Protein AF-A0A2V3HNR0-F1 (afdb_monomer)

Nearest PDB structures (foldseek):
  8f5p-assembly1_E  TM=2.237E-01  e=3.629E-05  Leishmania tarentolae
  4rlc-assembly1_A  TM=3.194E-01  e=5.036E+00  Pseudomonas aeruginosa
  5iva-assembly1_A  TM=1.389E-01  e=8.146E-01  Pseudomonas aeruginosa PAO1

Sequence (489 aa):
TIASNLETIYELTLEDFSPNMYERDADGSITQLPTVSSDCSEFSAAADSVGRGFTTIMTLNLFDQETNYELDHISSSWVETYASQDMLVLAEPANDWWWYWRNDAFEEATNIHVFDISDVGQTTYIASGRITGTVNDQFSLSEYNGVIRVATTEDVWGRWWLEDGEEWTGPTNNVYTLAPTECMIPEGCEGDDELLQLGHLGDIAPGERIWSSRFIGDKGYLVTFRNIDPLWTINLSDPTNPHIMGELEVPGVSTYIHPLGEDHLLTIGMAGGEDGLGLDWGNTQISLFNVSDFSNPTLADAQQLSPVDETDENFWSWNWGYSEATYEHKAFTYWAPAEKLAVPLTTWRYTYDERVIDGRTYTYSGYEYVSQLVLLNVDAANDSLSIHGTVDHSGFYNPDGLNSYWYSGDTSIRRSIFMGNESTGTFVYAFSSAGVTVTRVDNMSLSATVELPGLESNDPIYYDDGDTVRPDGEEEDSKEDDESSSSDN

Foldseek 3Di:
DVVVVVVVVVPDDVVNAFDWDWDADPVGDIDTDDQADPVRPLEDEDPQAPAPHKDKDWAFDPPDPDTDIDIHIYRANDWAWEDDLFKIKTKGFRDDLVVCVVDPPDFGKIKIWMWTPNDHRDTHTQAIEMDGADADHRQQWDDDPQKIKGKHKGACPSVVVCPPDPPQQAIKIKMWIWHWDDDPDVVPPPDTTYIDTLAMDIRHPTNWGWLEWHDDHQWIWTWTDDWWTKTWIWGRVPNNYIDTQAIDTFQFTFNYWDDDPPFKIWTKGFGHPPVSTHGDQQKIKIWMKTCNPVNYIDTLDMDIDHLDDPPDPCPVQKDRKDWLCSPDVQAFDADVVQQKTKIKMKIKGWDWDWDQDPNDIDIDIAMFMWIKIWMWRHDVVNSDIDTQDMDTPSCLVQVPHGDRDDDPDDRYQNHKDWDDDPVGAIWIWTDDQQWIWIAHSVPRHTDDIDTDPHPPPPPPPDDCPDDDDDDDDDDDDDDDDDDDDDDDD

pLDDT: mean 83.22, std 17.78, range [25.27, 98.06]

Solvent-accessible surface area (backbone atoms only — not comparable to full-atom values): 27800 Å² total; per-residue (Å²): 103,75,68,56,54,51,52,54,58,72,69,58,52,69,78,79,72,49,76,86,43,74,48,73,46,96,90,67,52,75,45,80,47,86,73,73,63,98,81,50,80,42,60,45,66,62,99,77,53,67,47,88,38,68,44,74,49,75,36,66,46,90,83,55,96,56,93,50,72,41,64,39,34,35,53,24,68,60,65,43,63,36,70,60,87,43,39,38,40,38,41,26,63,31,62,59,70,74,69,46,66,96,37,85,86,67,76,62,26,24,34,38,39,36,27,42,43,65,53,87,62,52,76,42,83,60,26,38,32,77,46,73,13,43,68,82,48,44,45,24,43,44,76,53,96,76,33,39,34,40,36,23,31,38,65,64,80,86,42,76,86,57,72,83,46,102,77,73,75,61,26,27,19,34,41,39,24,30,33,74,49,81,77,91,50,86,93,73,65,88,66,77,49,39,35,44,78,54,18,67,33,67,70,44,60,70,48,21,44,71,55,22,36,37,68,54,90,47,39,34,38,40,26,32,47,79,43,45,14,40,43,36,28,29,44,43,77,47,52,63,63,37,44,80,48,25,64,36,78,42,60,12,43,49,38,39,67,40,81,46,79,90,38,30,37,41,31,30,20,37,24,30,22,100,88,41,55,38,68,28,75,39,31,38,24,38,38,35,32,39,38,72,48,54,56,61,42,42,82,51,32,74,48,78,46,58,71,61,64,79,84,44,97,59,42,87,58,47,51,67,20,49,43,52,33,48,82,36,65,74,20,47,35,72,42,74,99,73,32,32,36,39,42,23,24,22,34,41,32,74,48,77,49,77,46,74,56,97,89,40,81,45,76,50,62,24,32,36,51,43,15,31,36,41,29,29,40,51,41,76,90,74,44,42,70,45,84,70,48,71,48,79,51,24,63,73,63,22,82,80,58,50,24,79,58,84,77,88,67,68,69,43,37,57,38,52,46,77,50,69,46,95,88,78,44,50,30,39,36,41,36,36,64,44,30,38,40,32,29,33,61,92,76,64,46,78,74,50,76,44,77,41,88,51,84,72,73,76,73,80,82,77,77,79,81,68,87,76,85,78,80,86,86,83,85,89,80,92,81,90,81,90,87,87,84,86,84,89,134

Radius of gyration: 28.79 Å; Cα contacts (8 Å, |Δi|>4): 1059; chains: 1; bounding box: 75×65×98 Å

Secondary structure (DSSP, 8-state):
-HHHHHHHHHH--GGGTS--EEEE-TTS-EEEEP---TT-TTEE--TT----SEEEEEEE-TTSSS--EEEEEEE-S--EEEE-SSEEEEEEESS-GGGGTT--SPPPEEEEEEEE--STT--EEEEEEEEESB--SGGGEEEETTEEEEEEEE--TT-TTSTTSTT----EEEEEEEEEE--S-TTT--SPPEEEEEEEEEEESTT-EEEEEEEETTEEEEEEESSSEEEEEEE-SSTTS-EEEEEEEESEEEEEEEEETTTEEEEEEEEEPTTSSSEEEEEEEEEEEE-SSTTS-EEEEEEEE-SS-TTSTTGGGSPPPB-GGGT-GGG-EEEGGGTEEEEEEEEEEEEEEEEEETTEEEEEEEEEEEEEEEEEEEETTTTEEEEEEEEE-GGGT-TTSSBSS---S--SEEEEEEEEETTTEEEEEEEESSEEEEEETTT--EEEEEE------------------PPP-----------------

Structure (mmCIF, N/CA/C/O backbone):
data_AF-A0A2V3HNR0-F1
#
_entry.id   AF-A0A2V3HNR0-F1
#
loop_
_atom_site.group_PDB
_atom_site.id
_atom_site.type_symbol
_atom_site.label_atom_id
_atom_site.label_alt_id
_atom_site.label_comp_id
_atom_site.label_asym_id
_atom_site.label_entity_id
_atom_site.label_seq_id
_atom_site.pdbx_PDB_ins_code
_atom_site.Cartn_x
_atom_site.Cartn_y
_atom_site.Cartn_z
_atom_site.occupancy
_atom_site.B_iso_or_equiv
_atom_site.auth_seq_id
_atom_site.auth_comp_id
_atom_site.auth_asym_id
_atom_site.auth_atom_id
_atom_site.pdbx_PDB_model_num
ATOM 1 N N . THR A 1 1 ? 46.561 -5.019 10.512 1.00 84.75 1 THR A N 1
ATOM 2 C CA . THR A 1 1 ? 47.252 -4.079 9.588 1.00 84.75 1 THR A CA 1
ATOM 3 C C . THR A 1 1 ? 46.578 -4.176 8.233 1.00 84.75 1 THR A C 1
ATOM 5 O O . THR A 1 1 ? 45.930 -5.183 7.998 1.00 84.75 1 THR A O 1
ATOM 8 N N . ILE A 1 2 ? 46.738 -3.201 7.328 1.00 86.94 2 ILE A N 1
ATOM 9 C CA . ILE A 1 2 ? 46.173 -3.294 5.960 1.00 86.94 2 ILE A CA 1
ATOM 10 C C . ILE A 1 2 ? 46.575 -4.616 5.278 1.00 86.94 2 ILE A C 1
ATOM 12 O O . ILE A 1 2 ? 45.742 -5.262 4.659 1.00 86.94 2 ILE A O 1
ATOM 16 N N . ALA A 1 3 ? 47.822 -5.060 5.471 1.00 89.00 3 ALA A N 1
ATOM 17 C CA . ALA A 1 3 ? 48.314 -6.331 4.937 1.00 89.00 3 ALA A CA 1
ATOM 18 C C . ALA A 1 3 ? 47.540 -7.557 5.458 1.00 89.00 3 ALA A C 1
ATOM 20 O O . ALA A 1 3 ? 47.203 -8.428 4.672 1.00 89.00 3 ALA A O 1
ATOM 21 N N . SER A 1 4 ? 47.214 -7.589 6.754 1.00 90.25 4 SER A N 1
ATOM 22 C CA . SER A 1 4 ? 46.414 -8.668 7.348 1.00 90.25 4 SER A CA 1
ATOM 23 C C . SER A 1 4 ? 44.975 -8.669 6.830 1.00 90.25 4 SER A C 1
ATOM 25 O O . SER A 1 4 ? 44.429 -9.737 6.612 1.00 90.25 4 SER A O 1
ATOM 27 N N . ASN A 1 5 ? 44.378 -7.497 6.586 1.00 88.62 5 ASN A N 1
ATOM 28 C CA . ASN A 1 5 ? 43.029 -7.429 6.020 1.00 88.62 5 ASN A CA 1
ATOM 29 C C . ASN A 1 5 ? 43.005 -7.934 4.570 1.00 88.62 5 ASN A C 1
ATOM 31 O O . ASN A 1 5 ? 42.074 -8.628 4.186 1.00 88.62 5 ASN A O 1
ATOM 35 N N . LEU A 1 6 ? 44.023 -7.597 3.770 1.00 92.56 6 LEU A N 1
ATOM 36 C CA . LEU A 1 6 ? 44.135 -8.085 2.393 1.00 92.56 6 LEU A CA 1
ATOM 37 C C . LEU A 1 6 ? 44.329 -9.602 2.343 1.00 92.56 6 LEU A C 1
ATOM 39 O O . LEU A 1 6 ? 43.717 -10.250 1.507 1.00 92.56 6 LEU A O 1
ATOM 43 N N . GLU A 1 7 ? 45.147 -10.160 3.236 1.00 92.88 7 GLU A N 1
ATOM 44 C CA . GLU A 1 7 ? 45.330 -11.611 3.352 1.00 92.88 7 GLU A CA 1
ATOM 45 C C . GLU A 1 7 ? 44.004 -12.310 3.670 1.00 92.88 7 GLU A C 1
ATOM 47 O O . GLU A 1 7 ? 43.617 -13.208 2.934 1.00 92.88 7 GLU A O 1
ATOM 52 N N . THR A 1 8 ? 43.244 -11.810 4.653 1.00 90.06 8 THR A N 1
ATOM 53 C CA . THR A 1 8 ? 41.900 -12.327 4.950 1.00 90.06 8 THR A CA 1
ATOM 54 C C . THR A 1 8 ? 40.963 -12.227 3.748 1.00 90.06 8 THR A C 1
ATOM 56 O O . THR A 1 8 ? 40.287 -13.197 3.450 1.00 90.06 8 THR A O 1
ATOM 59 N N . ILE A 1 9 ? 40.941 -11.101 3.023 1.00 87.50 9 ILE A N 1
ATOM 60 C CA . ILE A 1 9 ? 40.079 -10.933 1.839 1.00 87.50 9 ILE A CA 1
ATOM 61 C C . ILE A 1 9 ? 40.434 -11.934 0.732 1.00 87.50 9 ILE A C 1
ATOM 63 O O . ILE A 1 9 ? 39.537 -12.465 0.088 1.00 87.50 9 ILE A O 1
ATOM 67 N N . TYR A 1 10 ? 41.723 -12.202 0.504 1.00 90.50 10 TYR A N 1
ATOM 68 C CA . TYR A 1 10 ? 42.157 -13.156 -0.522 1.00 90.50 10 TYR A CA 1
ATOM 69 C C . TYR A 1 10 ? 41.924 -14.623 -0.143 1.00 90.50 10 TYR A C 1
ATOM 71 O O . TYR A 1 10 ? 41.955 -15.477 -1.028 1.00 90.50 10 TYR A O 1
ATOM 79 N N . GLU A 1 11 ? 41.721 -14.922 1.140 1.00 92.06 11 GLU A N 1
ATOM 80 C CA . GLU A 1 11 ? 41.355 -16.258 1.617 1.00 92.06 11 GLU A CA 1
ATOM 81 C C . GLU A 1 11 ? 39.849 -16.541 1.502 1.00 92.06 11 GLU A C 1
ATOM 83 O O . GLU A 1 11 ? 39.464 -17.707 1.575 1.00 92.06 11 GLU A O 1
ATOM 88 N N . LEU A 1 12 ? 39.015 -15.514 1.292 1.00 88.88 12 LEU A N 1
ATOM 89 C CA . LEU A 1 12 ? 37.569 -15.680 1.138 1.00 88.88 12 LEU A CA 1
ATOM 90 C C . LEU A 1 12 ? 37.226 -16.402 -0.170 1.00 88.88 12 LEU A C 1
ATOM 92 O O . LEU A 1 12 ? 37.801 -16.159 -1.233 1.00 88.88 12 LEU A O 1
ATOM 96 N N . THR A 1 13 ? 36.237 -17.275 -0.076 1.00 84.38 13 THR A N 1
ATOM 97 C CA . THR A 1 13 ? 35.662 -18.077 -1.153 1.00 84.38 13 THR A CA 1
ATOM 98 C C . THR A 1 13 ? 34.238 -17.616 -1.453 1.00 84.38 13 THR A C 1
ATOM 100 O O . THR A 1 13 ? 33.649 -16.861 -0.685 1.00 84.38 13 THR A O 1
ATOM 103 N N . LEU A 1 14 ? 33.648 -18.077 -2.561 1.00 76.75 14 LEU A N 1
ATOM 104 C CA . LEU A 1 14 ? 32.240 -17.787 -2.860 1.00 76.75 14 LEU A CA 1
ATOM 105 C C . LEU A 1 14 ? 31.303 -18.303 -1.754 1.00 76.75 14 LEU A C 1
ATOM 107 O O . LEU A 1 14 ? 30.329 -17.632 -1.437 1.00 76.75 14 LEU A O 1
ATOM 111 N N . GLU A 1 15 ? 31.646 -19.427 -1.119 1.00 78.44 15 GLU A N 1
ATOM 112 C CA . GLU A 1 15 ? 30.893 -20.003 0.005 1.00 78.44 15 GLU A CA 1
ATOM 113 C C . GLU A 1 15 ? 30.821 -19.051 1.215 1.00 78.44 15 GLU A C 1
ATOM 115 O O . GLU A 1 15 ? 29.817 -19.027 1.925 1.00 78.44 15 GLU A O 1
ATOM 120 N N . ASP A 1 16 ? 31.843 -18.207 1.412 1.00 81.81 16 ASP A N 1
ATOM 121 C CA . ASP A 1 16 ? 31.871 -17.206 2.488 1.00 81.81 16 ASP A CA 1
ATOM 122 C C . ASP A 1 16 ? 30.919 -16.022 2.233 1.00 81.81 16 ASP A C 1
ATOM 124 O O . ASP A 1 16 ? 30.591 -15.282 3.163 1.00 81.81 16 ASP A O 1
ATOM 128 N N . PHE A 1 17 ? 30.476 -15.835 0.985 1.00 77.75 17 PHE A N 1
ATOM 129 C CA . PHE A 1 17 ? 29.576 -14.751 0.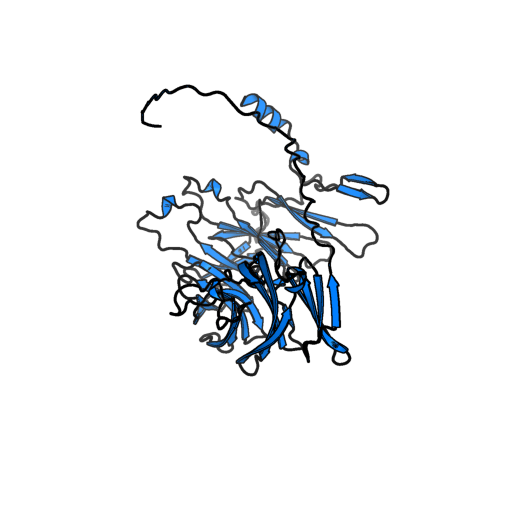576 1.00 77.75 17 PHE A CA 1
ATOM 130 C C . PHE A 1 17 ? 28.174 -15.232 0.200 1.00 77.75 17 PHE A C 1
ATOM 132 O O . PHE A 1 17 ? 27.220 -14.460 0.303 1.00 77.75 17 PHE A O 1
ATOM 139 N N . SER A 1 18 ? 28.036 -16.480 -0.246 1.00 78.44 18 SER A N 1
ATOM 140 C CA . SER A 1 18 ? 26.762 -17.027 -0.691 1.00 78.44 18 SER A CA 1
ATOM 141 C C . SER A 1 18 ? 25.797 -17.252 0.477 1.00 78.44 18 SER A C 1
ATOM 143 O O . SER A 1 18 ? 26.229 -17.655 1.565 1.00 78.44 18 SER A O 1
ATOM 145 N N . PRO A 1 19 ? 24.481 -17.071 0.268 1.00 81.69 19 PRO A N 1
ATOM 146 C CA . PRO A 1 19 ? 23.477 -17.477 1.243 1.00 81.69 19 PRO A CA 1
ATOM 147 C C . PRO A 1 19 ? 23.656 -18.951 1.615 1.00 81.69 19 PRO A C 1
ATOM 149 O O . PRO A 1 19 ? 23.896 -19.779 0.746 1.00 81.69 19 PRO A O 1
ATOM 152 N N . ASN A 1 20 ? 23.530 -19.302 2.894 1.00 83.56 20 ASN A N 1
ATOM 153 C CA . ASN A 1 20 ? 23.596 -20.695 3.338 1.00 83.56 20 ASN A CA 1
ATOM 154 C C . ASN A 1 20 ? 22.196 -21.202 3.678 1.00 83.56 20 ASN A C 1
ATOM 156 O O . ASN A 1 20 ? 21.473 -20.554 4.437 1.00 83.56 20 ASN A O 1
ATOM 160 N N . MET A 1 21 ? 21.840 -22.382 3.171 1.00 85.50 21 MET A N 1
ATOM 161 C CA . MET A 1 21 ? 20.568 -23.034 3.466 1.00 85.50 21 MET A CA 1
ATOM 162 C C . MET A 1 21 ? 20.798 -24.353 4.203 1.00 85.50 21 MET A C 1
ATOM 164 O O . MET A 1 21 ? 21.704 -25.119 3.878 1.00 85.50 21 MET A O 1
ATOM 168 N N . TYR A 1 22 ? 19.969 -24.613 5.212 1.00 88.44 22 TYR A N 1
ATOM 169 C CA . TYR A 1 22 ? 20.056 -25.804 6.048 1.00 88.44 22 TYR A CA 1
ATOM 170 C C . TYR A 1 22 ? 18.678 -26.445 6.192 1.00 88.44 22 TYR A C 1
ATOM 172 O O . TYR A 1 22 ? 17.711 -25.770 6.542 1.00 88.44 22 TYR A O 1
ATOM 180 N N . GLU A 1 23 ? 18.604 -27.753 5.981 1.00 85.31 23 GLU A N 1
ATOM 181 C CA . GLU A 1 23 ? 17.430 -28.573 6.260 1.00 85.31 23 GLU A CA 1
ATOM 182 C C . GLU A 1 23 ? 17.608 -29.286 7.597 1.00 85.31 23 GLU A C 1
ATOM 184 O O . GLU A 1 23 ? 18.688 -29.796 7.897 1.00 85.31 23 GLU A O 1
ATOM 189 N N . ARG A 1 24 ? 16.548 -29.316 8.410 1.00 89.31 24 ARG A N 1
ATOM 190 C CA . ARG A 1 24 ? 16.522 -30.079 9.658 1.00 89.31 24 ARG A CA 1
ATOM 191 C C . ARG A 1 24 ? 15.586 -31.272 9.519 1.00 89.31 24 ARG A C 1
ATOM 193 O O . ARG A 1 24 ? 14.369 -31.102 9.472 1.00 89.31 24 ARG A O 1
ATOM 200 N N . ASP A 1 25 ? 16.164 -32.463 9.552 1.00 84.69 25 ASP A N 1
ATOM 201 C CA . ASP A 1 25 ? 15.446 -33.727 9.444 1.00 84.69 25 ASP A CA 1
ATOM 202 C C . ASP A 1 25 ? 14.643 -34.058 10.712 1.00 84.69 25 ASP A C 1
ATOM 204 O O . ASP A 1 25 ? 14.890 -33.548 11.812 1.00 84.69 25 ASP A O 1
ATOM 208 N N . ALA A 1 26 ? 13.688 -34.983 10.579 1.00 88.38 26 ALA A N 1
ATOM 209 C CA . ALA A 1 26 ? 12.830 -35.427 11.680 1.00 88.38 26 ALA A CA 1
ATOM 210 C C . ALA A 1 26 ? 13.594 -36.115 12.831 1.00 88.38 26 ALA A C 1
ATOM 212 O O . ALA A 1 26 ? 13.114 -36.131 13.966 1.00 88.38 26 ALA A O 1
ATOM 213 N N . ASP A 1 27 ? 14.770 -36.687 12.561 1.00 91.25 27 ASP A N 1
ATOM 214 C CA . ASP A 1 27 ? 15.663 -37.263 13.575 1.00 91.25 27 ASP A CA 1
ATOM 215 C C . ASP A 1 27 ? 16.578 -36.211 14.239 1.00 91.25 27 ASP A C 1
ATOM 217 O O . ASP A 1 27 ? 17.290 -36.515 15.201 1.00 91.25 27 ASP A O 1
ATOM 221 N N . GLY A 1 28 ? 16.504 -34.962 13.770 1.00 90.25 28 GLY A N 1
ATOM 222 C CA . GLY A 1 28 ? 17.272 -33.829 14.252 1.00 90.25 28 GLY A CA 1
ATOM 223 C C . GLY A 1 28 ? 18.621 -33.622 13.566 1.00 90.25 28 GLY A C 1
ATOM 224 O O . GLY A 1 28 ? 19.332 -32.717 14.015 1.00 90.25 28 GLY A O 1
ATOM 225 N N . SER A 1 29 ? 18.991 -34.393 12.529 1.00 92.06 29 SER A N 1
ATOM 226 C CA . SER A 1 29 ? 20.155 -34.049 11.702 1.00 92.06 29 SER A CA 1
ATOM 227 C C . SER A 1 29 ? 19.943 -32.736 10.957 1.00 92.06 29 SER A C 1
ATOM 229 O O . SER A 1 29 ? 18.815 -32.307 10.722 1.00 92.06 29 SER A O 1
ATOM 231 N N . ILE A 1 30 ? 21.054 -32.065 10.651 1.00 91.25 30 ILE A N 1
ATOM 232 C CA . ILE A 1 30 ? 21.067 -30.840 9.858 1.00 91.25 30 ILE A CA 1
ATOM 233 C C . ILE A 1 30 ? 21.909 -31.112 8.618 1.00 91.25 30 ILE A C 1
ATOM 235 O O . ILE A 1 30 ? 23.079 -31.484 8.745 1.00 91.25 30 ILE A O 1
ATOM 239 N N . THR A 1 31 ? 21.317 -30.905 7.449 1.00 87.88 31 THR A N 1
ATOM 240 C CA . THR A 1 31 ? 21.970 -31.064 6.150 1.00 87.88 31 THR A CA 1
ATOM 241 C C . THR A 1 31 ? 22.088 -29.694 5.490 1.00 87.88 31 THR A C 1
ATOM 243 O O . THR A 1 31 ? 21.111 -28.954 5.421 1.00 87.88 31 THR A O 1
ATOM 246 N N . GLN A 1 32 ? 23.289 -29.322 5.041 1.00 84.06 32 GLN A N 1
ATOM 247 C CA . GLN A 1 32 ? 23.489 -28.095 4.267 1.00 84.06 32 GLN A CA 1
ATOM 248 C C . GLN A 1 32 ? 23.037 -28.342 2.828 1.00 84.06 32 GLN A C 1
ATOM 250 O O . GLN A 1 32 ? 23.437 -29.329 2.206 1.00 84.06 32 GLN A O 1
ATOM 255 N N . LEU A 1 33 ? 22.196 -27.450 2.322 1.00 83.00 33 LEU A N 1
ATOM 256 C CA . LEU A 1 33 ? 21.664 -27.495 0.971 1.00 83.00 33 LEU A CA 1
ATOM 257 C C . LEU A 1 33 ? 22.479 -26.552 0.072 1.00 83.00 33 LEU A C 1
ATOM 259 O O . LEU A 1 33 ? 22.788 -25.437 0.502 1.00 83.00 33 LEU A O 1
ATOM 263 N N . PRO A 1 34 ? 22.852 -26.975 -1.151 1.00 79.00 34 PRO A N 1
ATOM 264 C CA . PRO A 1 34 ? 23.566 -26.107 -2.073 1.00 79.00 34 PRO A CA 1
ATOM 265 C C . PRO A 1 34 ? 22.657 -24.952 -2.490 1.00 79.00 34 PRO A C 1
ATOM 267 O O . PRO A 1 34 ? 21.506 -25.161 -2.882 1.00 79.00 34 PRO A O 1
ATOM 270 N N . THR A 1 35 ? 23.200 -23.746 -2.394 1.00 79.25 35 THR A N 1
ATOM 271 C CA . THR A 1 35 ? 22.571 -22.492 -2.824 1.00 79.25 35 THR A CA 1
ATOM 272 C C . THR A 1 35 ? 23.220 -21.917 -4.074 1.00 79.25 35 THR A C 1
ATOM 274 O O . THR A 1 35 ? 22.696 -20.982 -4.651 1.00 79.25 35 THR A O 1
ATOM 277 N N . VAL A 1 36 ? 24.351 -22.488 -4.489 1.00 80.62 36 VAL A N 1
ATOM 278 C CA . VAL A 1 36 ? 25.176 -21.986 -5.582 1.00 80.62 36 VAL A CA 1
ATOM 279 C C . VAL A 1 36 ? 25.553 -23.131 -6.512 1.00 80.62 36 VAL A C 1
ATOM 281 O O . VAL A 1 36 ? 25.947 -24.214 -6.058 1.00 80.62 36 VAL A O 1
ATOM 284 N N . SER A 1 37 ? 25.438 -22.897 -7.814 1.00 77.88 37 SER A N 1
ATOM 285 C CA . SER A 1 37 ? 25.869 -23.809 -8.864 1.00 77.88 37 SER A CA 1
ATOM 286 C C . SER A 1 37 ? 27.342 -23.576 -9.229 1.00 77.88 37 SER A C 1
ATOM 288 O O . SER A 1 37 ? 27.974 -22.590 -8.857 1.00 77.88 37 SER A O 1
ATOM 290 N N . SER A 1 38 ? 27.946 -24.504 -9.975 1.00 74.44 38 SER A N 1
ATOM 291 C CA . SER A 1 38 ? 29.358 -24.375 -10.362 1.00 74.44 38 SER A CA 1
ATOM 292 C C . SER A 1 38 ? 29.636 -23.293 -11.411 1.00 74.44 38 SER A C 1
ATOM 294 O O . SER A 1 38 ? 30.805 -22.975 -11.631 1.00 74.44 38 SER A O 1
ATOM 296 N N . ASP A 1 39 ? 28.607 -22.802 -12.106 1.00 80.00 39 ASP A N 1
ATOM 297 C CA . ASP A 1 39 ? 28.732 -21.795 -13.165 1.00 80.00 39 ASP A CA 1
ATOM 298 C C . ASP A 1 39 ? 28.162 -20.420 -12.782 1.00 80.00 39 ASP A C 1
ATOM 300 O O . ASP A 1 39 ? 28.292 -19.487 -13.573 1.00 80.00 39 ASP A O 1
ATOM 304 N N . CYS A 1 40 ? 27.630 -20.280 -11.561 1.00 79.75 40 CYS A N 1
ATOM 305 C CA . CYS A 1 40 ? 27.031 -19.054 -11.030 1.00 79.75 40 CYS A CA 1
ATOM 306 C C . CYS A 1 40 ? 25.880 -18.505 -11.893 1.00 79.75 40 CYS A C 1
ATOM 308 O O . CYS A 1 40 ? 25.628 -17.300 -11.863 1.00 79.75 40 CYS A O 1
ATOM 310 N N . SER A 1 41 ? 25.209 -19.358 -12.674 1.00 82.75 41 SER A N 1
ATOM 311 C CA . SER A 1 41 ? 24.115 -18.956 -13.570 1.00 82.75 41 SER A CA 1
ATOM 312 C C . SER A 1 41 ? 22.902 -18.365 -12.845 1.00 82.75 41 SER A C 1
ATOM 314 O O . SER A 1 41 ? 22.167 -17.584 -13.434 1.00 82.75 41 SER A O 1
ATOM 316 N N . GLU A 1 42 ? 22.737 -18.677 -11.563 1.00 83.94 42 GLU A N 1
ATOM 317 C CA . GLU A 1 42 ? 21.697 -18.147 -10.683 1.00 83.94 42 GLU A CA 1
ATOM 318 C C . GLU A 1 42 ? 21.938 -16.698 -10.226 1.00 83.94 42 GLU A C 1
ATOM 320 O O . GLU A 1 42 ? 21.052 -16.091 -9.633 1.00 83.94 42 GLU A O 1
ATOM 325 N N . PHE A 1 43 ? 23.126 -16.121 -10.451 1.00 85.69 43 PHE A N 1
ATOM 326 C CA . PHE A 1 43 ? 23.441 -14.761 -10.009 1.00 85.69 43 PHE A CA 1
ATOM 327 C C . PHE A 1 43 ? 23.203 -13.734 -11.113 1.00 85.69 43 PHE A C 1
ATOM 329 O O . PHE A 1 43 ? 23.858 -13.749 -12.152 1.00 85.69 43 PHE A O 1
ATOM 336 N N . SER A 1 44 ? 22.338 -12.769 -10.825 1.00 84.44 44 SER A N 1
ATOM 337 C CA . SER A 1 44 ? 22.071 -11.597 -11.655 1.00 84.44 44 SER A CA 1
ATOM 338 C C . SER A 1 44 ? 22.425 -10.310 -10.906 1.00 84.44 44 SER A C 1
ATOM 340 O O . SER A 1 44 ? 22.330 -10.219 -9.678 1.00 84.44 44 SER A O 1
ATOM 342 N N . ALA A 1 45 ? 22.849 -9.281 -11.633 1.00 82.62 45 ALA A N 1
ATOM 343 C CA . ALA A 1 45 ? 23.133 -7.967 -11.066 1.00 82.62 45 ALA A CA 1
ATOM 344 C C . ALA A 1 45 ? 22.859 -6.876 -12.100 1.00 82.62 45 ALA A C 1
ATOM 346 O O . ALA A 1 45 ? 23.047 -7.088 -13.295 1.00 82.62 45 ALA A O 1
ATOM 347 N N . ALA A 1 46 ? 22.448 -5.694 -11.645 1.00 78.69 46 ALA A N 1
ATOM 348 C CA . ALA A 1 46 ? 22.422 -4.526 -12.515 1.00 78.69 46 ALA A CA 1
ATOM 349 C C . ALA A 1 46 ? 23.860 -4.073 -12.817 1.00 78.69 46 ALA A C 1
ATOM 351 O O . ALA A 1 46 ? 24.726 -4.140 -11.941 1.00 78.69 46 ALA A O 1
ATOM 352 N N . ALA A 1 47 ? 24.093 -3.537 -14.020 1.00 71.62 47 ALA A N 1
ATOM 353 C CA . ALA A 1 47 ? 25.418 -3.093 -14.472 1.00 71.62 47 ALA A CA 1
ATOM 354 C C . ALA A 1 47 ? 26.120 -2.120 -13.498 1.00 71.62 47 ALA A C 1
ATOM 356 O O . ALA A 1 47 ? 27.344 -2.127 -13.393 1.00 71.62 47 ALA A O 1
ATOM 357 N N . ASP A 1 48 ? 25.342 -1.326 -12.756 1.00 69.44 48 ASP A N 1
ATOM 358 C CA . ASP A 1 48 ? 25.822 -0.275 -11.856 1.00 69.44 48 ASP A CA 1
ATOM 359 C C . ASP A 1 48 ? 25.214 -0.383 -10.434 1.00 69.44 48 ASP A C 1
ATOM 361 O O . ASP A 1 48 ? 24.904 0.641 -9.818 1.00 69.44 48 ASP A O 1
ATOM 365 N N . SER A 1 49 ? 24.962 -1.588 -9.905 1.00 69.94 49 SER A N 1
ATOM 366 C CA . SER A 1 49 ? 24.519 -1.744 -8.502 1.00 69.94 49 SER A CA 1
ATOM 367 C C . SER A 1 49 ? 25.688 -1.581 -7.517 1.00 69.94 49 SER A C 1
ATOM 369 O O . SER A 1 49 ? 26.780 -2.115 -7.724 1.00 69.94 49 SER A O 1
ATOM 371 N N . VAL A 1 50 ? 25.456 -0.861 -6.410 1.00 70.75 50 VAL A N 1
ATOM 372 C CA . VAL A 1 50 ? 26.374 -0.808 -5.251 1.00 70.75 50 VAL A CA 1
ATOM 373 C C . VAL A 1 50 ? 25.849 -1.589 -4.038 1.00 70.75 50 VAL A C 1
ATOM 375 O O . VAL A 1 50 ? 26.335 -1.392 -2.913 1.00 70.75 50 VAL A O 1
ATOM 378 N N . GLY A 1 51 ? 24.859 -2.463 -4.256 1.00 69.94 51 GLY A N 1
ATOM 379 C CA . GLY A 1 51 ? 24.310 -3.370 -3.255 1.00 69.94 51 GLY A CA 1
ATOM 380 C C . GLY A 1 51 ? 25.398 -4.240 -2.618 1.00 69.94 51 GLY A C 1
ATOM 381 O O . GLY A 1 51 ? 26.352 -4.661 -3.269 1.00 69.94 51 GLY A O 1
ATOM 382 N N . ARG A 1 52 ? 25.289 -4.479 -1.306 1.00 74.31 52 ARG A N 1
ATOM 383 C CA . ARG A 1 52 ? 26.267 -5.269 -0.526 1.00 74.31 52 ARG A CA 1
ATOM 384 C C . ARG A 1 52 ? 25.684 -6.581 0.006 1.00 74.31 52 ARG A C 1
ATOM 386 O O . ARG A 1 52 ? 26.260 -7.176 0.916 1.00 74.31 52 ARG A O 1
ATOM 393 N N . GLY A 1 53 ? 24.543 -7.003 -0.529 1.00 80.69 53 GLY A N 1
ATOM 394 C CA . GLY A 1 53 ? 23.825 -8.209 -0.132 1.00 80.69 53 GLY A CA 1
ATOM 395 C C . GLY A 1 53 ? 23.269 -8.965 -1.333 1.00 80.69 53 GLY A C 1
ATOM 396 O O . GLY A 1 53 ? 23.488 -8.575 -2.479 1.00 80.69 53 GLY A O 1
ATOM 397 N N . PHE A 1 54 ? 22.543 -10.041 -1.040 1.00 85.69 54 PHE A N 1
ATOM 398 C CA . PHE A 1 54 ? 21.808 -10.805 -2.037 1.00 85.69 54 PHE A CA 1
ATOM 399 C C . PHE A 1 54 ? 20.334 -10.879 -1.662 1.00 85.69 54 PHE A C 1
ATOM 401 O O . PHE A 1 54 ? 19.988 -11.249 -0.538 1.00 85.69 54 PHE A O 1
ATOM 408 N N . THR A 1 55 ? 19.472 -10.608 -2.633 1.00 88.75 55 THR A N 1
ATOM 409 C CA . THR A 1 55 ? 18.069 -11.010 -2.587 1.00 88.75 55 THR A CA 1
ATOM 410 C C . THR A 1 55 ? 17.954 -12.380 -3.238 1.00 88.75 55 THR A C 1
ATOM 412 O O . THR A 1 55 ? 18.414 -12.563 -4.359 1.00 88.75 55 THR A O 1
ATOM 415 N N . THR A 1 56 ? 17.371 -13.347 -2.529 1.00 89.62 56 THR A N 1
ATOM 416 C CA . THR A 1 56 ? 17.177 -14.713 -3.037 1.00 89.62 56 THR A CA 1
ATOM 417 C C . THR A 1 56 ? 15.715 -14.939 -3.378 1.00 89.62 56 THR A C 1
ATOM 419 O O . THR A 1 56 ? 14.852 -14.781 -2.513 1.00 89.62 56 THR A O 1
ATOM 422 N N . ILE A 1 57 ? 15.452 -15.343 -4.613 1.00 90.81 57 ILE A N 1
ATOM 423 C CA . ILE A 1 57 ? 14.163 -15.861 -5.056 1.00 90.81 57 ILE A CA 1
ATOM 424 C C . ILE A 1 57 ? 14.237 -17.377 -4.911 1.00 90.81 57 ILE A C 1
ATOM 426 O O . ILE A 1 57 ? 15.175 -18.002 -5.394 1.00 90.81 57 ILE A O 1
ATOM 430 N N . MET A 1 58 ? 13.276 -17.959 -4.196 1.00 89.25 58 MET A N 1
ATOM 431 C CA . MET A 1 58 ? 13.192 -19.402 -4.003 1.00 89.25 58 MET A CA 1
ATOM 432 C C . MET A 1 58 ? 11.863 -19.908 -4.537 1.00 89.25 58 MET A C 1
ATOM 434 O O . MET A 1 58 ? 10.803 -19.595 -3.986 1.00 89.25 58 MET A O 1
ATOM 438 N N . THR A 1 59 ? 11.932 -20.739 -5.568 1.00 88.69 59 THR A N 1
ATOM 439 C CA . THR A 1 59 ? 10.761 -21.377 -6.158 1.00 88.69 59 THR A CA 1
ATOM 440 C C . THR A 1 59 ? 10.634 -22.787 -5.602 1.00 88.69 59 THR A C 1
ATOM 442 O O . THR A 1 59 ? 11.560 -23.586 -5.692 1.00 88.69 59 THR A O 1
ATOM 445 N N . LEU A 1 60 ? 9.492 -23.090 -4.981 1.00 85.81 60 LEU A N 1
ATOM 446 C CA . LEU A 1 60 ? 9.229 -24.347 -4.275 1.00 85.81 60 LEU A CA 1
ATOM 447 C C . LEU A 1 60 ? 7.996 -25.040 -4.850 1.00 85.81 60 LEU A C 1
ATOM 449 O O . LEU A 1 60 ? 6.917 -24.446 -4.902 1.00 85.81 60 LEU A O 1
ATOM 453 N N . ASN A 1 61 ? 8.109 -26.329 -5.176 1.00 82.81 61 ASN A N 1
ATOM 454 C CA . ASN A 1 61 ? 6.932 -27.139 -5.484 1.00 82.81 61 ASN A CA 1
ATOM 455 C C . ASN A 1 61 ? 6.344 -27.753 -4.204 1.00 82.81 61 ASN A C 1
ATOM 457 O O . ASN A 1 61 ? 6.861 -28.726 -3.661 1.00 82.81 61 ASN A O 1
ATOM 461 N N . LEU A 1 62 ? 5.220 -27.200 -3.739 1.00 83.06 62 LEU A N 1
ATOM 462 C CA . LEU A 1 62 ? 4.561 -27.619 -2.495 1.00 83.06 62 LEU A CA 1
ATOM 463 C C . LEU A 1 62 ? 3.852 -28.983 -2.571 1.00 83.06 62 LEU A C 1
ATOM 465 O O . LEU A 1 62 ? 3.433 -29.503 -1.536 1.00 83.06 62 LEU A O 1
ATOM 469 N N . PHE A 1 63 ? 3.656 -29.542 -3.769 1.00 83.69 63 PHE A N 1
ATOM 470 C CA . PHE A 1 63 ? 2.868 -30.765 -3.967 1.00 83.69 63 PHE A CA 1
ATOM 471 C C . PHE A 1 63 ? 3.703 -31.990 -4.342 1.00 83.69 63 PHE A C 1
ATOM 473 O O . PHE A 1 63 ? 3.158 -33.098 -4.409 1.00 83.69 63 PHE A O 1
ATOM 480 N N . ASP A 1 64 ? 5.002 -31.811 -4.568 1.00 80.44 64 ASP A N 1
ATOM 481 C CA . ASP A 1 64 ? 5.910 -32.923 -4.817 1.00 80.44 64 ASP A CA 1
ATOM 482 C C . ASP A 1 64 ? 6.200 -33.702 -3.527 1.00 80.44 64 ASP A C 1
ATOM 484 O O . ASP A 1 64 ? 6.118 -33.190 -2.411 1.00 80.44 64 ASP A O 1
ATOM 488 N N . GLN A 1 65 ? 6.508 -34.994 -3.679 1.00 75.06 65 GLN A N 1
ATOM 489 C CA . GLN A 1 65 ? 6.880 -35.852 -2.545 1.00 75.06 65 GLN A CA 1
ATOM 490 C C . GLN A 1 65 ? 8.297 -35.572 -2.034 1.00 75.06 65 GLN A C 1
ATOM 492 O O . GLN A 1 65 ? 8.604 -35.911 -0.893 1.00 75.06 65 GLN A O 1
ATOM 497 N N . GLU A 1 66 ? 9.142 -34.990 -2.883 1.00 76.56 66 GLU A N 1
ATOM 498 C CA . GLU A 1 66 ? 10.491 -34.537 -2.558 1.00 76.56 66 GLU A CA 1
ATOM 499 C C . GLU A 1 66 ? 10.528 -33.013 -2.691 1.00 76.56 66 GLU A C 1
ATOM 501 O O . GLU A 1 66 ? 9.931 -32.456 -3.615 1.00 76.56 66 GLU A O 1
ATOM 506 N N . THR A 1 67 ? 11.208 -32.343 -1.761 1.00 74.25 67 THR A N 1
ATOM 507 C CA . THR A 1 67 ? 11.385 -30.890 -1.792 1.00 74.25 67 THR A CA 1
ATOM 508 C C . THR A 1 67 ? 12.308 -30.524 -2.953 1.00 74.25 67 THR A C 1
ATOM 510 O O . THR A 1 67 ? 13.528 -30.564 -2.820 1.00 74.25 67 THR A O 1
ATOM 513 N N . ASN A 1 68 ? 11.721 -30.170 -4.093 1.00 79.94 68 ASN A N 1
ATOM 514 C CA . ASN A 1 68 ? 12.438 -29.585 -5.219 1.00 79.94 68 ASN A CA 1
ATOM 515 C C . ASN A 1 68 ? 12.378 -28.062 -5.117 1.00 79.94 68 ASN A C 1
ATOM 517 O O . ASN A 1 68 ? 11.303 -27.498 -4.879 1.00 79.94 68 ASN A O 1
ATOM 521 N N . TYR A 1 69 ? 13.528 -27.418 -5.299 1.00 83.38 69 TYR A N 1
ATOM 522 C CA . TYR A 1 69 ? 13.639 -25.970 -5.280 1.00 83.38 69 TYR A CA 1
ATOM 523 C C . TYR A 1 69 ? 14.569 -25.449 -6.378 1.00 83.38 69 TYR A C 1
ATOM 525 O O . TYR A 1 69 ? 15.534 -26.116 -6.753 1.00 83.38 69 TYR A O 1
ATOM 533 N N . GLU A 1 70 ? 14.273 -24.244 -6.846 1.00 85.69 70 GLU A N 1
ATOM 534 C CA . GLU A 1 70 ? 15.107 -23.435 -7.738 1.00 85.69 70 GLU A CA 1
ATOM 535 C C . GLU A 1 70 ? 15.448 -22.129 -7.013 1.00 85.69 70 GLU A C 1
ATOM 537 O O . GLU A 1 70 ? 14.635 -21.630 -6.224 1.00 85.69 70 GLU A O 1
ATOM 542 N N . LEU A 1 71 ? 16.672 -21.635 -7.201 1.00 88.31 71 LEU A N 1
ATOM 543 C CA . LEU A 1 71 ? 17.171 -20.427 -6.554 1.00 88.31 71 LEU A CA 1
ATOM 544 C C . LEU A 1 71 ? 17.718 -19.478 -7.605 1.00 88.31 71 LEU A C 1
ATOM 546 O O . LEU A 1 71 ? 18.546 -19.887 -8.412 1.00 88.31 71 LEU A O 1
ATOM 550 N N . ASP A 1 72 ? 17.327 -18.216 -7.487 1.00 88.94 72 ASP A N 1
ATOM 551 C CA . ASP A 1 72 ? 17.934 -17.097 -8.193 1.00 88.94 72 ASP A CA 1
ATOM 552 C C . ASP A 1 72 ? 18.383 -16.048 -7.180 1.00 88.94 72 ASP A C 1
ATOM 554 O O . ASP A 1 72 ? 17.745 -15.817 -6.147 1.00 88.94 72 ASP A O 1
ATOM 558 N N . HIS A 1 73 ? 19.494 -15.390 -7.473 1.00 88.38 73 HIS A N 1
ATOM 559 C CA . HIS A 1 73 ? 20.121 -14.403 -6.616 1.00 88.38 73 HIS A CA 1
ATOM 560 C C . HIS A 1 73 ? 20.302 -13.091 -7.366 1.00 88.38 73 HIS A C 1
ATOM 562 O O . HIS A 1 73 ? 20.922 -13.044 -8.422 1.00 88.38 73 HIS A O 1
ATOM 568 N N . ILE A 1 74 ? 19.837 -11.996 -6.771 1.00 87.69 74 ILE A N 1
ATOM 569 C CA . ILE A 1 74 ? 20.148 -10.644 -7.238 1.00 87.69 74 ILE A CA 1
ATOM 570 C C . ILE A 1 74 ? 21.108 -9.999 -6.262 1.00 87.69 74 ILE A C 1
ATOM 572 O O . ILE A 1 74 ? 20.846 -9.995 -5.058 1.00 87.69 74 ILE A O 1
ATOM 576 N N . SER A 1 75 ? 22.190 -9.418 -6.774 1.00 84.44 75 SER A N 1
ATOM 577 C CA . SER A 1 75 ? 23.046 -8.527 -5.989 1.00 84.44 75 SER A CA 1
ATOM 578 C C . SER A 1 75 ? 22.264 -7.272 -5.603 1.00 84.44 75 SER A C 1
ATOM 580 O O . SER A 1 75 ? 22.200 -6.324 -6.375 1.00 84.44 75 SER A O 1
ATOM 582 N N . SER A 1 76 ? 21.658 -7.287 -4.418 1.00 83.12 76 SER A N 1
ATOM 583 C CA . SER A 1 76 ? 20.844 -6.206 -3.873 1.00 83.12 76 SER A CA 1
ATOM 584 C C . SER A 1 76 ? 20.794 -6.301 -2.349 1.00 83.12 76 SER A C 1
ATOM 586 O O . SER A 1 76 ? 20.734 -7.391 -1.773 1.00 83.12 76 SER A O 1
ATOM 588 N N . SER A 1 77 ? 20.810 -5.147 -1.684 1.00 78.88 77 SER A N 1
ATOM 589 C CA . SER A 1 77 ? 20.693 -5.063 -0.226 1.00 78.88 77 SER A CA 1
ATOM 590 C C . SER A 1 77 ? 19.241 -5.206 0.265 1.00 78.88 77 SER A C 1
ATOM 592 O O . SER A 1 77 ? 19.021 -5.764 1.339 1.00 78.88 77 SER A O 1
ATOM 594 N N . TRP A 1 78 ? 18.265 -4.697 -0.488 1.00 83.25 78 TRP A N 1
ATOM 595 C CA . TRP A 1 78 ? 16.824 -4.853 -0.257 1.00 83.25 78 TRP A CA 1
ATOM 596 C C . TRP A 1 78 ? 16.064 -4.507 -1.542 1.00 83.25 78 TRP A C 1
ATOM 598 O O . TRP A 1 78 ? 16.557 -3.741 -2.374 1.00 83.25 78 TRP A O 1
ATOM 608 N N . VAL A 1 79 ? 14.863 -5.063 -1.704 1.00 90.50 79 VAL A N 1
ATOM 609 C CA . VAL A 1 79 ? 14.018 -4.821 -2.879 1.00 90.50 79 VAL A CA 1
ATOM 610 C C . VAL A 1 79 ? 12.561 -4.629 -2.491 1.00 90.50 79 VAL A C 1
ATOM 612 O O . VAL A 1 79 ? 12.056 -5.311 -1.598 1.00 90.50 79 VAL A O 1
ATOM 615 N N . GLU A 1 80 ? 11.872 -3.763 -3.226 1.00 94.19 80 GLU A N 1
ATOM 616 C CA . GLU A 1 80 ? 10.415 -3.795 -3.299 1.00 94.19 80 GLU A CA 1
ATOM 617 C C . GLU A 1 80 ? 9.988 -4.877 -4.290 1.00 94.19 80 GLU A C 1
ATOM 619 O O . GLU A 1 80 ? 10.567 -5.017 -5.369 1.00 94.19 80 GLU A O 1
ATOM 624 N N . THR A 1 81 ? 8.992 -5.676 -3.908 1.00 94.88 81 THR A N 1
ATOM 625 C CA . THR A 1 81 ? 8.578 -6.862 -4.668 1.00 94.88 81 THR A CA 1
ATOM 626 C C . THR A 1 81 ? 7.150 -6.720 -5.168 1.00 94.88 81 THR A C 1
ATOM 628 O O . THR A 1 81 ? 6.222 -6.522 -4.384 1.00 94.88 81 THR A O 1
ATOM 631 N N . TYR A 1 82 ? 6.962 -6.915 -6.469 1.00 96.00 82 TYR A N 1
ATOM 632 C CA . TYR A 1 82 ? 5.657 -7.023 -7.108 1.00 96.00 82 TYR A CA 1
ATOM 633 C C . TYR A 1 82 ? 5.595 -8.288 -7.959 1.00 96.00 82 TYR A C 1
ATOM 635 O O . TYR A 1 82 ? 6.551 -8.615 -8.651 1.00 96.00 82 TYR A O 1
ATOM 643 N N . ALA A 1 83 ? 4.459 -8.981 -7.953 1.00 94.62 83 ALA A N 1
ATOM 644 C CA . ALA A 1 83 ? 4.228 -10.118 -8.835 1.00 94.62 83 ALA A CA 1
ATOM 645 C C . ALA A 1 83 ? 2.853 -10.008 -9.502 1.00 94.62 83 ALA A C 1
ATOM 647 O O . ALA A 1 83 ? 1.847 -9.745 -8.833 1.00 94.62 83 ALA A O 1
ATOM 648 N N . SER A 1 84 ? 2.817 -10.219 -10.817 1.00 92.56 84 SER A N 1
ATOM 649 C CA . SER A 1 84 ? 1.603 -10.541 -11.562 1.00 92.56 84 SER A CA 1
ATOM 650 C C . SER A 1 84 ? 1.446 -12.064 -11.654 1.00 92.56 84 SER A C 1
ATOM 652 O O . SER A 1 84 ? 2.070 -12.809 -10.900 1.00 92.56 84 SER A O 1
ATOM 654 N N . GLN A 1 85 ? 0.556 -12.544 -12.524 1.00 91.44 85 GLN A N 1
ATOM 655 C CA . GLN A 1 85 ? 0.382 -13.984 -12.717 1.00 91.44 85 GLN A CA 1
ATOM 656 C C . GLN A 1 85 ? 1.632 -14.631 -13.328 1.00 91.44 85 GLN A C 1
ATOM 658 O O . GLN A 1 85 ? 1.982 -15.743 -12.948 1.00 91.44 85 GLN A O 1
ATOM 663 N N . ASP A 1 86 ? 2.276 -13.914 -14.248 1.00 92.12 86 ASP A N 1
ATOM 664 C CA . ASP A 1 86 ? 3.313 -14.458 -15.121 1.00 92.12 86 ASP A CA 1
ATOM 665 C C . ASP A 1 86 ? 4.660 -13.734 -14.943 1.00 92.12 86 ASP A C 1
ATOM 667 O O . ASP A 1 86 ? 5.675 -14.233 -15.412 1.00 92.12 86 ASP A O 1
ATOM 671 N N . MET A 1 87 ? 4.708 -12.583 -14.255 1.00 93.50 87 MET A N 1
ATOM 672 C CA . MET A 1 87 ? 5.953 -11.830 -14.044 1.00 93.50 87 MET A CA 1
ATOM 673 C C . MET A 1 87 ? 6.193 -11.459 -12.580 1.00 93.50 87 MET A C 1
ATOM 675 O O . MET A 1 87 ? 5.283 -11.030 -11.872 1.00 93.50 87 MET A O 1
ATOM 679 N N . LEU A 1 88 ? 7.450 -11.552 -12.153 1.00 95.19 88 LEU A N 1
ATOM 680 C CA . LEU A 1 88 ? 7.965 -11.040 -10.885 1.00 95.19 88 LEU A CA 1
ATOM 681 C C . LEU A 1 88 ? 8.868 -9.837 -11.173 1.00 95.19 88 LEU A C 1
ATOM 683 O O . LEU A 1 88 ? 9.789 -9.917 -11.979 1.00 95.19 88 LEU A O 1
ATOM 687 N N . VAL A 1 89 ? 8.606 -8.719 -10.506 1.00 95.69 89 VAL A N 1
ATOM 688 C CA . VAL A 1 89 ? 9.339 -7.461 -10.651 1.00 95.69 89 VAL A CA 1
ATOM 689 C C . VAL A 1 89 ? 9.955 -7.097 -9.309 1.00 95.69 89 VAL A C 1
ATOM 691 O O . VAL A 1 89 ? 9.239 -6.964 -8.313 1.00 95.69 89 VAL A O 1
ATOM 694 N N . LEU A 1 90 ? 11.271 -6.908 -9.295 1.00 95.06 90 LEU A N 1
ATOM 695 C CA . LEU A 1 90 ? 12.018 -6.449 -8.131 1.00 95.06 90 LEU A CA 1
ATOM 696 C C . LEU A 1 90 ? 12.583 -5.056 -8.395 1.00 95.06 90 LEU A C 1
ATOM 698 O O . LEU A 1 90 ? 13.270 -4.838 -9.392 1.00 95.06 90 LEU A O 1
ATOM 702 N N . ALA A 1 91 ? 12.297 -4.122 -7.497 1.00 94.25 91 ALA A N 1
ATOM 703 C CA . ALA A 1 91 ? 12.816 -2.764 -7.540 1.00 94.25 91 ALA A CA 1
ATOM 704 C C . ALA A 1 91 ? 13.879 -2.584 -6.450 1.00 94.25 91 ALA A C 1
ATOM 706 O O . ALA A 1 91 ? 13.577 -2.574 -5.257 1.00 94.25 91 ALA A O 1
ATOM 707 N N . GLU A 1 92 ? 15.133 -2.468 -6.871 1.00 91.00 92 GLU A N 1
ATOM 708 C CA . GLU A 1 92 ? 16.307 -2.263 -6.027 1.00 91.00 92 GLU A CA 1
ATOM 709 C C . GLU A 1 92 ? 16.712 -0.782 -6.056 1.00 91.00 92 GLU A C 1
ATOM 711 O O . GLU A 1 92 ? 17.002 -0.255 -7.131 1.00 91.00 92 GLU A O 1
ATOM 716 N N . PRO A 1 93 ? 16.857 -0.099 -4.911 1.00 86.62 93 PRO A N 1
ATOM 717 C CA . PRO A 1 93 ? 17.515 1.203 -4.887 1.00 86.62 93 PRO A CA 1
ATOM 718 C C . PRO A 1 93 ? 18.973 1.084 -5.334 1.00 86.62 93 PRO A C 1
ATOM 720 O O . PRO A 1 93 ? 19.767 0.368 -4.726 1.00 86.62 93 PRO A O 1
ATOM 723 N N . ALA A 1 94 ? 19.347 1.822 -6.379 1.00 83.06 94 ALA A N 1
ATOM 724 C CA . ALA A 1 94 ? 20.659 1.696 -7.005 1.00 83.06 94 ALA A CA 1
ATOM 725 C C . ALA A 1 94 ? 21.808 2.032 -6.046 1.00 83.06 94 ALA A C 1
ATOM 727 O O . ALA A 1 94 ? 22.898 1.485 -6.201 1.00 83.06 94 ALA A O 1
ATOM 728 N N . ASN A 1 95 ? 21.567 2.912 -5.063 1.00 76.38 95 ASN A N 1
ATOM 729 C CA . ASN A 1 95 ? 22.550 3.309 -4.062 1.00 76.38 95 ASN A CA 1
ATOM 730 C C . ASN A 1 95 ? 21.973 3.313 -2.641 1.00 76.38 95 ASN A C 1
ATOM 732 O O . ASN A 1 95 ? 20.864 3.783 -2.396 1.00 76.38 95 ASN A O 1
ATOM 736 N N . ASP A 1 96 ? 22.794 2.873 -1.687 1.00 73.31 96 ASP A N 1
ATOM 737 C CA . ASP A 1 96 ? 22.541 3.034 -0.253 1.00 73.31 96 ASP A CA 1
ATOM 738 C C . ASP A 1 96 ? 22.677 4.506 0.182 1.00 73.31 96 ASP A C 1
ATOM 740 O O . ASP A 1 96 ? 23.531 5.236 -0.332 1.00 73.31 96 ASP A O 1
ATOM 744 N N . TRP A 1 97 ? 21.876 4.933 1.166 1.00 67.44 97 TRP A N 1
ATOM 745 C CA . TRP A 1 97 ? 21.843 6.311 1.675 1.00 67.44 97 TRP A CA 1
ATOM 746 C C . TRP A 1 97 ? 23.230 6.844 2.068 1.00 67.44 97 TRP A C 1
ATOM 748 O O . TRP A 1 97 ? 23.523 8.027 1.882 1.00 67.44 97 TRP A O 1
ATOM 758 N N . TRP A 1 98 ? 24.115 5.974 2.570 1.00 68.25 98 TRP A N 1
ATOM 759 C CA . TRP A 1 98 ? 25.471 6.353 2.962 1.00 68.25 98 TRP A CA 1
ATOM 760 C C . TRP A 1 98 ? 26.348 6.778 1.774 1.00 68.25 98 TRP A C 1
ATOM 762 O O . TRP A 1 98 ? 27.230 7.625 1.931 1.00 68.25 98 TRP A O 1
ATOM 772 N N . TRP A 1 99 ? 26.125 6.220 0.578 1.00 69.56 99 TRP A N 1
ATOM 773 C CA . TRP A 1 99 ? 26.931 6.519 -0.613 1.00 69.56 99 TRP A CA 1
ATOM 774 C C . TRP A 1 99 ? 26.717 7.927 -1.156 1.00 69.56 99 TRP A C 1
ATOM 776 O O . TRP A 1 99 ? 27.597 8.456 -1.838 1.00 69.56 99 TRP A O 1
ATOM 786 N N . TYR A 1 100 ? 25.603 8.559 -0.795 1.00 66.81 100 TYR A N 1
ATOM 787 C CA . TYR A 1 100 ? 25.358 9.958 -1.111 1.00 66.81 100 TYR A CA 1
ATOM 788 C C . TYR A 1 100 ? 26.186 10.907 -0.238 1.00 66.81 100 TYR A C 1
ATOM 790 O O . TYR A 1 100 ? 26.347 12.072 -0.593 1.00 66.81 100 TYR A O 1
ATOM 798 N N . TRP A 1 101 ? 26.769 10.454 0.881 1.00 62.62 101 TRP A N 1
ATOM 799 C CA . TRP A 1 101 ? 27.494 11.342 1.790 1.00 62.62 101 TRP A CA 1
ATOM 800 C C . TRP A 1 101 ? 28.676 12.048 1.105 1.00 62.62 101 TRP A C 1
ATOM 802 O O . TRP A 1 101 ? 29.690 11.432 0.777 1.00 62.62 101 TRP A O 1
ATOM 812 N N . ARG A 1 102 ? 28.557 13.379 0.940 1.00 63.47 102 ARG A N 1
ATOM 813 C CA . ARG A 1 102 ? 29.538 14.246 0.246 1.00 63.47 102 ARG A CA 1
ATOM 814 C C . ARG A 1 102 ? 29.822 13.816 -1.198 1.00 63.47 102 ARG A C 1
ATOM 816 O O . ARG A 1 102 ? 30.901 14.107 -1.716 1.00 63.47 102 ARG A O 1
ATOM 823 N N . ASN A 1 103 ? 28.862 13.145 -1.826 1.00 66.38 103 ASN A N 1
ATOM 824 C CA . ASN A 1 103 ? 28.935 12.720 -3.210 1.00 66.38 103 ASN A CA 1
ATOM 825 C C . ASN A 1 103 ? 27.682 13.182 -3.960 1.00 66.38 103 ASN A C 1
ATOM 827 O O . ASN A 1 103 ? 26.576 12.717 -3.701 1.00 66.38 103 ASN A O 1
ATOM 831 N N . ASP A 1 104 ? 27.877 14.125 -4.870 1.00 66.75 104 ASP A N 1
ATOM 832 C CA . ASP A 1 104 ? 26.866 14.698 -5.755 1.00 66.75 104 ASP A CA 1
ATOM 833 C C . ASP A 1 104 ? 26.834 14.024 -7.136 1.00 66.75 104 ASP A C 1
ATOM 835 O O . ASP A 1 104 ? 25.953 14.322 -7.934 1.00 66.75 104 ASP A O 1
ATOM 839 N N . ALA A 1 105 ? 27.755 13.095 -7.417 1.00 67.94 105 ALA A N 1
ATOM 840 C CA . ALA A 1 105 ? 27.831 12.395 -8.698 1.00 67.94 105 ALA A CA 1
ATOM 841 C C . ALA A 1 105 ? 26.835 11.231 -8.824 1.00 67.94 105 ALA A C 1
ATOM 843 O O . ALA A 1 105 ? 26.615 10.747 -9.931 1.00 67.94 105 ALA A O 1
ATOM 844 N N . PHE A 1 106 ? 26.259 10.759 -7.713 1.00 70.81 106 PHE A N 1
ATOM 845 C CA . PHE A 1 106 ? 25.231 9.720 -7.735 1.00 70.81 106 PHE A CA 1
ATOM 846 C C . PHE A 1 106 ? 23.837 10.343 -7.764 1.00 70.81 106 PHE A C 1
ATOM 848 O O . PHE A 1 106 ? 23.454 11.088 -6.859 1.00 70.81 106 PHE A O 1
ATOM 855 N N . GLU A 1 107 ? 23.055 9.995 -8.774 1.00 73.94 107 GLU A N 1
ATOM 856 C CA . GLU A 1 107 ? 21.631 10.320 -8.847 1.00 73.94 107 GLU A CA 1
ATOM 857 C C . GLU A 1 107 ? 20.819 9.310 -8.024 1.00 73.94 107 GLU A C 1
ATOM 859 O O . GLU A 1 107 ? 21.252 8.174 -7.801 1.00 73.94 107 GLU A O 1
ATOM 864 N N . GLU A 1 108 ? 19.671 9.743 -7.499 1.00 81.56 108 GLU A N 1
ATOM 865 C CA . GLU A 1 108 ? 18.712 8.812 -6.907 1.00 81.56 108 GLU A CA 1
ATOM 866 C C . GLU A 1 108 ? 18.097 7.990 -8.037 1.00 81.56 108 GLU A C 1
ATOM 868 O O . GLU A 1 108 ? 17.517 8.537 -8.973 1.00 81.56 108 GLU A O 1
ATOM 873 N N . ALA A 1 109 ? 18.264 6.677 -7.975 1.00 88.31 109 ALA A N 1
ATOM 874 C CA . ALA A 1 109 ? 17.808 5.782 -9.018 1.00 88.31 109 ALA A CA 1
ATOM 875 C C . ALA A 1 109 ? 17.389 4.441 -8.427 1.00 88.31 109 ALA A C 1
ATOM 877 O O . ALA A 1 109 ? 17.884 4.023 -7.377 1.00 88.31 109 ALA A O 1
ATOM 878 N N . THR A 1 110 ? 16.522 3.750 -9.153 1.00 91.56 110 THR A N 1
ATOM 879 C CA . THR A 1 110 ? 16.058 2.402 -8.848 1.00 91.56 110 THR A CA 1
ATOM 880 C C . THR A 1 110 ? 16.361 1.500 -10.042 1.00 91.56 110 THR A C 1
ATOM 882 O O . THR A 1 110 ? 16.003 1.818 -11.178 1.00 91.56 110 THR A O 1
ATOM 885 N N . ASN A 1 111 ? 17.040 0.382 -9.794 1.00 92.25 111 ASN A N 1
ATOM 886 C CA . ASN A 1 111 ? 17.181 -0.703 -10.752 1.00 92.25 111 ASN A CA 1
ATOM 887 C C . ASN A 1 111 ? 15.917 -1.570 -10.696 1.00 92.25 111 ASN A C 1
ATOM 889 O O . ASN A 1 111 ? 15.462 -1.963 -9.624 1.00 92.25 111 ASN A O 1
ATOM 893 N N . ILE A 1 112 ? 15.347 -1.867 -11.854 1.00 93.94 112 ILE A N 1
ATOM 894 C CA . ILE A 1 112 ? 14.189 -2.739 -12.015 1.00 93.94 112 ILE A CA 1
ATOM 895 C C . ILE A 1 112 ? 14.684 -4.043 -12.617 1.00 93.94 112 ILE A C 1
ATOM 897 O O . ILE A 1 112 ? 15.309 -4.019 -13.673 1.00 93.94 112 ILE A O 1
ATOM 901 N N . HIS A 1 113 ? 14.380 -5.158 -11.968 1.00 93.12 113 HIS A N 1
ATOM 902 C CA . HIS A 1 113 ? 14.664 -6.510 -12.431 1.00 93.12 113 HIS A CA 1
ATOM 903 C C . HIS A 1 113 ? 13.355 -7.237 -12.698 1.00 93.12 113 HIS A C 1
ATOM 905 O O . HIS A 1 113 ? 12.424 -7.135 -11.898 1.00 93.12 113 HIS A O 1
ATOM 911 N N . VAL A 1 114 ? 13.279 -7.977 -13.801 1.00 93.44 114 VAL A N 1
ATOM 912 C CA . VAL A 1 114 ? 12.066 -8.702 -14.192 1.00 93.44 114 VAL A CA 1
ATOM 913 C C . VAL A 1 114 ? 12.394 -10.165 -14.413 1.00 93.44 114 VAL A C 1
ATOM 915 O O . VAL A 1 114 ? 13.380 -10.490 -15.071 1.00 93.44 114 VAL A O 1
ATOM 918 N N . PHE A 1 115 ? 11.538 -11.028 -13.880 1.00 92.88 115 PHE A N 1
ATOM 919 C CA . PHE A 1 115 ? 11.595 -12.473 -14.022 1.00 92.88 115 PHE A CA 1
ATOM 920 C C . PHE A 1 115 ? 10.273 -12.985 -14.584 1.00 92.88 115 PHE A C 1
ATOM 922 O O . PHE A 1 115 ? 9.203 -12.506 -14.201 1.00 92.88 115 PHE A O 1
ATOM 929 N N . ASP A 1 116 ? 10.355 -13.983 -15.452 1.00 92.44 116 ASP A N 1
ATOM 930 C CA . ASP A 1 116 ? 9.230 -14.804 -15.874 1.00 92.44 116 ASP A CA 1
ATOM 931 C C . ASP A 1 116 ? 8.975 -15.874 -14.806 1.00 92.44 116 ASP A C 1
ATOM 933 O O . ASP A 1 116 ? 9.899 -16.579 -14.387 1.00 92.44 116 ASP A O 1
ATOM 937 N N . ILE A 1 117 ? 7.724 -15.966 -14.362 1.00 92.88 117 ILE A N 1
ATOM 938 C CA . ILE A 1 117 ? 7.223 -16.963 -13.406 1.00 92.88 117 ILE A CA 1
ATOM 939 C C . ILE A 1 117 ? 6.005 -17.723 -13.955 1.00 92.88 117 ILE A C 1
ATOM 941 O O . ILE A 1 117 ? 5.274 -18.364 -13.197 1.00 92.88 117 ILE A O 1
ATOM 945 N N . SER A 1 118 ? 5.752 -17.636 -15.264 1.00 91.81 118 SER A N 1
ATOM 946 C CA . SER A 1 118 ? 4.626 -18.303 -15.926 1.00 91.81 118 SER A CA 1
ATOM 947 C C . SER A 1 118 ? 4.759 -19.830 -15.932 1.00 91.81 118 SER A C 1
ATOM 949 O O . SER A 1 118 ? 3.753 -20.550 -15.865 1.00 91.81 118 SER A O 1
ATOM 951 N N . ASP A 1 119 ? 5.994 -20.335 -15.953 1.00 89.06 119 ASP A N 1
ATOM 952 C CA . ASP A 1 119 ? 6.302 -21.757 -15.867 1.00 89.06 119 ASP A CA 1
ATOM 953 C C . ASP A 1 119 ? 6.391 -22.218 -14.404 1.00 89.06 119 ASP A C 1
ATOM 955 O O . ASP A 1 119 ? 7.233 -21.795 -13.613 1.00 89.06 119 ASP A O 1
ATOM 959 N N . VAL A 1 120 ? 5.502 -23.142 -14.027 1.00 83.56 120 VAL A N 1
ATOM 960 C CA . VAL A 1 120 ? 5.419 -23.652 -12.652 1.00 83.56 120 VAL A CA 1
ATOM 961 C C . VAL A 1 120 ? 6.738 -24.296 -12.235 1.00 83.56 120 VAL A C 1
ATOM 963 O O . VAL A 1 120 ? 7.165 -25.293 -12.817 1.00 83.56 120 VAL A O 1
ATOM 966 N N . GLY A 1 121 ? 7.307 -23.793 -11.142 1.00 81.94 121 GLY A N 1
ATOM 967 C CA . GLY A 1 121 ? 8.523 -24.348 -10.561 1.00 81.94 121 GLY A CA 1
ATOM 968 C C . GLY A 1 121 ? 9.814 -23.749 -11.114 1.00 81.94 121 GLY A C 1
ATOM 969 O O . GLY A 1 121 ? 10.863 -24.200 -10.672 1.00 81.94 121 GLY A O 1
ATOM 970 N N . GLN A 1 122 ? 9.733 -22.771 -12.024 1.00 85.81 122 GLN A N 1
ATOM 971 C CA . GLN A 1 122 ? 10.887 -22.109 -12.633 1.00 85.81 122 GLN A CA 1
ATOM 972 C C . GLN A 1 122 ? 10.800 -20.590 -12.491 1.00 85.81 122 GLN A C 1
ATOM 974 O O . GLN A 1 122 ? 9.708 -20.020 -12.443 1.00 85.81 122 GLN A O 1
ATOM 979 N N . THR A 1 123 ? 11.960 -19.944 -12.443 1.00 89.75 123 THR A N 1
ATOM 980 C CA . THR A 1 123 ? 12.107 -18.488 -12.401 1.00 89.75 123 THR A CA 1
ATOM 981 C C . THR A 1 123 ? 13.166 -18.086 -13.419 1.00 89.75 123 THR A C 1
ATOM 983 O O . THR A 1 123 ? 14.333 -18.412 -13.278 1.00 89.75 123 THR A O 1
ATOM 986 N N . THR A 1 124 ? 12.774 -17.396 -14.493 1.00 89.25 124 THR A N 1
ATOM 987 C CA . THR A 1 124 ? 13.721 -17.019 -15.561 1.00 89.25 124 THR A CA 1
ATOM 988 C C . THR A 1 124 ? 13.961 -15.522 -15.558 1.00 89.25 124 THR A C 1
ATOM 990 O O . THR A 1 124 ? 13.023 -14.749 -15.729 1.00 89.25 124 THR A O 1
ATOM 993 N N . TYR A 1 125 ? 15.212 -15.092 -15.403 1.00 89.25 125 TYR A N 1
ATOM 994 C CA . TYR A 1 125 ? 15.567 -13.681 -15.530 1.00 89.25 125 TYR A CA 1
ATOM 995 C C . TYR A 1 125 ? 15.307 -13.175 -16.955 1.00 89.25 125 TYR A C 1
ATOM 997 O O . TYR A 1 125 ? 15.804 -13.757 -17.917 1.00 89.25 125 TYR A O 1
ATOM 1005 N N . ILE A 1 126 ? 14.523 -12.102 -17.085 1.00 89.81 126 ILE A N 1
ATOM 1006 C CA . ILE A 1 126 ? 14.176 -11.505 -18.380 1.00 89.81 126 ILE A CA 1
ATOM 1007 C C . ILE A 1 126 ? 15.104 -10.349 -18.704 1.00 89.81 126 ILE A C 1
ATOM 1009 O O . ILE A 1 126 ? 15.642 -10.316 -19.796 1.00 89.81 126 ILE A O 1
ATOM 1013 N N . ALA A 1 127 ? 15.199 -9.351 -17.822 1.00 89.50 127 ALA A N 1
ATOM 1014 C CA . ALA A 1 127 ? 15.931 -8.120 -18.099 1.00 89.50 127 ALA A CA 1
ATOM 1015 C C . ALA A 1 127 ? 16.093 -7.249 -16.848 1.00 89.50 127 ALA A C 1
ATOM 1017 O O . ALA A 1 127 ? 15.355 -7.399 -15.865 1.00 89.50 127 ALA A O 1
ATOM 1018 N N . SER A 1 128 ? 16.985 -6.256 -16.937 1.00 90.44 128 SER A N 1
ATOM 1019 C CA . SER A 1 128 ? 16.993 -5.117 -16.010 1.00 90.44 128 SER A CA 1
ATOM 1020 C C . SER A 1 128 ? 17.025 -3.760 -16.688 1.00 90.44 128 SER A C 1
ATOM 1022 O O . SER A 1 128 ? 17.492 -3.620 -17.812 1.00 90.44 128 SER A O 1
ATOM 1024 N N . GLY A 1 129 ? 16.552 -2.739 -15.982 1.00 89.69 129 GLY A N 1
ATOM 1025 C CA . GLY A 1 129 ? 16.681 -1.343 -16.385 1.00 89.69 129 GLY A CA 1
ATOM 1026 C C . GLY A 1 129 ? 16.847 -0.437 -15.184 1.00 89.69 129 GLY A C 1
ATOM 1027 O O . GLY A 1 129 ? 16.709 -0.865 -14.042 1.00 89.69 129 GLY A O 1
ATOM 1028 N N . ARG A 1 130 ? 17.132 0.835 -15.441 1.00 90.81 130 ARG A N 1
ATOM 1029 C CA . ARG A 1 130 ? 17.291 1.850 -14.403 1.00 90.81 130 ARG A CA 1
ATOM 1030 C C . ARG A 1 130 ? 16.360 3.018 -14.671 1.00 90.81 130 ARG A C 1
ATOM 1032 O O . ARG A 1 130 ? 16.274 3.491 -15.800 1.00 90.81 130 ARG A O 1
ATOM 1039 N N . ILE A 1 131 ? 15.713 3.486 -13.614 1.00 92.69 131 ILE A N 1
ATOM 1040 C CA . ILE A 1 131 ? 14.868 4.681 -13.614 1.00 92.69 131 ILE A CA 1
ATOM 1041 C C . ILE A 1 131 ? 15.301 5.630 -12.500 1.00 92.69 131 ILE A C 1
ATOM 1043 O O . ILE A 1 131 ? 15.910 5.200 -11.518 1.00 92.69 131 ILE A O 1
ATOM 1047 N N . THR A 1 132 ? 14.972 6.909 -12.640 1.00 91.81 132 THR A N 1
ATOM 1048 C CA . THR A 1 132 ? 15.273 7.932 -11.633 1.00 91.81 132 THR A CA 1
ATOM 1049 C C . THR A 1 132 ? 14.230 7.928 -10.510 1.00 91.81 132 THR A C 1
ATOM 1051 O O . THR A 1 132 ? 13.040 7.679 -10.738 1.00 91.81 132 THR A O 1
ATOM 1054 N N . GLY A 1 133 ? 14.684 8.212 -9.290 1.00 90.88 133 GLY A N 1
ATOM 1055 C CA . GLY A 1 133 ? 13.871 8.268 -8.076 1.00 90.88 133 GLY A CA 1
ATOM 1056 C C . GLY A 1 133 ? 13.735 6.927 -7.355 1.00 90.88 133 GLY A C 1
ATOM 1057 O O . GLY A 1 133 ? 14.294 5.904 -7.767 1.00 90.88 133 GLY A O 1
ATOM 1058 N N . THR A 1 134 ? 12.982 6.945 -6.259 1.00 91.31 134 THR A N 1
ATOM 1059 C CA . THR A 1 134 ? 12.683 5.793 -5.401 1.00 91.31 134 THR A CA 1
ATOM 1060 C C . THR A 1 134 ? 11.234 5.338 -5.526 1.00 91.31 134 THR A C 1
ATOM 1062 O O . THR A 1 134 ? 10.313 6.139 -5.682 1.00 91.31 134 THR A O 1
ATOM 1065 N N . VAL A 1 135 ? 11.037 4.021 -5.473 1.00 94.38 135 VAL A N 1
ATOM 1066 C CA . VAL A 1 135 ? 9.722 3.363 -5.462 1.00 94.38 135 VAL A CA 1
ATOM 1067 C C . VAL A 1 135 ? 9.178 3.363 -4.030 1.00 94.38 135 VAL A C 1
ATOM 1069 O O . VAL A 1 135 ? 9.917 3.027 -3.108 1.00 94.38 135 VAL A O 1
ATOM 1072 N N . ASN A 1 136 ? 7.908 3.741 -3.840 1.00 93.31 136 ASN A N 1
ATOM 1073 C CA . ASN A 1 136 ? 7.297 3.847 -2.506 1.00 93.31 136 ASN A CA 1
ATOM 1074 C C . ASN A 1 136 ? 6.975 2.478 -1.894 1.00 93.31 136 ASN A C 1
ATOM 1076 O O . ASN A 1 136 ? 7.315 2.212 -0.747 1.00 93.31 136 ASN A O 1
ATOM 1080 N N . ASP A 1 137 ? 6.290 1.629 -2.660 1.00 93.94 137 ASP A N 1
ATOM 1081 C CA . ASP A 1 137 ? 5.877 0.289 -2.250 1.00 93.94 137 ASP A CA 1
ATOM 1082 C C . ASP A 1 137 ? 5.547 -0.586 -3.476 1.00 93.94 137 ASP A C 1
ATOM 1084 O O . ASP A 1 137 ? 5.568 -0.147 -4.628 1.00 93.94 137 ASP A O 1
ATOM 1088 N N . GLN A 1 138 ? 5.185 -1.841 -3.225 1.00 94.50 138 GLN A N 1
ATOM 1089 C CA . GLN A 1 138 ? 4.713 -2.810 -4.222 1.00 94.50 138 GLN A CA 1
ATOM 1090 C C . GLN A 1 138 ? 3.581 -2.326 -5.157 1.00 94.50 138 GLN A C 1
ATOM 1092 O O . GLN A 1 138 ? 3.423 -2.875 -6.244 1.00 94.50 138 GLN A O 1
ATOM 1097 N N . PHE A 1 139 ? 2.754 -1.353 -4.758 1.00 96.69 139 PHE A N 1
ATOM 1098 C CA . PHE A 1 139 ? 1.659 -0.803 -5.568 1.00 96.69 139 PHE A CA 1
ATOM 1099 C C . PHE A 1 139 ? 2.105 0.343 -6.481 1.00 96.69 139 PHE A C 1
ATOM 1101 O O . PHE A 1 139 ? 1.390 0.674 -7.431 1.00 96.69 139 PHE A O 1
ATOM 1108 N N . SER A 1 140 ? 3.310 0.875 -6.254 1.00 97.44 140 SER A N 1
ATOM 1109 C CA . SER A 1 140 ? 4.039 1.711 -7.213 1.00 97.44 140 SER A CA 1
ATOM 1110 C C . SER A 1 140 ? 4.627 0.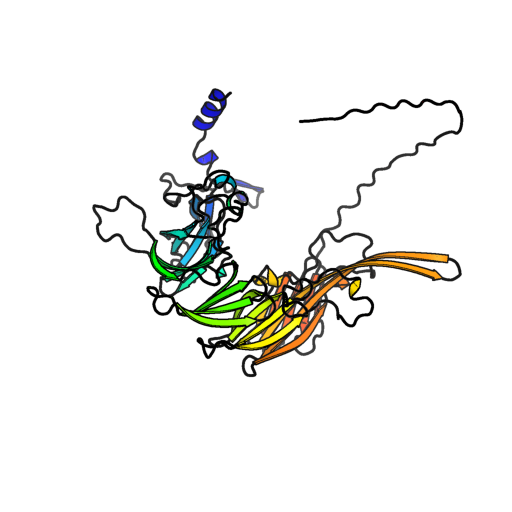915 -8.375 1.00 97.44 140 SER A C 1
ATOM 1112 O O . SER A 1 140 ? 5.167 1.514 -9.302 1.00 97.44 140 SER A O 1
ATOM 1114 N N . LEU A 1 141 ? 4.485 -0.410 -8.366 1.00 97.69 141 LEU A N 1
ATOM 1115 C CA . LEU A 1 141 ? 4.874 -1.306 -9.445 1.00 97.69 141 LEU A CA 1
ATOM 1116 C C . LEU A 1 141 ? 3.636 -1.963 -10.055 1.00 97.69 141 LEU A C 1
ATOM 1118 O O . LEU A 1 141 ? 2.667 -2.296 -9.369 1.00 97.69 141 LEU A O 1
ATOM 1122 N N . SER A 1 142 ? 3.662 -2.171 -11.367 1.00 97.06 142 SER A N 1
ATOM 1123 C CA . SER A 1 142 ? 2.644 -2.965 -12.040 1.00 97.06 142 SER A CA 1
ATOM 1124 C C . SER A 1 142 ? 3.119 -3.522 -13.369 1.00 97.06 142 SER A C 1
ATOM 1126 O O . SER A 1 142 ? 3.906 -2.899 -14.072 1.00 97.06 142 SER A O 1
ATOM 1128 N N . GLU A 1 143 ? 2.552 -4.656 -13.756 1.00 95.50 143 GLU A N 1
ATOM 1129 C CA . GLU A 1 143 ? 2.663 -5.225 -15.090 1.00 95.50 143 GLU A CA 1
ATOM 1130 C C . GLU A 1 143 ? 1.295 -5.192 -15.782 1.00 95.50 143 GLU A C 1
ATOM 1132 O O . GLU A 1 143 ? 0.264 -5.460 -15.157 1.00 95.50 143 GLU A O 1
ATOM 1137 N N . TYR A 1 144 ? 1.272 -4.807 -17.060 1.00 95.06 144 TYR A N 1
ATOM 1138 C CA . TYR A 1 144 ? 0.091 -4.951 -17.909 1.00 95.06 144 TYR A CA 1
ATOM 1139 C C . TYR A 1 144 ? 0.469 -5.112 -19.379 1.00 95.06 144 TYR A C 1
ATOM 1141 O O . TYR A 1 144 ? 1.090 -4.227 -19.969 1.00 95.06 144 TYR A O 1
ATOM 1149 N N . ASN A 1 145 ? 0.039 -6.220 -19.987 1.00 91.88 145 ASN A N 1
ATOM 1150 C CA . ASN A 1 145 ? 0.334 -6.574 -21.379 1.00 91.88 145 ASN A CA 1
ATOM 1151 C C . ASN A 1 145 ? 1.845 -6.566 -21.697 1.00 91.88 145 ASN A C 1
ATOM 1153 O O . ASN A 1 145 ? 2.246 -6.124 -22.774 1.00 91.88 145 ASN A O 1
ATOM 1157 N N . GLY A 1 146 ? 2.681 -7.021 -20.759 1.00 89.81 146 GLY A N 1
ATOM 1158 C CA . GLY A 1 146 ? 4.139 -7.051 -20.910 1.00 89.81 146 GLY A CA 1
ATOM 1159 C C . GLY A 1 146 ? 4.830 -5.698 -20.709 1.00 89.81 146 GLY A C 1
ATOM 1160 O O . GLY A 1 146 ? 6.043 -5.605 -20.876 1.00 89.81 146 GLY A O 1
ATOM 1161 N N . VAL A 1 147 ? 4.081 -4.649 -20.352 1.00 94.94 147 VAL A N 1
ATOM 1162 C CA . VAL A 1 147 ? 4.631 -3.336 -19.997 1.00 94.94 147 VAL A CA 1
ATOM 1163 C C . VAL A 1 147 ? 4.741 -3.235 -18.482 1.00 94.94 147 VAL A C 1
ATOM 1165 O O . VAL A 1 147 ? 3.741 -3.342 -17.768 1.00 94.94 147 VAL A O 1
ATOM 1168 N N . ILE A 1 148 ? 5.953 -2.978 -18.000 1.00 96.88 148 ILE A N 1
ATOM 1169 C CA . ILE A 1 148 ? 6.219 -2.658 -16.599 1.00 96.88 148 ILE A CA 1
ATOM 1170 C C . ILE A 1 148 ? 5.953 -1.174 -16.384 1.00 96.88 148 ILE A C 1
ATOM 1172 O O . ILE A 1 148 ? 6.352 -0.333 -17.185 1.00 96.88 148 ILE A O 1
ATOM 1176 N N . ARG A 1 149 ? 5.262 -0.835 -15.305 1.00 97.69 149 ARG A N 1
ATOM 1177 C CA . ARG A 1 149 ? 4.882 0.530 -14.950 1.00 97.69 149 ARG A CA 1
ATOM 1178 C C . ARG A 1 149 ? 5.383 0.810 -13.555 1.00 97.69 149 ARG A C 1
ATOM 1180 O O . ARG A 1 149 ? 5.158 -0.003 -12.658 1.00 97.69 149 ARG A O 1
ATOM 1187 N N . VAL A 1 150 ? 6.066 1.933 -13.394 1.00 98.06 150 VAL A N 1
ATOM 1188 C CA . VAL A 1 150 ? 6.725 2.276 -12.138 1.00 98.06 150 VAL A CA 1
ATOM 1189 C C . VAL A 1 150 ? 6.435 3.723 -11.786 1.00 98.06 150 VAL A C 1
ATOM 1191 O O . VAL A 1 150 ? 6.680 4.607 -12.602 1.00 98.06 150 VAL A O 1
ATOM 1194 N N . ALA A 1 151 ? 5.914 3.960 -10.586 1.00 97.88 151 ALA A N 1
ATOM 1195 C CA . ALA A 1 151 ? 5.814 5.289 -10.003 1.00 97.88 151 ALA A CA 1
ATOM 1196 C C . ALA A 1 151 ? 6.996 5.526 -9.055 1.00 97.88 151 ALA A C 1
ATOM 1198 O O . ALA A 1 151 ? 7.297 4.668 -8.224 1.00 97.88 151 ALA A O 1
ATOM 1199 N N . THR A 1 152 ? 7.660 6.673 -9.174 1.00 95.81 152 THR A N 1
ATOM 1200 C CA . THR A 1 152 ? 8.783 7.036 -8.301 1.00 95.81 152 THR A CA 1
ATOM 1201 C C . THR A 1 152 ? 8.667 8.455 -7.776 1.00 95.81 152 THR A C 1
ATOM 1203 O O . THR A 1 152 ? 8.014 9.307 -8.378 1.00 95.81 152 THR A O 1
ATOM 1206 N N . THR A 1 153 ? 9.315 8.702 -6.642 1.00 93.56 153 THR A N 1
ATOM 1207 C CA . THR A 1 153 ? 9.575 10.043 -6.114 1.00 93.56 153 THR A CA 1
ATOM 1208 C C . THR A 1 153 ? 11.064 10.336 -6.256 1.00 93.56 153 THR A C 1
ATOM 1210 O O . THR A 1 153 ? 11.890 9.524 -5.853 1.00 93.56 153 THR A O 1
ATOM 1213 N N . GLU A 1 154 ? 11.410 11.478 -6.830 1.00 89.38 154 GLU A N 1
ATOM 1214 C CA . GLU A 1 154 ? 12.758 12.037 -6.797 1.00 89.38 154 GLU A CA 1
ATOM 1215 C C . GLU A 1 154 ? 12.850 13.013 -5.629 1.00 89.38 154 GLU A C 1
ATOM 1217 O O . GLU A 1 154 ? 12.144 14.024 -5.596 1.00 89.38 154 GLU A O 1
ATOM 1222 N N . ASP A 1 155 ? 13.715 12.719 -4.665 1.00 80.19 155 ASP A N 1
ATOM 1223 C CA . ASP A 1 155 ? 13.957 13.556 -3.499 1.00 80.19 155 ASP A CA 1
ATOM 1224 C C . ASP A 1 155 ? 15.452 13.591 -3.132 1.00 80.19 155 ASP A C 1
ATOM 1226 O O . ASP A 1 155 ? 16.271 12.755 -3.499 1.00 80.19 155 ASP A O 1
ATOM 1230 N N . VAL A 1 156 ? 15.831 14.582 -2.338 1.00 70.69 156 VAL A N 1
ATOM 1231 C CA . VAL A 1 156 ? 17.175 14.761 -1.782 1.00 70.69 156 VAL A CA 1
ATOM 1232 C C . VAL A 1 156 ? 17.269 14.092 -0.405 1.00 70.69 156 VAL A C 1
ATOM 1234 O O . VAL A 1 156 ? 18.089 14.470 0.436 1.00 70.69 156 VAL A O 1
ATOM 1237 N N . TRP A 1 157 ? 16.430 13.086 -0.137 1.00 60.91 157 TRP A N 1
ATOM 1238 C CA . TRP A 1 157 ? 16.349 12.437 1.168 1.00 60.91 157 TRP A CA 1
ATOM 1239 C C . TRP A 1 157 ? 17.712 11.860 1.582 1.00 60.91 157 TRP A C 1
ATOM 1241 O O . TRP A 1 157 ? 18.404 11.188 0.818 1.00 60.91 157 TRP A O 1
ATOM 1251 N N . GLY A 1 158 ? 18.148 12.189 2.801 1.00 55.34 158 GLY A N 1
ATOM 1252 C CA . GLY A 1 158 ? 19.480 11.834 3.298 1.00 55.34 158 GLY A CA 1
ATOM 1253 C C . GLY A 1 158 ? 20.618 12.747 2.821 1.00 55.34 158 GLY A C 1
ATOM 1254 O O . GLY A 1 158 ? 21.733 12.604 3.323 1.00 55.34 158 GLY A O 1
ATOM 1255 N N . ARG A 1 159 ? 20.357 13.730 1.945 1.00 66.12 159 ARG A N 1
ATOM 1256 C CA . ARG A 1 159 ? 21.333 14.733 1.479 1.00 66.12 159 ARG A CA 1
ATOM 1257 C C . ARG A 1 159 ? 20.977 16.157 1.919 1.00 66.12 159 ARG A C 1
ATOM 1259 O O . ARG A 1 159 ? 21.113 17.112 1.163 1.00 66.12 159 ARG A O 1
ATOM 1266 N N . TRP A 1 160 ? 20.616 16.304 3.193 1.00 58.47 160 TRP A N 1
ATOM 1267 C CA . TRP A 1 160 ? 20.262 17.565 3.872 1.00 58.47 160 TRP A CA 1
ATOM 1268 C C . TRP A 1 160 ? 21.272 18.722 3.695 1.00 58.47 160 TRP A C 1
ATOM 1270 O O . TRP A 1 160 ? 20.941 19.874 3.937 1.00 58.47 160 TRP A O 1
ATOM 1280 N N . TRP A 1 161 ? 22.512 18.452 3.263 1.00 63.16 161 TRP A N 1
ATOM 1281 C CA . TRP A 1 161 ? 23.515 19.479 2.936 1.00 63.16 161 TRP A CA 1
ATOM 1282 C C . TRP A 1 161 ? 23.368 20.084 1.524 1.00 63.16 161 TRP A C 1
ATOM 1284 O O . TRP A 1 161 ? 24.109 21.010 1.194 1.00 63.16 161 TRP A O 1
ATOM 1294 N N . LEU A 1 162 ? 22.476 19.550 0.681 1.00 62.06 162 LEU A N 1
ATOM 1295 C CA . LEU A 1 162 ? 22.141 20.073 -0.651 1.00 62.06 162 LEU A CA 1
ATOM 1296 C C . LEU A 1 162 ? 20.868 20.942 -0.645 1.00 62.06 162 LEU A C 1
ATOM 1298 O O . LEU A 1 162 ? 20.635 21.660 -1.613 1.00 62.06 162 LEU A O 1
ATOM 1302 N N . GLU A 1 163 ? 20.083 20.927 0.441 1.00 57.50 163 GLU A N 1
ATOM 1303 C CA . GLU A 1 163 ? 18.828 21.693 0.574 1.00 57.50 163 GLU A CA 1
ATOM 1304 C C . GLU A 1 163 ? 19.032 23.223 0.533 1.00 57.50 163 GLU A C 1
ATOM 1306 O O . GLU A 1 163 ? 18.108 23.956 0.196 1.00 57.50 163 GLU A O 1
ATOM 1311 N N . ASP A 1 164 ? 20.250 23.711 0.805 1.00 53.34 164 ASP A N 1
ATOM 1312 C CA . ASP A 1 164 ? 20.609 25.142 0.797 1.00 53.34 164 ASP A CA 1
ATOM 1313 C C . ASP A 1 164 ? 20.992 25.694 -0.601 1.00 53.34 164 ASP A C 1
ATOM 1315 O O . ASP A 1 164 ? 21.432 26.842 -0.725 1.00 53.34 164 ASP A O 1
ATOM 1319 N N . GLY A 1 165 ? 20.876 24.896 -1.671 1.00 56.81 165 GLY A N 1
ATOM 1320 C CA . GLY A 1 165 ? 21.139 25.343 -3.044 1.00 56.81 165 GLY A CA 1
ATOM 1321 C C . GLY A 1 165 ? 19.988 26.171 -3.635 1.00 56.81 165 GLY A C 1
ATOM 1322 O O . GLY A 1 165 ? 18.826 25.819 -3.477 1.00 56.81 165 GLY A O 1
ATOM 1323 N N . GLU A 1 166 ? 20.292 27.233 -4.395 1.00 53.72 166 GLU A N 1
ATOM 1324 C CA . GLU A 1 166 ? 19.290 28.108 -5.050 1.00 53.72 166 GLU A CA 1
ATOM 1325 C C . GLU A 1 166 ? 18.416 27.409 -6.133 1.00 53.72 166 GLU A C 1
ATOM 1327 O O . GLU A 1 166 ? 17.584 28.067 -6.756 1.00 53.72 166 GLU A O 1
ATOM 1332 N N . GLU A 1 167 ? 18.579 26.097 -6.363 1.00 58.72 167 GLU A N 1
ATOM 1333 C CA . GLU A 1 167 ? 17.980 25.328 -7.473 1.00 58.72 167 GLU A CA 1
ATOM 1334 C C . GLU A 1 167 ? 17.036 24.181 -7.050 1.00 58.72 167 GLU A C 1
ATOM 1336 O O . GLU A 1 167 ? 16.319 23.656 -7.902 1.00 58.72 167 GLU A O 1
ATOM 1341 N N . TRP A 1 168 ? 16.975 23.788 -5.768 1.00 66.38 168 TRP A N 1
ATOM 1342 C CA . TRP A 1 168 ? 16.079 22.700 -5.345 1.00 66.38 168 TRP A CA 1
ATOM 1343 C C . TRP A 1 168 ? 14.636 23.197 -5.189 1.00 66.38 168 TRP A C 1
ATOM 1345 O O . TRP A 1 168 ? 14.353 24.091 -4.391 1.00 66.38 168 TRP A O 1
ATOM 1355 N N . THR A 1 169 ? 13.708 22.606 -5.945 1.00 65.75 169 THR A N 1
ATOM 1356 C CA . THR A 1 169 ? 12.289 23.015 -5.963 1.00 65.75 169 THR A CA 1
ATOM 1357 C C . THR A 1 169 ? 11.374 22.126 -5.111 1.00 65.75 169 THR A C 1
ATOM 1359 O O . THR A 1 169 ? 10.176 22.397 -5.017 1.00 65.75 169 THR A O 1
ATOM 1362 N N . GLY A 1 170 ? 11.941 21.144 -4.401 1.00 77.38 170 GLY A N 1
ATOM 1363 C CA . GLY A 1 170 ? 11.206 20.124 -3.648 1.00 77.38 170 GLY A CA 1
ATOM 1364 C C . GLY A 1 170 ? 11.132 18.789 -4.401 1.00 77.38 170 GLY A C 1
ATOM 1365 O O . GLY A 1 170 ? 11.570 18.728 -5.549 1.00 77.38 170 GLY A O 1
ATOM 1366 N N . PRO A 1 171 ? 10.610 17.723 -3.764 1.00 87.12 171 PRO A N 1
ATOM 1367 C CA . PRO A 1 171 ? 10.453 16.431 -4.423 1.00 87.12 171 PRO A CA 1
ATOM 1368 C C . PRO A 1 171 ? 9.582 16.519 -5.667 1.00 87.12 171 PRO A C 1
ATOM 1370 O O . PRO A 1 171 ? 8.676 17.347 -5.735 1.00 87.12 171 PRO A O 1
ATOM 1373 N N . THR A 1 172 ? 9.826 15.646 -6.635 1.00 90.38 172 THR A N 1
ATOM 1374 C CA . THR A 1 172 ? 8.972 15.518 -7.822 1.00 90.38 172 THR A CA 1
ATOM 1375 C C . THR A 1 172 ? 8.629 14.061 -8.058 1.00 90.38 172 THR A C 1
ATOM 1377 O O . THR A 1 172 ? 9.407 13.174 -7.717 1.00 90.38 172 THR A O 1
ATOM 1380 N N . ASN A 1 173 ? 7.447 13.798 -8.609 1.00 94.56 173 ASN A N 1
ATOM 1381 C CA . ASN A 1 173 ? 6.978 12.435 -8.823 1.00 94.56 173 ASN A CA 1
ATOM 1382 C C . ASN A 1 173 ? 6.939 12.110 -10.314 1.00 94.56 173 ASN A C 1
ATOM 1384 O O . ASN A 1 173 ? 6.661 12.972 -11.153 1.00 94.56 173 ASN A O 1
ATOM 1388 N N . ASN A 1 174 ? 7.197 10.848 -10.633 1.00 96.19 174 ASN A N 1
ATOM 1389 C CA . ASN A 1 174 ? 7.309 10.361 -11.996 1.00 96.19 174 ASN A CA 1
ATOM 1390 C C . ASN A 1 174 ? 6.533 9.062 -12.186 1.00 96.19 174 ASN A C 1
ATOM 1392 O O . ASN A 1 174 ? 6.392 8.261 -11.263 1.00 96.19 174 ASN A O 1
ATOM 1396 N N . VAL A 1 175 ? 6.097 8.821 -13.420 1.00 97.88 175 VAL A N 1
ATOM 1397 C CA . VAL A 1 175 ? 5.609 7.525 -13.888 1.00 97.88 175 VAL A CA 1
ATOM 1398 C C . VAL A 1 175 ? 6.386 7.115 -15.132 1.00 97.88 175 VAL A C 1
ATOM 1400 O O . VAL A 1 175 ? 6.403 7.828 -16.137 1.00 97.88 175 VAL A O 1
ATOM 1403 N N . TYR A 1 176 ? 6.995 5.938 -15.068 1.00 97.75 176 TYR A N 1
ATOM 1404 C CA . TYR A 1 176 ? 7.745 5.312 -16.148 1.00 97.75 176 TYR A CA 1
ATOM 1405 C C . TYR A 1 176 ? 6.993 4.100 -16.686 1.00 97.75 176 TYR A C 1
ATOM 1407 O O . TYR A 1 176 ? 6.342 3.365 -15.939 1.00 97.75 176 TYR A O 1
ATOM 1415 N N . THR A 1 177 ? 7.124 3.863 -17.986 1.00 97.56 177 THR A N 1
ATOM 1416 C CA . THR A 1 177 ? 6.690 2.633 -18.652 1.00 97.56 177 THR A CA 1
ATOM 1417 C C . THR A 1 177 ? 7.906 1.987 -19.307 1.00 97.56 177 THR A C 1
ATOM 1419 O O . THR A 1 177 ? 8.648 2.636 -20.044 1.00 97.56 177 THR A O 1
ATOM 1422 N N . LEU A 1 178 ? 8.135 0.709 -19.029 1.00 95.62 178 LEU A N 1
ATOM 1423 C CA . LEU A 1 178 ? 9.297 -0.046 -19.482 1.00 95.62 178 LEU A CA 1
ATOM 1424 C C . LEU A 1 178 ? 8.840 -1.322 -20.192 1.00 95.62 178 LEU A C 1
ATOM 1426 O O . LEU A 1 178 ? 7.798 -1.886 -19.855 1.00 95.62 178 LEU A O 1
ATOM 1430 N N . ALA A 1 179 ? 9.631 -1.804 -21.142 1.00 93.00 179 ALA A N 1
ATOM 1431 C CA . ALA A 1 179 ? 9.438 -3.125 -21.728 1.00 93.00 179 ALA A CA 1
ATOM 1432 C C . ALA A 1 179 ? 10.783 -3.806 -21.996 1.00 93.00 179 ALA A C 1
ATOM 1434 O O . ALA A 1 179 ? 11.755 -3.119 -22.328 1.00 93.00 179 ALA A O 1
ATOM 1435 N N . PRO A 1 180 ? 10.844 -5.143 -21.884 1.00 87.38 180 PRO A N 1
ATOM 1436 C CA . PRO A 1 180 ? 12.016 -5.887 -22.309 1.00 87.38 180 PRO A CA 1
ATOM 1437 C C . PRO A 1 180 ? 12.165 -5.767 -23.825 1.00 87.38 180 PRO A C 1
ATOM 1439 O O . PRO A 1 180 ? 11.182 -5.840 -24.571 1.00 87.38 180 PRO A O 1
ATOM 1442 N N . THR A 1 181 ? 13.395 -5.591 -24.295 1.00 74.81 181 THR A N 1
ATOM 1443 C CA . THR A 1 181 ? 13.688 -5.681 -25.726 1.00 74.81 181 THR A CA 1
ATOM 1444 C C . THR A 1 181 ? 14.701 -6.765 -26.006 1.00 74.81 181 THR A C 1
ATOM 1446 O O . THR A 1 181 ? 15.799 -6.733 -25.466 1.00 74.81 181 THR A O 1
ATOM 1449 N N . GLU A 1 182 ? 14.359 -7.671 -26.921 1.00 60.84 182 GLU A N 1
ATOM 1450 C CA . GLU A 1 182 ? 15.326 -8.620 -27.463 1.00 60.84 182 GLU A CA 1
ATOM 1451 C C . GLU A 1 182 ? 16.354 -7.868 -28.319 1.00 60.84 182 GLU A C 1
ATOM 1453 O O . GLU A 1 182 ? 16.010 -7.121 -29.247 1.00 60.84 182 GLU A O 1
ATOM 1458 N N . CYS A 1 183 ? 17.635 -8.072 -28.022 1.00 53.91 183 CYS A N 1
ATOM 1459 C CA . CYS A 1 183 ? 18.720 -7.436 -28.753 1.00 53.91 183 CYS A CA 1
ATOM 1460 C C . CYS A 1 183 ? 18.693 -7.841 -30.245 1.00 53.91 183 CYS A C 1
ATOM 1462 O O . CYS A 1 183 ? 18.939 -8.985 -30.624 1.00 53.91 183 CYS A O 1
ATOM 1464 N N . MET A 1 184 ? 18.415 -6.881 -31.136 1.00 49.53 184 MET A N 1
ATOM 1465 C CA . MET A 1 184 ? 18.196 -7.146 -32.569 1.00 49.53 184 MET A CA 1
ATOM 1466 C C . MET A 1 184 ? 19.472 -7.515 -33.365 1.00 49.53 184 MET A C 1
ATOM 1468 O O . MET A 1 184 ? 19.376 -7.777 -34.569 1.00 49.53 184 MET A O 1
ATOM 1472 N N . ILE A 1 185 ? 20.670 -7.514 -32.754 1.00 50.41 185 ILE A N 1
ATOM 1473 C CA . ILE A 1 185 ? 21.957 -7.777 -33.436 1.00 50.41 185 ILE A CA 1
ATOM 1474 C C . ILE A 1 185 ? 22.806 -8.802 -32.655 1.00 50.41 185 ILE A C 1
ATOM 1476 O O . ILE A 1 185 ? 23.676 -8.405 -31.885 1.00 50.41 185 ILE A O 1
ATOM 1480 N N . PRO A 1 186 ? 22.665 -10.113 -32.929 1.00 51.31 186 PRO A N 1
ATOM 1481 C CA . PRO A 1 186 ? 23.293 -11.192 -32.151 1.00 51.31 186 PRO A CA 1
ATOM 1482 C C . PRO A 1 186 ? 24.827 -11.150 -32.026 1.00 51.31 186 PRO A C 1
ATOM 1484 O O . PRO A 1 186 ? 25.382 -11.776 -31.134 1.00 51.31 186 PRO A O 1
ATOM 1487 N N . GLU A 1 187 ? 25.534 -10.458 -32.926 1.00 52.31 187 GLU A N 1
ATOM 1488 C CA . GLU A 1 187 ? 27.007 -10.373 -32.923 1.00 52.31 187 GLU A CA 1
ATOM 1489 C C . GLU A 1 187 ? 27.557 -9.121 -32.206 1.00 52.31 187 GLU A C 1
ATOM 1491 O O . GLU A 1 187 ? 28.771 -8.925 -32.179 1.00 52.31 187 GLU A O 1
ATOM 1496 N N . GLY A 1 188 ? 26.689 -8.256 -31.661 1.00 46.56 188 GLY A N 1
ATOM 1497 C CA . GLY A 1 188 ? 27.076 -7.014 -30.972 1.00 46.56 188 GLY A CA 1
ATOM 1498 C C . GLY A 1 188 ? 26.549 -6.870 -29.542 1.00 46.56 188 GLY A C 1
ATOM 1499 O O . GLY A 1 188 ? 26.869 -5.876 -28.896 1.00 46.56 188 GLY A O 1
ATOM 1500 N N . CYS A 1 189 ? 25.758 -7.831 -29.059 1.00 53.62 189 CYS A N 1
ATOM 15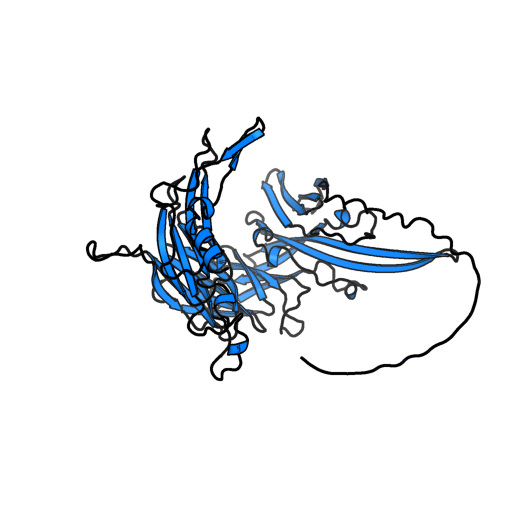01 C CA . CYS A 1 189 ? 25.244 -7.852 -27.691 1.00 53.62 189 CYS A CA 1
ATOM 1502 C C . CYS A 1 189 ? 26.281 -8.544 -26.791 1.00 53.62 189 CYS A C 1
ATOM 1504 O O . CYS A 1 189 ? 26.208 -9.742 -26.538 1.00 53.62 189 CYS A O 1
ATOM 1506 N N . GLU A 1 190 ? 27.303 -7.806 -26.363 1.00 47.41 190 GLU A N 1
ATOM 1507 C CA . GLU A 1 190 ? 28.030 -8.155 -25.138 1.00 47.41 190 GLU A CA 1
ATOM 1508 C C . GLU A 1 190 ? 27.320 -7.432 -23.983 1.00 47.41 190 GLU A C 1
ATOM 1510 O O . GLU A 1 190 ? 27.760 -6.367 -23.557 1.00 47.41 190 GLU A O 1
ATOM 1515 N N . GLY A 1 191 ? 26.164 -7.944 -23.555 1.00 53.88 191 GLY A N 1
ATOM 1516 C CA . GLY A 1 191 ? 25.362 -7.352 -22.482 1.00 53.88 191 GLY A CA 1
ATOM 1517 C C . GLY A 1 191 ? 24.074 -8.129 -22.223 1.00 53.88 191 GLY A C 1
ATOM 1518 O O . GLY A 1 191 ? 23.532 -8.735 -23.150 1.00 53.88 191 GLY A O 1
ATOM 1519 N N . ASP A 1 192 ? 23.648 -8.127 -20.962 1.00 58.00 192 ASP A N 1
ATOM 1520 C CA . ASP A 1 192 ? 22.398 -8.716 -20.480 1.00 58.00 192 ASP A CA 1
ATOM 1521 C C . ASP A 1 192 ? 21.181 -8.048 -21.140 1.00 58.00 192 ASP A C 1
ATOM 1523 O O . ASP A 1 192 ? 21.260 -6.914 -21.616 1.00 58.00 192 ASP A O 1
ATOM 1527 N N . ASP A 1 193 ? 20.048 -8.747 -21.178 1.00 72.31 193 ASP A N 1
ATOM 1528 C CA . ASP A 1 193 ? 18.794 -8.205 -21.696 1.0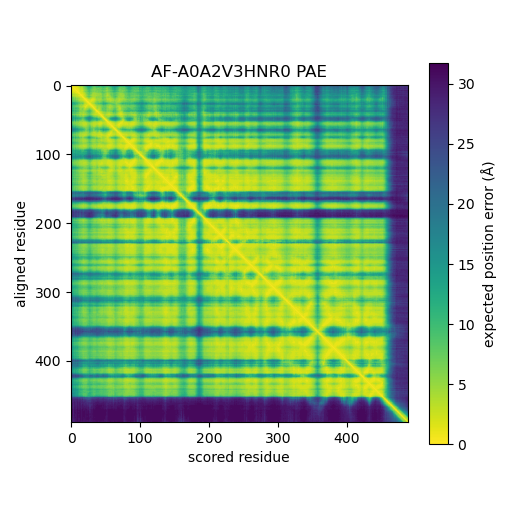0 72.31 193 ASP A CA 1
ATOM 1529 C C . ASP A 1 193 ? 18.380 -6.933 -20.913 1.00 72.31 193 ASP A C 1
ATOM 1531 O O . ASP A 1 193 ? 18.333 -6.903 -19.677 1.00 72.31 193 ASP A O 1
ATOM 1535 N N . GLU A 1 194 ? 18.101 -5.847 -21.642 1.00 84.25 194 GLU A N 1
ATOM 1536 C CA . GLU A 1 194 ? 17.795 -4.529 -21.072 1.00 84.25 194 GLU A CA 1
ATOM 1537 C C . GLU A 1 194 ? 16.288 -4.222 -21.115 1.00 84.25 194 GLU A C 1
ATOM 1539 O O . GLU A 1 194 ? 15.584 -4.499 -22.095 1.00 84.25 194 GLU A O 1
ATOM 1544 N N . LEU A 1 195 ? 15.790 -3.580 -20.055 1.00 88.81 195 LEU A N 1
ATOM 1545 C CA . LEU A 1 195 ? 14.487 -2.924 -20.044 1.00 88.81 195 LEU A CA 1
ATOM 1546 C C . LEU A 1 195 ? 14.620 -1.520 -20.630 1.00 88.81 195 LEU A C 1
ATOM 1548 O O . LEU A 1 195 ? 15.251 -0.643 -20.037 1.00 88.81 195 LEU A O 1
ATOM 1552 N N . LEU A 1 196 ? 13.957 -1.278 -21.758 1.00 91.56 196 LEU A N 1
ATOM 1553 C CA . LEU A 1 196 ? 13.905 0.049 -22.358 1.00 91.56 196 LEU A CA 1
ATOM 1554 C C . LEU A 1 196 ? 12.732 0.855 -21.817 1.00 91.56 196 LEU A C 1
ATOM 1556 O O . LEU A 1 196 ? 11.598 0.376 -21.758 1.00 91.56 196 LEU A O 1
ATOM 1560 N N . GLN A 1 197 ? 13.000 2.124 -21.516 1.00 94.38 197 GLN A N 1
ATOM 1561 C CA . GLN A 1 197 ? 11.966 3.109 -21.238 1.00 94.38 197 GLN A CA 1
ATOM 1562 C C . GLN A 1 197 ? 11.171 3.421 -22.511 1.00 94.38 197 GLN A C 1
ATOM 1564 O O . GLN A 1 197 ? 11.703 3.972 -23.476 1.00 94.38 197 GLN A O 1
ATOM 1569 N N . LEU A 1 198 ? 9.882 3.085 -22.498 1.00 95.38 198 LEU A N 1
ATOM 1570 C CA . LEU A 1 198 ? 8.936 3.379 -23.572 1.00 95.38 198 LEU A CA 1
ATOM 1571 C C . LEU A 1 198 ? 8.383 4.802 -23.464 1.00 95.38 198 LEU A C 1
ATOM 1573 O O . LEU A 1 198 ? 8.250 5.489 -24.475 1.00 95.38 198 LEU A O 1
ATOM 1577 N N . GLY A 1 199 ? 8.059 5.229 -22.246 1.00 95.88 199 GLY A N 1
ATOM 1578 C CA . GLY A 1 199 ? 7.436 6.511 -21.948 1.00 95.88 199 GLY A CA 1
ATOM 1579 C C . GLY A 1 199 ? 7.758 6.981 -20.533 1.00 95.88 199 GLY A C 1
ATOM 1580 O O . GLY A 1 199 ? 8.159 6.206 -19.662 1.00 95.88 199 GLY A O 1
ATOM 1581 N N . HIS A 1 200 ? 7.611 8.286 -20.323 1.00 97.31 200 HIS A N 1
ATOM 1582 C CA . HIS A 1 200 ? 7.867 8.950 -19.049 1.00 97.31 200 HIS A CA 1
ATOM 1583 C C . HIS A 1 200 ? 6.923 10.136 -18.894 1.00 97.31 200 HIS A C 1
ATOM 1585 O O . HIS A 1 200 ? 6.751 10.933 -19.817 1.00 97.31 200 HIS A O 1
ATOM 1591 N N . LEU A 1 201 ? 6.310 10.218 -17.721 1.00 96.94 201 LEU A N 1
ATOM 1592 C CA . LEU A 1 201 ? 5.527 11.349 -17.255 1.00 96.94 201 LEU A CA 1
ATOM 1593 C C . LEU A 1 201 ? 6.174 11.842 -15.961 1.00 96.94 201 LEU A C 1
ATOM 1595 O O . LEU A 1 201 ? 6.042 11.185 -14.933 1.00 96.94 201 LEU A O 1
ATOM 1599 N N . GLY A 1 202 ? 6.888 12.961 -16.034 1.00 94.31 202 GLY A N 1
ATOM 1600 C CA . GLY A 1 202 ? 7.536 13.583 -14.878 1.00 94.31 202 GLY A CA 1
ATOM 1601 C C . GLY A 1 202 ? 6.804 14.811 -14.353 1.00 94.31 202 GLY A C 1
ATOM 1602 O O . GLY A 1 202 ? 5.741 15.178 -14.860 1.00 94.31 202 GLY A O 1
ATOM 1603 N N . ASP A 1 203 ? 7.408 15.446 -13.346 1.00 89.50 203 ASP A N 1
ATOM 1604 C CA . ASP A 1 203 ? 6.938 16.683 -12.708 1.00 89.50 203 ASP A CA 1
ATOM 1605 C C . ASP A 1 203 ? 5.499 16.601 -12.160 1.00 89.50 203 ASP A C 1
ATOM 1607 O O . ASP A 1 203 ? 4.760 17.590 -12.148 1.00 89.50 203 ASP A O 1
ATOM 1611 N N . ILE A 1 204 ? 5.079 15.420 -11.694 1.00 91.81 204 ILE A N 1
ATOM 1612 C CA . ILE A 1 204 ? 3.768 15.240 -11.063 1.00 91.81 204 ILE A CA 1
ATOM 1613 C C . ILE A 1 204 ? 3.842 15.810 -9.642 1.00 91.81 204 ILE A C 1
ATOM 1615 O O . ILE A 1 204 ? 4.668 15.374 -8.838 1.00 91.81 204 ILE A O 1
ATOM 1619 N N . ALA A 1 205 ? 2.971 16.778 -9.346 1.00 88.75 205 ALA A N 1
ATOM 1620 C CA . ALA A 1 205 ? 2.883 17.476 -8.061 1.00 88.75 205 ALA A CA 1
ATOM 1621 C C . ALA A 1 205 ? 4.250 17.948 -7.498 1.00 88.75 205 ALA A C 1
ATOM 1623 O O . ALA A 1 205 ? 4.724 17.419 -6.489 1.00 88.75 205 ALA A O 1
ATOM 1624 N N . PRO A 1 206 ? 4.917 18.943 -8.122 1.00 89.06 206 PRO A N 1
ATOM 1625 C CA . PRO A 1 206 ? 6.211 19.427 -7.647 1.00 89.06 206 PRO A CA 1
ATOM 1626 C C . PRO A 1 206 ? 6.144 19.973 -6.213 1.00 89.06 206 PRO A C 1
ATOM 1628 O O . PRO A 1 206 ? 5.322 20.831 -5.883 1.00 89.06 206 PRO A O 1
ATOM 1631 N N . GLY A 1 207 ? 7.056 19.510 -5.365 1.00 87.31 207 GLY A N 1
ATOM 1632 C CA . GLY A 1 207 ? 7.102 19.792 -3.935 1.00 87.31 207 GLY A CA 1
ATOM 1633 C C . GLY A 1 207 ? 6.340 18.792 -3.062 1.00 87.31 207 GLY A C 1
ATOM 1634 O O . GLY A 1 207 ? 6.262 19.016 -1.851 1.00 87.31 207 GLY A O 1
ATOM 1635 N N . GLU A 1 208 ? 5.799 17.719 -3.641 1.00 89.19 208 GLU A N 1
ATOM 1636 C CA . GLU A 1 208 ? 5.056 16.663 -2.945 1.00 89.19 208 GLU A CA 1
ATOM 1637 C C . GLU A 1 208 ? 5.684 15.290 -3.196 1.00 89.19 208 GLU A C 1
ATOM 1639 O O . GLU A 1 208 ? 6.380 15.091 -4.189 1.00 89.19 208 GLU A O 1
ATOM 1644 N N . ARG A 1 209 ? 5.427 14.329 -2.304 1.00 90.81 209 ARG A N 1
ATOM 1645 C CA . ARG A 1 209 ? 5.857 12.930 -2.463 1.00 90.81 209 ARG A CA 1
ATOM 1646 C C . ARG A 1 209 ? 4.656 12.027 -2.697 1.00 90.81 209 ARG A C 1
ATOM 1648 O O . ARG A 1 209 ? 3.570 12.343 -2.208 1.00 90.81 209 ARG A O 1
ATOM 1655 N N . ILE A 1 210 ? 4.867 10.890 -3.356 1.00 93.56 210 ILE A N 1
ATOM 1656 C CA . ILE A 1 210 ? 3.868 9.816 -3.422 1.00 93.56 210 ILE A CA 1
ATOM 1657 C C . ILE A 1 210 ? 3.656 9.231 -2.023 1.00 93.56 210 ILE A C 1
ATOM 1659 O O . ILE A 1 210 ? 4.609 8.876 -1.336 1.00 93.56 210 ILE A O 1
ATOM 1663 N N . TRP A 1 211 ? 2.392 9.107 -1.629 1.00 93.19 211 TRP A N 1
ATOM 1664 C CA . TRP A 1 211 ? 1.954 8.395 -0.424 1.00 93.19 211 TRP A CA 1
ATOM 1665 C C . TRP A 1 211 ? 1.222 7.098 -0.749 1.00 93.19 211 TRP A C 1
ATOM 1667 O O . TRP A 1 211 ? 1.264 6.148 0.028 1.00 93.19 211 TRP A O 1
ATOM 1677 N N . SER A 1 212 ? 0.551 7.055 -1.898 1.00 95.06 212 SER A N 1
ATOM 1678 C CA . SER A 1 212 ? -0.066 5.842 -2.409 1.00 95.06 212 SER A CA 1
ATOM 1679 C C . SER A 1 212 ? -0.110 5.867 -3.925 1.00 95.06 212 SER A C 1
ATOM 1681 O O . SER A 1 212 ? -0.161 6.921 -4.560 1.00 95.06 212 SER A O 1
ATOM 1683 N N . SER A 1 213 ? -0.112 4.687 -4.525 1.00 96.69 213 SER A N 1
ATOM 1684 C CA . SER A 1 213 ? -0.259 4.546 -5.966 1.00 96.69 213 SER A CA 1
ATOM 1685 C C . SER A 1 213 ? -0.975 3.250 -6.296 1.00 96.69 213 SER A C 1
ATOM 1687 O O . SER A 1 213 ? -0.991 2.304 -5.507 1.00 96.69 213 SER A O 1
ATOM 1689 N N . ARG A 1 214 ? -1.634 3.215 -7.451 1.00 96.62 214 ARG A N 1
ATOM 1690 C CA . ARG A 1 214 ? -2.298 2.013 -7.939 1.00 96.62 214 ARG A CA 1
ATOM 1691 C C . ARG A 1 214 ? -2.408 2.038 -9.447 1.00 96.62 214 ARG A C 1
ATOM 1693 O O . ARG A 1 214 ? -2.810 3.036 -10.033 1.00 96.62 214 ARG A O 1
ATOM 1700 N N . PHE A 1 215 ? -2.162 0.896 -10.069 1.00 96.88 215 PHE A N 1
ATOM 1701 C CA . PHE A 1 215 ? -2.381 0.699 -11.496 1.00 96.88 215 PHE A CA 1
ATOM 1702 C C . PHE A 1 215 ? -3.468 -0.354 -11.727 1.00 96.88 215 PHE A C 1
ATOM 1704 O O . PHE A 1 215 ? -3.483 -1.399 -11.071 1.00 96.88 215 PHE A O 1
ATOM 1711 N N . ILE A 1 216 ? -4.398 -0.080 -12.645 1.00 94.81 216 ILE A N 1
ATOM 1712 C CA . ILE A 1 216 ? -5.518 -0.968 -12.986 1.00 94.81 216 ILE A CA 1
ATOM 1713 C C . ILE A 1 216 ? -5.775 -0.868 -14.488 1.00 94.81 216 ILE A C 1
ATOM 1715 O O . ILE A 1 216 ? -6.162 0.192 -14.970 1.00 94.81 216 ILE A O 1
ATOM 1719 N N . GLY A 1 217 ? -5.596 -1.961 -15.234 1.00 93.81 217 GLY A N 1
ATOM 1720 C CA . GLY A 1 217 ? -5.794 -1.936 -16.687 1.00 93.81 217 GLY A CA 1
ATOM 1721 C C . GLY A 1 217 ? -4.913 -0.872 -17.342 1.00 93.81 217 GLY A C 1
ATOM 1722 O O . GLY A 1 217 ? -3.710 -0.867 -17.119 1.00 93.81 217 GLY A O 1
ATOM 1723 N N . ASP A 1 218 ? -5.507 0.058 -18.080 1.00 95.44 218 ASP A N 1
ATOM 1724 C CA . ASP A 1 218 ? -4.853 1.213 -18.708 1.00 95.44 218 ASP A CA 1
ATOM 1725 C C . ASP A 1 218 ? -4.863 2.496 -17.847 1.00 95.44 218 ASP A C 1
ATOM 1727 O O . ASP A 1 218 ? -4.489 3.567 -18.329 1.00 95.44 218 ASP A O 1
ATOM 1731 N N . LYS A 1 219 ? -5.264 2.406 -16.574 1.00 96.25 219 LYS A N 1
ATOM 1732 C CA . LYS A 1 219 ? -5.368 3.532 -15.635 1.00 96.25 219 LYS A CA 1
ATOM 1733 C C . LYS A 1 219 ? -4.263 3.477 -14.574 1.00 96.25 219 LYS A C 1
ATOM 1735 O O . LYS A 1 219 ? -3.954 2.410 -14.035 1.00 96.25 219 LYS A O 1
ATOM 1740 N N . GLY A 1 220 ? -3.699 4.633 -14.243 1.00 97.06 220 GLY A N 1
ATOM 1741 C CA . GLY A 1 220 ? -2.847 4.861 -13.077 1.00 97.06 220 GLY A CA 1
ATOM 1742 C C . GLY A 1 220 ? -3.491 5.859 -12.118 1.00 97.06 220 GLY A C 1
ATOM 1743 O O . GLY A 1 220 ? -4.147 6.804 -12.555 1.00 97.06 220 GLY A O 1
ATOM 1744 N N . TYR A 1 221 ? -3.293 5.645 -10.824 1.00 97.38 221 TYR A N 1
ATOM 1745 C CA . TYR A 1 221 ? -3.747 6.512 -9.745 1.00 97.38 221 TYR A CA 1
ATOM 1746 C C . TYR A 1 221 ? -2.572 6.808 -8.833 1.00 97.38 221 TYR A C 1
ATOM 1748 O O . TYR A 1 221 ? -1.890 5.875 -8.405 1.00 97.38 221 TYR A O 1
ATOM 1756 N N . LEU A 1 222 ? -2.329 8.081 -8.553 1.00 96.44 222 LEU A N 1
ATOM 1757 C CA . LEU A 1 222 ? -1.301 8.511 -7.613 1.00 96.44 222 LEU A CA 1
ATOM 1758 C C . LEU A 1 222 ? -1.933 9.442 -6.593 1.00 96.44 222 LEU A C 1
ATOM 1760 O O . LEU A 1 222 ? -2.772 10.266 -6.934 1.00 96.44 222 LEU A O 1
ATOM 1764 N N . VAL A 1 223 ? -1.506 9.292 -5.355 1.00 94.69 223 VAL A N 1
ATOM 1765 C CA . VAL A 1 223 ? -1.862 10.142 -4.230 1.00 94.69 223 VAL A CA 1
ATOM 1766 C C . VAL A 1 223 ? -0.570 10.788 -3.771 1.00 94.69 223 VAL A C 1
ATOM 1768 O O . VAL A 1 223 ? 0.391 10.086 -3.433 1.00 94.69 223 VAL A O 1
ATOM 1771 N N . THR A 1 224 ? -0.535 12.113 -3.810 1.00 91.12 224 THR A N 1
ATOM 1772 C CA . THR A 1 224 ? 0.593 12.909 -3.322 1.00 91.12 224 THR A CA 1
ATOM 1773 C C . THR A 1 224 ? 0.138 13.761 -2.154 1.00 91.12 224 THR A C 1
ATOM 1775 O O . THR A 1 224 ? -1.053 13.946 -1.947 1.00 91.12 224 THR A O 1
ATOM 1778 N N . PHE A 1 225 ? 1.058 14.234 -1.319 1.00 84.06 225 PHE A N 1
ATOM 1779 C CA . PHE A 1 225 ? 0.651 15.077 -0.198 1.00 84.06 225 PHE A CA 1
ATOM 1780 C C . PHE A 1 225 ? 1.720 16.076 0.212 1.00 84.06 225 PHE A C 1
ATOM 1782 O O . PHE A 1 225 ? 2.902 15.743 0.355 1.00 84.06 225 PHE A O 1
ATOM 1789 N N . ARG A 1 226 ? 1.256 17.293 0.507 1.00 77.44 226 ARG A N 1
ATOM 1790 C CA . ARG A 1 226 ? 2.007 18.316 1.247 1.00 77.44 226 ARG A CA 1
ATOM 1791 C C . ARG A 1 226 ? 1.182 18.940 2.369 1.00 77.44 226 ARG A C 1
ATOM 1793 O O . ARG A 1 226 ? 1.652 19.000 3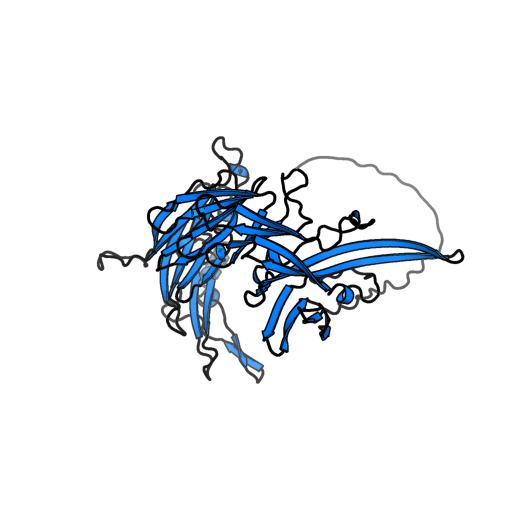.499 1.00 77.44 226 ARG A O 1
ATOM 1800 N N . ASN A 1 227 ? -0.027 19.405 2.056 1.00 71.31 227 ASN A N 1
ATOM 1801 C CA . ASN A 1 227 ? -1.010 19.917 3.029 1.00 71.31 227 ASN A CA 1
ATOM 1802 C C . ASN A 1 227 ? -2.427 19.379 2.772 1.00 71.31 227 ASN A C 1
ATOM 1804 O O . ASN A 1 227 ? -3.216 19.303 3.711 1.00 71.31 227 ASN A O 1
ATOM 1808 N N . ILE A 1 228 ? -2.726 19.052 1.514 1.00 75.62 228 ILE A N 1
ATOM 1809 C CA . ILE A 1 228 ? -3.937 18.401 1.011 1.00 75.62 228 ILE A CA 1
ATOM 1810 C C . ILE A 1 228 ? -3.492 17.301 0.034 1.00 75.62 228 ILE A C 1
ATOM 1812 O O . ILE A 1 228 ? -2.382 17.403 -0.496 1.00 75.62 228 ILE A O 1
ATOM 1816 N N . ASP A 1 229 ? -4.305 16.260 -0.152 1.00 76.44 229 ASP A N 1
ATOM 1817 C CA . ASP A 1 229 ? -4.017 15.135 -1.049 1.00 76.44 229 ASP A CA 1
ATOM 1818 C C . ASP A 1 229 ? -4.753 15.307 -2.380 1.00 76.44 229 ASP A C 1
ATOM 1820 O O . ASP A 1 229 ? -5.983 15.163 -2.421 1.00 76.44 229 ASP A O 1
ATOM 1824 N N . PRO A 1 230 ? -4.049 15.646 -3.471 1.00 83.06 230 PRO A N 1
ATOM 1825 C CA . PRO A 1 230 ? -4.574 15.437 -4.805 1.00 83.06 230 PRO A CA 1
ATOM 1826 C C . PRO A 1 230 ? -4.477 13.956 -5.211 1.00 83.06 230 PRO A C 1
ATOM 1828 O O . PRO A 1 230 ? -3.397 13.392 -5.402 1.00 83.06 230 PRO A O 1
ATOM 1831 N N . LEU A 1 231 ? -5.639 13.349 -5.465 1.00 93.62 231 LEU A N 1
ATOM 1832 C CA . LEU A 1 231 ? -5.749 12.117 -6.237 1.00 93.62 231 LEU A CA 1
ATOM 1833 C C . LEU A 1 231 ? -5.568 12.439 -7.727 1.00 93.62 231 LEU A C 1
ATOM 1835 O O . LEU A 1 231 ? -6.444 13.031 -8.364 1.00 93.62 231 LEU A O 1
ATOM 1839 N N . TRP A 1 232 ? -4.460 11.988 -8.300 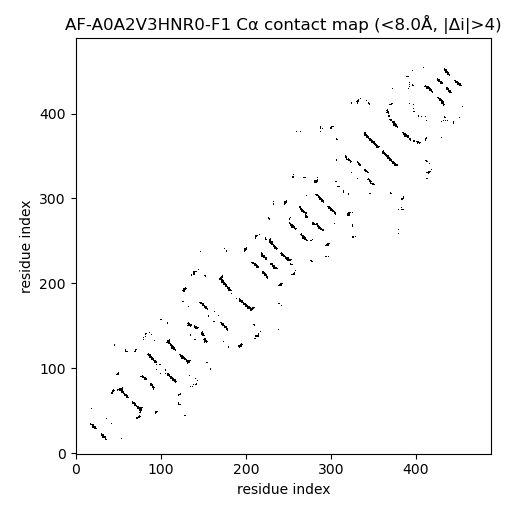1.00 95.62 232 TRP A N 1
ATOM 1840 C CA . TRP A 1 232 ? -4.141 12.089 -9.720 1.00 95.62 232 TRP A CA 1
ATOM 1841 C C . TRP A 1 232 ? -4.639 10.868 -10.485 1.00 95.62 232 TRP A C 1
ATOM 1843 O O . TRP A 1 232 ? -4.426 9.726 -10.077 1.00 95.62 232 TRP A O 1
ATOM 1853 N N . THR A 1 233 ? -5.234 11.105 -11.649 1.00 96.75 233 THR A N 1
ATOM 1854 C CA . THR A 1 233 ? -5.638 10.062 -12.601 1.00 96.75 233 THR A CA 1
ATOM 1855 C C . THR A 1 233 ? -4.777 10.151 -13.855 1.00 96.75 233 THR A C 1
ATOM 1857 O O . THR A 1 233 ? -4.632 11.219 -14.450 1.00 96.75 233 THR A O 1
ATOM 1860 N N . ILE A 1 234 ? -4.172 9.036 -14.258 1.00 97.62 234 ILE A N 1
ATOM 1861 C CA . ILE A 1 234 ? -3.174 8.980 -15.332 1.00 97.62 234 ILE A CA 1
ATOM 1862 C C . ILE A 1 234 ? -3.591 7.950 -16.375 1.00 97.62 234 ILE A C 1
ATOM 1864 O O . ILE A 1 234 ? -3.826 6.783 -16.064 1.00 97.62 234 ILE A O 1
ATOM 1868 N N . ASN A 1 235 ? -3.657 8.374 -17.633 1.00 97.31 235 ASN A N 1
ATOM 1869 C CA . ASN A 1 235 ? -3.908 7.488 -18.758 1.00 97.31 235 ASN A CA 1
ATOM 1870 C C . ASN A 1 235 ? -2.607 6.815 -19.200 1.00 97.31 235 ASN A C 1
ATOM 1872 O O . ASN A 1 235 ? -1.633 7.490 -19.539 1.00 97.31 235 ASN A O 1
ATOM 1876 N N . LEU A 1 236 ? -2.625 5.484 -19.215 1.00 96.88 236 LEU A N 1
ATOM 1877 C CA . LEU A 1 236 ? -1.515 4.604 -19.578 1.00 96.88 236 LEU A CA 1
ATOM 1878 C C . LEU A 1 236 ? -1.883 3.674 -20.748 1.00 96.88 236 LEU A C 1
ATOM 1880 O O . LEU A 1 236 ? -1.221 2.661 -20.962 1.00 96.88 236 LEU A O 1
ATOM 1884 N N . SER A 1 237 ? -2.943 3.996 -21.502 1.00 96.44 237 SER A N 1
ATOM 1885 C CA . SER A 1 237 ? -3.383 3.215 -22.671 1.00 96.44 237 SER A CA 1
ATOM 1886 C C . SER A 1 237 ? -2.353 3.204 -23.804 1.00 96.44 237 SER A C 1
ATOM 1888 O O . SER A 1 237 ? -2.200 2.188 -24.482 1.00 96.44 237 SER A O 1
ATOM 1890 N N . ASP A 1 238 ? -1.628 4.311 -23.990 1.00 96.81 238 ASP A N 1
ATOM 1891 C CA . ASP A 1 238 ? -0.435 4.384 -24.832 1.00 96.81 238 ASP A CA 1
ATOM 1892 C C . ASP A 1 238 ? 0.805 4.401 -23.927 1.00 96.81 238 ASP A C 1
ATOM 1894 O O . ASP A 1 238 ? 1.097 5.436 -23.316 1.00 96.81 238 ASP A O 1
ATOM 1898 N N . PRO A 1 239 ? 1.561 3.291 -23.835 1.00 95.62 239 PRO A N 1
ATOM 1899 C CA . PRO A 1 239 ? 2.727 3.226 -22.967 1.00 95.62 239 PRO A CA 1
ATOM 1900 C C . PRO A 1 239 ? 3.827 4.197 -23.401 1.00 95.62 239 PRO A C 1
ATOM 1902 O O . PRO A 1 239 ? 4.674 4.524 -22.585 1.00 95.62 239 PRO A O 1
ATOM 1905 N N . THR A 1 240 ? 3.836 4.690 -24.641 1.00 96.88 240 THR A N 1
ATOM 1906 C CA . THR A 1 240 ? 4.855 5.646 -25.104 1.00 96.88 240 THR A CA 1
ATOM 1907 C C . THR A 1 240 ? 4.526 7.098 -24.760 1.00 96.88 240 THR A C 1
ATOM 1909 O O . THR A 1 240 ? 5.391 7.967 -24.861 1.00 96.88 240 THR A O 1
ATOM 1912 N N . ASN A 1 241 ? 3.286 7.376 -24.341 1.00 96.94 241 ASN A N 1
ATOM 1913 C CA . ASN A 1 241 ? 2.809 8.727 -24.055 1.00 96.94 241 ASN A CA 1
ATOM 1914 C C . ASN A 1 241 ? 1.838 8.765 -22.849 1.00 96.94 241 ASN A C 1
ATOM 1916 O O . ASN A 1 241 ? 0.657 9.117 -23.009 1.00 96.94 241 ASN A O 1
ATOM 1920 N N . PRO A 1 242 ? 2.315 8.403 -21.640 1.00 97.25 242 PRO A N 1
ATOM 1921 C CA . PRO A 1 242 ? 1.534 8.542 -20.413 1.00 97.25 242 PRO A CA 1
ATOM 1922 C C . PRO A 1 242 ? 1.194 10.016 -20.141 1.00 97.25 242 PRO A C 1
ATOM 1924 O O . PRO A 1 242 ? 2.031 10.897 -20.328 1.00 97.25 242 PRO A O 1
ATOM 1927 N N . HIS A 1 243 ? -0.033 10.308 -19.702 1.00 96.62 243 HIS A N 1
ATOM 1928 C CA . HIS A 1 243 ? -0.462 11.684 -19.412 1.00 96.62 243 HIS A CA 1
ATOM 1929 C C . HIS A 1 243 ? -1.551 11.760 -18.338 1.00 96.62 243 HIS A C 1
ATOM 1931 O O . HIS A 1 243 ? -2.364 10.848 -18.185 1.00 96.62 243 HIS A O 1
ATOM 1937 N N . ILE A 1 244 ? -1.580 12.878 -17.611 1.00 97.06 244 ILE A N 1
ATOM 1938 C CA . ILE A 1 244 ? -2.586 13.171 -16.582 1.00 97.06 244 ILE A CA 1
ATOM 1939 C C . ILE A 1 244 ? -3.942 13.446 -17.246 1.00 97.06 244 ILE A C 1
ATOM 1941 O O . ILE A 1 244 ? -4.024 14.179 -18.233 1.00 97.06 244 ILE A O 1
ATOM 1945 N N . MET A 1 245 ? -5.001 12.865 -16.687 1.00 96.62 245 MET A N 1
ATOM 1946 C CA . MET A 1 245 ? -6.387 13.032 -17.129 1.00 96.62 245 MET A CA 1
ATOM 1947 C C . MET A 1 245 ? -7.178 13.978 -16.231 1.00 96.62 245 MET A C 1
ATOM 1949 O O . MET A 1 245 ? -7.965 14.774 -16.742 1.00 96.62 245 MET A O 1
ATOM 1953 N N . GLY A 1 246 ? -6.958 13.901 -14.922 1.00 94.31 246 GLY A N 1
ATOM 1954 C CA . GLY A 1 246 ? -7.685 14.669 -13.922 1.00 94.31 246 GLY A CA 1
ATOM 1955 C C . GLY A 1 246 ? -7.010 14.623 -12.556 1.00 94.31 246 GLY A C 1
ATOM 1956 O O . GLY A 1 246 ? -6.126 13.800 -12.301 1.00 94.31 246 GLY A O 1
ATOM 1957 N N . GLU A 1 247 ? -7.465 15.510 -11.686 1.00 94.12 247 GLU A N 1
ATOM 1958 C CA . GLU A 1 247 ? -6.962 15.729 -10.333 1.00 94.12 247 GLU A CA 1
ATOM 1959 C C . GLU A 1 247 ? -8.158 15.989 -9.413 1.00 94.12 247 GLU A C 1
ATOM 1961 O O . GLU A 1 247 ? -9.122 16.646 -9.818 1.00 94.12 247 GLU A O 1
ATOM 1966 N N . LEU A 1 248 ? -8.107 15.472 -8.188 1.00 94.00 248 LEU A N 1
ATOM 1967 C CA . LEU A 1 248 ? -9.104 15.731 -7.157 1.00 94.00 248 LEU A CA 1
ATOM 1968 C C . LEU A 1 248 ? -8.423 15.946 -5.810 1.00 94.00 248 LEU A C 1
ATOM 1970 O O . LEU A 1 248 ? -7.912 15.002 -5.220 1.00 94.00 248 LEU A O 1
ATOM 1974 N N . GLU A 1 249 ? -8.497 17.169 -5.301 1.00 91.19 249 GLU A N 1
ATOM 1975 C CA . GLU A 1 249 ? -8.017 17.511 -3.964 1.00 91.19 249 GLU A CA 1
ATOM 1976 C C . GLU A 1 249 ? -9.038 17.107 -2.888 1.00 91.19 249 GLU A C 1
ATOM 1978 O O . GLU A 1 249 ? -10.202 17.527 -2.926 1.00 91.19 249 GLU A O 1
ATOM 1983 N N . VAL A 1 250 ? -8.598 16.327 -1.897 1.00 86.50 250 VAL A N 1
ATOM 1984 C CA . VAL A 1 250 ? -9.392 15.948 -0.719 1.00 86.50 250 VAL A CA 1
ATOM 1985 C C . VAL A 1 250 ? -8.589 16.194 0.564 1.00 86.50 250 VAL A C 1
ATOM 1987 O O . VAL A 1 250 ? -7.402 15.873 0.610 1.00 86.50 250 VAL A O 1
ATOM 1990 N N . PRO A 1 251 ? -9.201 16.748 1.632 1.00 87.19 251 PRO A N 1
ATOM 1991 C CA . PRO A 1 251 ? -8.542 16.860 2.930 1.00 87.19 251 PRO A CA 1
ATOM 1992 C C . PRO A 1 251 ? -8.116 15.500 3.494 1.00 87.19 251 PRO A C 1
ATOM 1994 O O . PRO A 1 251 ? -8.895 14.542 3.484 1.00 87.19 251 PRO A O 1
ATOM 1997 N N . GLY A 1 252 ? -6.914 15.459 4.067 1.00 87.62 252 GLY A N 1
ATOM 1998 C CA . GLY A 1 252 ? -6.281 14.230 4.543 1.00 87.62 252 GLY A CA 1
ATOM 1999 C C . GLY A 1 252 ? -5.288 13.676 3.531 1.00 87.62 252 GLY A C 1
ATOM 2000 O O . GLY A 1 252 ? -4.892 14.385 2.613 1.00 87.62 252 GLY A O 1
ATOM 2001 N N . VAL A 1 253 ? -4.869 12.428 3.731 1.00 90.62 253 VAL A N 1
ATOM 2002 C CA . VAL A 1 253 ? -4.025 11.690 2.782 1.00 90.62 253 VAL A CA 1
ATOM 2003 C C . VAL A 1 253 ? -4.399 10.222 2.768 1.00 90.62 253 VAL A C 1
ATOM 2005 O O . VAL A 1 253 ? -4.602 9.631 3.830 1.00 90.62 253 VAL A O 1
ATOM 2008 N N . SER A 1 254 ? -4.463 9.621 1.582 1.00 93.56 254 SER A N 1
ATOM 2009 C CA . SER A 1 254 ? -4.629 8.175 1.425 1.00 93.56 254 SER A CA 1
ATOM 2010 C C . SER A 1 254 ? -3.274 7.466 1.406 1.00 93.56 254 SER A C 1
ATOM 2012 O O . SER A 1 254 ? -2.383 7.821 0.644 1.00 93.56 254 SER A O 1
ATOM 2014 N N . THR A 1 255 ? -3.119 6.417 2.209 1.00 93.44 255 THR A N 1
ATOM 2015 C CA . THR A 1 255 ? -1.902 5.589 2.237 1.00 93.44 255 THR A CA 1
ATOM 2016 C C . THR A 1 255 ? -2.070 4.301 1.431 1.00 93.44 255 THR A C 1
ATOM 2018 O O . THR A 1 255 ? -1.097 3.726 0.951 1.00 93.44 255 THR A O 1
ATOM 2021 N N . TYR A 1 256 ? -3.309 3.853 1.211 1.00 95.94 256 TYR A N 1
ATOM 2022 C CA . TYR A 1 256 ? -3.605 2.676 0.397 1.00 95.94 256 TYR A CA 1
ATOM 2023 C C . TYR A 1 256 ? -4.860 2.871 -0.457 1.00 95.94 256 TYR A C 1
ATOM 2025 O O . TYR A 1 256 ? -5.892 3.340 0.027 1.00 95.94 256 TYR A O 1
ATOM 2033 N N . ILE A 1 257 ? -4.772 2.459 -1.726 1.00 96.81 257 ILE A N 1
ATOM 2034 C CA . ILE A 1 257 ? -5.858 2.498 -2.711 1.00 96.81 257 ILE A CA 1
ATOM 2035 C C . ILE A 1 257 ? -6.290 1.070 -3.055 1.00 96.81 257 ILE A C 1
ATOM 2037 O O . ILE A 1 257 ? -5.536 0.287 -3.644 1.00 96.81 257 ILE A O 1
ATOM 2041 N N . HIS A 1 258 ? -7.543 0.748 -2.749 1.00 96.88 258 HIS A N 1
ATOM 2042 C CA . HIS A 1 258 ? -8.191 -0.499 -3.123 1.00 96.88 258 HIS A CA 1
ATOM 2043 C C . HIS A 1 258 ? -9.122 -0.291 -4.332 1.00 96.88 258 HIS A C 1
ATOM 2045 O O . HIS A 1 258 ? -10.114 0.434 -4.228 1.00 96.88 258 HIS A O 1
ATOM 2051 N N . PRO A 1 259 ? -8.848 -0.934 -5.480 1.00 95.62 259 PRO A N 1
ATOM 2052 C CA . PRO A 1 259 ? -9.769 -0.966 -6.613 1.00 95.62 259 PRO A CA 1
ATOM 2053 C C . PRO A 1 259 ? -11.144 -1.522 -6.237 1.00 95.62 259 PRO A C 1
ATOM 2055 O O . PRO A 1 259 ? -11.224 -2.613 -5.672 1.00 95.62 259 PRO A O 1
ATOM 2058 N N . LEU A 1 260 ? -12.220 -0.836 -6.621 1.00 94.88 260 LEU A N 1
ATOM 2059 C CA . LEU A 1 260 ? -13.588 -1.310 -6.436 1.00 94.88 260 LEU A CA 1
ATOM 2060 C C . LEU A 1 260 ? -14.321 -1.345 -7.784 1.00 94.88 260 LEU A C 1
ATOM 2062 O O . LEU A 1 260 ? -15.017 -0.416 -8.176 1.00 94.88 260 LEU A O 1
ATOM 2066 N N . GLY A 1 261 ? -14.144 -2.443 -8.520 1.00 90.50 261 GLY A N 1
ATOM 2067 C CA . GLY A 1 261 ? -14.643 -2.539 -9.894 1.00 90.50 261 GLY A CA 1
ATOM 2068 C C . GLY A 1 261 ? -13.873 -1.627 -10.858 1.00 90.50 261 GLY A C 1
ATOM 2069 O O . GLY A 1 261 ? -12.686 -1.375 -10.663 1.00 90.50 261 GLY A O 1
ATOM 2070 N N . GLU A 1 262 ? -14.534 -1.175 -11.927 1.00 90.19 262 GLU A N 1
ATOM 2071 C CA . GLU A 1 262 ? -13.918 -0.336 -12.975 1.00 90.19 262 GLU A CA 1
ATOM 2072 C C . GLU A 1 262 ? -14.038 1.174 -12.707 1.00 90.19 262 GLU A C 1
ATOM 2074 O O . GLU A 1 262 ? -13.241 1.959 -13.241 1.00 90.19 262 GLU A O 1
ATOM 2079 N N . ASP A 1 263 ? -15.015 1.552 -11.876 1.00 94.44 263 ASP A N 1
ATOM 2080 C CA . ASP A 1 263 ? -15.521 2.920 -11.730 1.00 94.44 263 ASP A CA 1
ATOM 2081 C C . ASP A 1 263 ? -15.361 3.494 -10.317 1.00 94.44 263 ASP A C 1
ATOM 2083 O O . ASP A 1 263 ? -15.637 4.677 -10.116 1.00 94.44 263 ASP A O 1
ATOM 2087 N N . HIS A 1 264 ? -14.883 2.710 -9.345 1.00 96.62 264 HIS A N 1
ATOM 2088 C CA . HIS A 1 264 ? -14.704 3.174 -7.971 1.00 96.62 264 HIS A CA 1
ATOM 2089 C C . HIS A 1 264 ? -13.351 2.796 -7.384 1.00 96.62 264 HIS A C 1
ATOM 2091 O O . HIS A 1 264 ? -12.750 1.773 -7.722 1.00 96.62 264 HIS A O 1
ATOM 2097 N N . LEU A 1 265 ? -12.894 3.622 -6.448 1.00 97.25 265 LEU A N 1
ATOM 2098 C CA . LEU A 1 265 ? -11.750 3.338 -5.588 1.00 97.25 265 LEU A CA 1
ATOM 2099 C C . LEU A 1 265 ? -12.169 3.501 -4.137 1.00 97.25 265 LEU A C 1
ATOM 2101 O O . LEU A 1 265 ? -12.882 4.438 -3.790 1.00 97.25 265 LEU A O 1
ATOM 2105 N N . LEU A 1 266 ? -11.684 2.610 -3.288 1.00 97.56 266 LEU A N 1
ATOM 2106 C CA . LEU A 1 266 ? -11.853 2.684 -1.849 1.00 97.56 266 LEU A CA 1
ATOM 2107 C C . LEU A 1 266 ? -10.477 2.882 -1.226 1.00 97.56 266 LEU A C 1
ATOM 2109 O O . LEU A 1 266 ? -9.592 2.054 -1.424 1.00 97.56 266 LEU A O 1
ATOM 2113 N N . THR A 1 267 ? -10.274 3.968 -0.495 1.00 96.69 267 THR A N 1
ATOM 2114 C CA . THR A 1 267 ? -8.978 4.269 0.116 1.00 96.69 267 THR A CA 1
ATOM 2115 C C . THR A 1 267 ? -9.059 4.281 1.630 1.00 96.69 267 THR A C 1
ATOM 2117 O O . THR A 1 267 ? -10.133 4.432 2.218 1.00 96.69 267 THR A O 1
ATOM 2120 N N . ILE A 1 268 ? -7.900 4.103 2.253 1.00 96.25 268 ILE A N 1
ATOM 2121 C CA . ILE A 1 268 ? -7.681 4.319 3.679 1.00 96.25 268 ILE A CA 1
ATOM 2122 C C . ILE A 1 268 ? -6.482 5.241 3.862 1.00 96.25 268 ILE A C 1
ATOM 2124 O O . ILE A 1 268 ? -5.515 5.176 3.101 1.00 96.25 268 ILE A O 1
ATOM 2128 N N . GLY A 1 269 ? -6.542 6.082 4.886 1.00 94.25 269 GLY A N 1
ATOM 2129 C CA . GLY A 1 269 ? -5.421 6.907 5.298 1.00 94.25 269 GLY A CA 1
ATOM 2130 C C . GLY A 1 269 ? -5.758 7.772 6.505 1.00 94.25 269 GLY A C 1
ATOM 2131 O O . GLY A 1 269 ? -6.557 7.371 7.354 1.00 94.25 269 GLY A O 1
ATOM 2132 N N . MET A 1 270 ? -5.138 8.943 6.591 1.00 91.75 270 MET A N 1
ATOM 2133 C CA . MET A 1 270 ? -5.312 9.885 7.699 1.00 91.75 270 MET A CA 1
ATOM 2134 C C . MET A 1 270 ? -6.271 11.003 7.300 1.00 91.75 270 MET A C 1
ATOM 2136 O O . MET A 1 270 ? -6.217 11.505 6.177 1.00 91.75 270 MET A O 1
ATOM 2140 N N . ALA A 1 271 ? -7.146 11.388 8.225 1.00 89.44 271 ALA A N 1
ATOM 2141 C CA . ALA A 1 271 ? -8.066 12.499 8.030 1.00 89.44 271 ALA A CA 1
ATOM 2142 C C . ALA A 1 271 ? -7.325 13.843 7.908 1.00 89.44 271 ALA A C 1
ATOM 2144 O O . ALA A 1 271 ? -6.210 14.011 8.406 1.00 89.44 271 ALA A O 1
ATOM 2145 N N . GLY A 1 272 ? -7.956 14.815 7.246 1.00 86.44 272 GLY A N 1
ATOM 2146 C CA . GLY A 1 272 ? -7.484 16.201 7.256 1.00 86.44 272 GLY A CA 1
ATOM 2147 C C . GLY A 1 272 ? -7.769 16.884 8.595 1.00 86.44 272 GLY A C 1
ATOM 2148 O O . GLY A 1 272 ? -8.724 16.517 9.279 1.00 86.44 272 GLY A O 1
ATOM 2149 N N . GLY A 1 273 ? -6.970 17.892 8.954 1.00 82.62 273 GLY A N 1
ATOM 2150 C CA . GLY A 1 273 ? -7.234 18.732 10.129 1.00 82.62 273 GLY A CA 1
ATOM 2151 C C . GLY A 1 273 ? -8.586 19.468 10.064 1.00 82.62 273 GLY A C 1
ATOM 2152 O O . GLY A 1 273 ? -9.220 19.534 9.011 1.00 82.62 273 GLY A O 1
ATOM 2153 N N . GLU A 1 274 ? -9.030 20.066 11.179 1.00 77.81 274 GLU A N 1
ATOM 2154 C CA . GLU A 1 274 ? -10.334 20.764 11.277 1.00 77.81 274 GLU A CA 1
ATOM 2155 C C . GLU A 1 274 ? -10.538 21.876 10.227 1.00 77.81 274 GLU A C 1
ATOM 2157 O O . GLU A 1 274 ? -11.667 22.162 9.824 1.00 77.81 274 GLU A O 1
ATOM 2162 N N . ASP A 1 275 ? -9.459 22.525 9.787 1.00 78.75 275 ASP A N 1
ATOM 2163 C CA . ASP A 1 275 ? -9.461 23.561 8.748 1.00 78.75 275 ASP A CA 1
ATOM 2164 C C . ASP A 1 275 ? -9.200 23.008 7.335 1.00 78.75 275 ASP A C 1
ATOM 2166 O O . ASP A 1 275 ? -9.105 23.774 6.373 1.00 78.75 275 ASP A O 1
ATOM 2170 N N . GLY A 1 276 ? -9.115 21.683 7.206 1.00 74.25 276 GLY A N 1
ATOM 2171 C CA . GLY A 1 276 ? -8.763 20.968 5.985 1.00 74.25 276 GLY A CA 1
ATOM 2172 C C . GLY A 1 276 ? -7.274 21.023 5.642 1.00 74.25 276 GLY A C 1
ATOM 2173 O O . GLY A 1 276 ? -6.906 20.568 4.560 1.00 74.25 276 GLY A O 1
ATOM 2174 N N . LEU A 1 277 ? -6.427 21.578 6.518 1.00 75.56 277 LEU A N 1
ATOM 2175 C CA . LEU A 1 277 ? -4.986 21.682 6.310 1.00 75.56 277 LEU A CA 1
ATOM 2176 C C . LEU A 1 277 ? -4.230 20.728 7.236 1.00 75.56 277 LEU A C 1
ATOM 2178 O O . LEU A 1 277 ? -4.470 20.661 8.441 1.00 75.56 277 LEU A O 1
ATOM 2182 N N . GLY A 1 278 ? -3.255 20.019 6.667 1.00 79.56 278 GLY A N 1
ATOM 2183 C CA . GLY A 1 278 ? -2.459 19.056 7.419 1.00 79.56 278 GLY A CA 1
ATOM 2184 C C . GLY A 1 278 ? -3.257 17.808 7.802 1.00 79.56 278 GLY A C 1
ATOM 2185 O O . GLY A 1 278 ? -4.370 17.587 7.325 1.00 79.56 278 GLY A O 1
ATOM 2186 N N . LEU A 1 279 ? -2.655 16.972 8.647 1.00 83.62 279 LEU A N 1
ATOM 2187 C CA . LEU A 1 279 ? -3.201 15.668 9.016 1.00 83.62 279 LEU A CA 1
ATOM 2188 C C . LEU A 1 279 ? -3.675 15.651 10.463 1.00 83.62 279 LEU A C 1
ATOM 2190 O O . LEU A 1 279 ? -2.959 16.090 11.369 1.00 83.62 279 LEU A O 1
ATOM 2194 N N . ASP A 1 280 ? -4.849 15.069 10.667 1.00 84.31 280 ASP A N 1
ATOM 2195 C CA . ASP A 1 280 ? -5.287 14.588 11.964 1.00 84.31 280 ASP A CA 1
ATOM 2196 C C . ASP A 1 280 ? -4.787 13.153 12.163 1.00 84.31 280 ASP A C 1
ATOM 2198 O O . ASP A 1 280 ? -5.396 12.168 11.745 1.00 84.31 280 ASP A O 1
ATOM 2202 N N . TRP A 1 281 ? -3.632 13.055 12.815 1.00 80.38 281 TRP A N 1
ATOM 2203 C CA . TRP A 1 281 ? -2.939 11.797 13.082 1.00 80.38 281 TRP A CA 1
ATOM 2204 C C . TRP A 1 281 ? -3.725 10.836 13.984 1.00 80.38 281 TRP A C 1
ATOM 2206 O O . TRP A 1 281 ? -3.348 9.671 14.072 1.00 80.38 281 TRP A O 1
ATOM 2216 N N . GLY A 1 282 ? -4.773 11.305 14.672 1.00 83.25 282 GLY A N 1
ATOM 2217 C CA . GLY A 1 282 ? -5.602 10.479 15.550 1.00 83.25 282 GLY A CA 1
ATOM 2218 C C . GLY A 1 282 ? -6.806 9.835 14.864 1.00 83.25 282 GLY A C 1
ATOM 2219 O O . GLY A 1 282 ? -7.427 8.953 15.462 1.00 83.25 282 GLY A O 1
ATOM 2220 N N . ASN A 1 283 ? -7.129 10.255 13.636 1.00 88.69 283 ASN A N 1
ATOM 2221 C CA . ASN A 1 283 ? -8.345 9.868 12.933 1.00 88.69 283 ASN A CA 1
ATOM 2222 C C . ASN A 1 283 ? -8.031 9.178 11.600 1.00 88.69 283 ASN A C 1
ATOM 2224 O O . ASN A 1 283 ? -7.404 9.732 10.696 1.00 88.69 283 ASN A O 1
ATOM 2228 N N . THR A 1 284 ? -8.511 7.942 11.462 1.00 93.81 284 THR A N 1
ATOM 2229 C CA . THR A 1 284 ? -8.410 7.184 10.208 1.00 93.81 284 THR A CA 1
ATOM 2230 C C . THR A 1 284 ? -9.570 7.568 9.299 1.00 93.81 284 THR A C 1
ATOM 2232 O O . THR A 1 284 ? -10.711 7.611 9.747 1.00 93.81 284 THR A O 1
ATOM 2235 N N . GLN A 1 285 ? -9.322 7.804 8.015 1.00 94.75 285 GLN A N 1
ATOM 2236 C CA . GLN A 1 285 ? -10.371 8.116 7.046 1.00 94.75 285 GLN A CA 1
ATOM 2237 C C . GLN A 1 285 ? -10.481 7.016 5.996 1.00 94.75 285 GLN A C 1
ATOM 2239 O O . GLN A 1 285 ? -9.480 6.603 5.412 1.00 94.75 285 GLN A O 1
ATOM 2244 N N . ILE A 1 286 ? -11.711 6.569 5.744 1.00 97.25 286 ILE A N 1
ATOM 2245 C CA . ILE A 1 286 ? -12.068 5.738 4.595 1.00 97.25 286 ILE A CA 1
ATOM 2246 C C . ILE A 1 286 ? -12.750 6.626 3.569 1.00 97.25 286 ILE A C 1
ATOM 2248 O O . ILE A 1 286 ? -13.735 7.282 3.899 1.00 97.25 286 ILE A O 1
ATOM 2252 N N . SER A 1 287 ? -12.254 6.631 2.337 1.00 96.75 287 SER A N 1
ATOM 2253 C CA . SER A 1 287 ? -12.801 7.469 1.267 1.00 96.75 287 SER A CA 1
ATOM 2254 C C . SER A 1 287 ? -13.234 6.602 0.090 1.00 96.75 287 SER A C 1
ATOM 2256 O O . SER A 1 287 ? -12.488 5.733 -0.359 1.00 96.75 287 SER A O 1
ATOM 2258 N N . LEU A 1 288 ? -14.449 6.826 -0.404 1.00 97.56 288 LEU A N 1
ATOM 2259 C CA . LEU A 1 288 ? -14.971 6.216 -1.620 1.00 97.56 288 LEU A CA 1
ATOM 2260 C C . LEU A 1 288 ? -14.910 7.254 -2.738 1.00 97.56 288 LEU A C 1
ATOM 2262 O O . LEU A 1 288 ? -15.523 8.316 -2.649 1.00 97.56 288 LEU A O 1
ATOM 2266 N N . PHE A 1 289 ? -14.190 6.936 -3.804 1.00 97.31 289 PHE A N 1
ATOM 2267 C CA . PHE A 1 289 ? -14.065 7.775 -4.987 1.00 97.31 289 PHE A CA 1
ATOM 2268 C C . PHE A 1 289 ? -14.825 7.163 -6.152 1.00 97.31 289 PHE A C 1
ATOM 2270 O O . PHE A 1 289 ? -14.756 5.955 -6.376 1.00 97.31 289 PHE A O 1
ATOM 2277 N N . ASN A 1 290 ? -15.489 8.017 -6.923 1.00 96.62 290 ASN A N 1
ATOM 2278 C CA . ASN A 1 290 ? -16.073 7.679 -8.210 1.00 96.62 290 ASN A CA 1
ATOM 2279 C C . ASN A 1 290 ? -15.142 8.194 -9.318 1.00 96.62 290 ASN A C 1
ATOM 2281 O O . ASN A 1 290 ? -14.862 9.391 -9.413 1.00 96.62 290 ASN A O 1
ATOM 2285 N N . VAL A 1 291 ? -14.647 7.267 -10.132 1.00 96.00 291 VAL A N 1
ATOM 2286 C CA . VAL A 1 291 ? -13.684 7.475 -11.225 1.00 96.00 291 VAL A CA 1
ATOM 2287 C C . VAL A 1 291 ? -14.260 7.045 -12.582 1.00 96.00 291 VAL A C 1
ATOM 2289 O O . VAL A 1 291 ? -13.510 6.778 -13.524 1.00 96.00 291 VAL A O 1
ATOM 2292 N N . SER A 1 292 ? -15.594 6.979 -12.691 1.00 94.69 292 SER A N 1
ATOM 2293 C CA . SER A 1 292 ? -16.296 6.685 -13.951 1.00 94.69 292 SER A CA 1
ATOM 2294 C C . SER A 1 292 ? -16.013 7.734 -15.036 1.00 94.69 292 SER A C 1
ATOM 2296 O O . SER A 1 292 ? -15.784 7.386 -16.197 1.00 94.69 292 SER A O 1
ATOM 2298 N N . ASP A 1 293 ? -15.954 9.019 -14.664 1.00 95.06 293 ASP A N 1
ATOM 2299 C CA . ASP A 1 293 ? -15.345 10.071 -15.480 1.00 95.06 293 ASP A CA 1
ATOM 2300 C C . ASP A 1 293 ? -13.877 10.233 -15.086 1.00 95.06 293 ASP A C 1
ATOM 2302 O O . ASP A 1 293 ? -13.525 10.951 -14.152 1.00 95.06 293 ASP A O 1
ATOM 2306 N N . PHE A 1 294 ? -13.006 9.561 -15.833 1.00 94.00 294 PHE A N 1
ATOM 2307 C CA . PHE A 1 294 ? -11.575 9.541 -15.550 1.00 94.00 294 PHE A CA 1
ATOM 2308 C C . PHE A 1 294 ? -10.894 10.914 -15.688 1.00 94.00 294 PHE A C 1
ATOM 2310 O O . PHE A 1 294 ? -9.786 11.086 -15.202 1.00 94.00 294 PHE A O 1
ATOM 2317 N N . SER A 1 295 ? -11.534 11.893 -16.340 1.00 95.94 295 SER A N 1
ATOM 2318 C CA . SER A 1 295 ? -11.012 13.265 -16.432 1.00 95.94 295 SER A CA 1
ATOM 2319 C C . SER A 1 295 ? -11.452 14.169 -15.281 1.00 95.94 295 SER A C 1
ATOM 2321 O O . SER A 1 295 ? -10.897 15.250 -15.091 1.00 95.94 295 SER A O 1
ATOM 2323 N N . ASN A 1 296 ? -12.456 13.740 -14.517 1.00 95.44 296 ASN A N 1
ATOM 2324 C CA . ASN A 1 296 ? -13.033 14.506 -13.424 1.00 95.44 296 ASN A CA 1
ATOM 2325 C C . ASN A 1 296 ? -13.485 13.561 -12.295 1.00 95.44 296 ASN A C 1
ATOM 2327 O O . ASN A 1 296 ? -14.693 13.381 -12.096 1.00 95.44 296 ASN A O 1
ATOM 2331 N N . PRO A 1 297 ? -12.530 12.933 -11.578 1.00 95.75 297 PRO A N 1
ATOM 2332 C CA . PRO A 1 297 ? -12.847 12.068 -10.449 1.00 95.75 297 PRO A CA 1
ATOM 2333 C C . PRO A 1 297 ? -13.531 12.860 -9.328 1.00 95.75 297 PRO A C 1
ATOM 2335 O O . PRO A 1 297 ? -13.270 14.047 -9.132 1.00 95.75 297 PRO A O 1
ATOM 2338 N N . THR A 1 298 ? -14.406 12.204 -8.564 1.00 96.56 298 THR A N 1
ATOM 2339 C CA . THR A 1 298 ? -15.129 12.838 -7.449 1.00 96.56 298 THR A CA 1
ATOM 2340 C C . THR A 1 298 ? -15.070 11.991 -6.187 1.00 96.56 298 THR A C 1
ATOM 2342 O O . THR A 1 298 ? -15.157 10.766 -6.259 1.00 96.56 298 THR A O 1
ATOM 2345 N N . LEU A 1 299 ? -15.008 12.639 -5.023 1.00 96.19 299 LEU A N 1
ATOM 2346 C CA . LEU A 1 299 ? -15.230 11.989 -3.734 1.00 96.19 299 LEU A CA 1
ATOM 2347 C C . LEU A 1 299 ? -16.733 11.714 -3.574 1.00 96.19 299 LEU A C 1
ATOM 2349 O O . LEU A 1 299 ? -17.522 12.651 -3.462 1.00 96.19 299 LEU A O 1
ATOM 2353 N N . ALA A 1 300 ? -17.114 10.439 -3.611 1.00 96.56 300 ALA A N 1
ATOM 2354 C CA . ALA A 1 300 ? -18.494 9.988 -3.452 1.00 96.56 300 ALA A CA 1
ATOM 2355 C C . ALA A 1 300 ? -18.935 10.082 -1.986 1.00 96.56 300 ALA A C 1
ATOM 2357 O O . ALA A 1 300 ? -19.960 10.691 -1.686 1.00 96.56 300 ALA A O 1
ATOM 2358 N N . ASP A 1 301 ? -18.127 9.532 -1.079 1.00 97.12 301 ASP A N 1
ATOM 2359 C CA . ASP A 1 301 ? -18.370 9.589 0.361 1.00 97.12 301 ASP A CA 1
ATOM 2360 C C . ASP A 1 301 ? -17.060 9.435 1.144 1.00 97.12 301 ASP A C 1
ATOM 2362 O O . ASP A 1 301 ? -16.079 8.886 0.635 1.00 97.12 301 ASP A O 1
ATOM 2366 N N . ALA A 1 302 ? -17.043 9.894 2.392 1.00 95.31 302 ALA A N 1
ATOM 2367 C CA . ALA A 1 302 ? -15.921 9.720 3.303 1.00 95.31 302 ALA A CA 1
ATOM 2368 C C . ALA A 1 302 ? -16.413 9.446 4.726 1.00 95.31 302 ALA A C 1
ATOM 2370 O O . ALA A 1 302 ? -17.260 10.155 5.264 1.00 95.31 302 ALA A O 1
ATOM 2371 N N . GLN A 1 303 ? -15.827 8.435 5.360 1.00 95.06 303 GLN A N 1
ATOM 2372 C CA . GLN A 1 303 ? -16.115 8.049 6.732 1.00 95.06 303 GLN A CA 1
ATOM 2373 C C . GLN A 1 303 ? -14.844 8.167 7.571 1.00 95.06 303 GLN A C 1
ATOM 2375 O O . GLN A 1 303 ? -13.904 7.388 7.408 1.00 95.06 303 GLN A O 1
ATOM 2380 N N . GLN A 1 304 ? -14.841 9.115 8.504 1.00 93.44 304 GLN A N 1
ATOM 2381 C CA . GLN A 1 304 ? -13.827 9.181 9.552 1.00 93.44 304 GLN A CA 1
ATOM 2382 C C . GLN A 1 304 ? -14.128 8.149 10.637 1.00 93.44 304 GLN A C 1
ATOM 2384 O O . GLN A 1 304 ? -15.286 7.910 10.995 1.00 93.44 304 GLN A O 1
ATOM 2389 N N . LEU A 1 305 ? -13.073 7.510 11.120 1.00 93.31 305 LEU A N 1
ATOM 2390 C CA . LEU A 1 305 ? -13.092 6.419 12.069 1.00 93.31 305 LEU A CA 1
ATOM 2391 C C . LEU A 1 305 ? -12.116 6.731 13.200 1.00 93.31 305 LEU A C 1
ATOM 2393 O O . LEU A 1 305 ? -10.913 6.883 12.976 1.00 93.31 305 LEU A O 1
ATOM 2397 N N . SER A 1 306 ? -12.650 6.735 14.417 1.00 91.56 306 SER A N 1
ATOM 2398 C CA . SER A 1 306 ? -11.882 6.835 15.650 1.00 91.56 306 SER A CA 1
ATOM 2399 C C . SER A 1 306 ? -12.182 5.625 16.535 1.00 91.56 306 SER A C 1
ATOM 2401 O O . SER A 1 306 ? -13.344 5.216 16.623 1.00 91.56 306 SER A O 1
ATOM 2403 N N . PRO A 1 307 ? -11.174 5.026 17.196 1.00 89.44 307 PRO A N 1
ATOM 2404 C CA . PRO A 1 307 ? -11.403 3.942 18.152 1.00 89.44 307 PRO A CA 1
ATOM 2405 C C . PRO A 1 307 ? -12.200 4.391 19.388 1.00 89.44 307 PRO A C 1
ATOM 2407 O O . PRO A 1 307 ? -12.763 3.552 20.092 1.00 89.44 307 PRO A O 1
ATOM 2410 N N . VAL A 1 308 ? -12.247 5.697 19.670 1.00 88.12 308 VAL A N 1
ATOM 2411 C CA . VAL A 1 308 ? -12.981 6.280 20.798 1.00 88.12 308 VAL A CA 1
ATOM 2412 C C . VAL A 1 308 ? -13.844 7.427 20.289 1.00 88.12 308 VAL A C 1
ATOM 2414 O O . VAL A 1 308 ? -13.400 8.231 19.479 1.00 88.12 308 VAL A O 1
ATOM 2417 N N . ASP A 1 309 ? -15.082 7.507 20.769 1.00 84.25 309 ASP A N 1
ATOM 2418 C CA . ASP A 1 309 ? -15.997 8.592 20.418 1.00 84.25 309 ASP A CA 1
ATOM 2419 C C . ASP A 1 309 ? -15.461 9.937 20.942 1.00 84.25 309 ASP A C 1
ATOM 2421 O O . ASP A 1 309 ? -15.215 10.095 22.140 1.00 84.25 309 ASP A O 1
ATOM 2425 N N . GLU A 1 310 ? -15.299 10.917 20.051 1.00 79.75 310 GLU A N 1
ATOM 2426 C CA . GLU A 1 310 ? -14.807 12.259 20.390 1.00 79.75 310 GLU A CA 1
ATOM 2427 C C . GLU A 1 310 ? -15.746 13.024 21.332 1.00 79.75 310 GLU A C 1
ATOM 2429 O O . GLU A 1 310 ? -15.347 13.996 21.975 1.00 79.75 310 GLU A O 1
ATOM 2434 N N . THR A 1 311 ? -17.003 12.582 21.444 1.00 83.25 311 THR A N 1
ATOM 2435 C CA . THR A 1 311 ? -17.975 13.143 22.385 1.00 83.25 311 THR A CA 1
ATOM 2436 C C . THR A 1 311 ? -17.802 12.637 23.821 1.00 83.25 311 THR A C 1
ATOM 2438 O O . THR A 1 311 ? -18.466 13.156 24.724 1.00 83.25 311 THR A O 1
ATOM 2441 N N . ASP A 1 312 ? -16.914 11.664 24.067 1.00 82.62 312 ASP A N 1
ATOM 2442 C CA . ASP A 1 312 ? -16.585 11.189 25.414 1.00 82.62 312 ASP A CA 1
ATOM 2443 C C . ASP A 1 312 ? -15.890 12.293 26.234 1.00 82.62 312 ASP A C 1
ATOM 2445 O O . ASP A 1 312 ? -14.924 12.916 25.796 1.00 82.62 312 ASP A O 1
ATOM 2449 N N . GLU A 1 313 ? -16.347 12.510 27.473 1.00 79.81 313 GLU A N 1
ATOM 2450 C CA . GLU A 1 313 ? -15.802 13.527 28.390 1.00 79.81 313 GLU A CA 1
ATOM 2451 C C . GLU A 1 313 ? -14.316 13.322 28.745 1.00 79.81 313 GLU A C 1
ATOM 2453 O O . GLU A 1 313 ? -13.686 14.203 29.335 1.00 79.81 313 GLU A O 1
ATOM 2458 N N . ASN A 1 314 ? -13.749 12.161 28.425 1.00 81.62 314 ASN A N 1
ATOM 2459 C CA . ASN A 1 314 ? -12.351 11.819 28.635 1.00 81.62 314 ASN A CA 1
ATOM 2460 C C . ASN A 1 314 ? -11.628 11.510 27.320 1.00 81.62 314 ASN A C 1
ATOM 2462 O O . ASN A 1 314 ? -10.555 10.906 27.369 1.00 81.62 314 ASN A O 1
ATOM 2466 N N . PHE A 1 315 ? -12.154 11.914 26.160 1.00 82.19 315 PHE A N 1
ATOM 2467 C CA . PHE A 1 315 ? -11.508 11.675 24.865 1.00 82.19 315 PHE A CA 1
ATOM 2468 C C . PHE A 1 315 ? -10.042 12.158 24.843 1.00 82.19 315 PHE A C 1
ATOM 2470 O O . PHE A 1 315 ? -9.137 11.422 24.470 1.00 82.19 315 PHE A O 1
ATOM 2477 N N . TRP A 1 316 ? -9.773 13.335 25.408 1.00 82.12 316 TRP A N 1
ATOM 2478 C CA . TRP A 1 316 ? -8.439 13.950 25.536 1.00 82.12 316 TRP A CA 1
ATOM 2479 C C . TRP A 1 316 ? -7.448 13.178 26.422 1.00 82.12 316 TRP A C 1
ATOM 2481 O O . TRP A 1 316 ? -6.269 13.523 26.455 1.00 82.12 316 TRP A O 1
ATOM 2491 N N . SER A 1 317 ? -7.904 12.165 27.168 1.00 86.56 317 SER A N 1
ATOM 2492 C CA . SER A 1 317 ? -7.016 11.264 27.919 1.00 86.56 317 SER A CA 1
ATOM 2493 C C . SER A 1 317 ? -6.390 10.172 27.049 1.00 86.56 317 SER A C 1
ATOM 2495 O O . SER A 1 317 ? -5.426 9.541 27.481 1.00 86.56 317 SER A O 1
ATOM 2497 N N . TRP A 1 318 ? -6.933 9.939 25.852 1.00 89.31 318 TRP A N 1
ATOM 2498 C CA . TRP A 1 318 ? -6.454 8.927 24.921 1.00 89.31 318 TRP A CA 1
ATOM 2499 C C . TRP A 1 318 ? -5.284 9.435 24.088 1.00 89.31 318 TRP A C 1
ATOM 2501 O O . TRP A 1 318 ? -5.204 10.611 23.734 1.00 89.31 318 TRP A O 1
ATOM 2511 N N . ASN A 1 319 ? -4.362 8.528 23.775 1.00 90.50 319 ASN A N 1
ATOM 2512 C CA . ASN A 1 319 ? -3.350 8.791 22.762 1.00 90.50 319 ASN A CA 1
ATOM 2513 C C . ASN A 1 319 ? -3.993 8.767 21.369 1.00 90.50 319 ASN A C 1
ATOM 2515 O O . ASN A 1 319 ? -5.127 8.311 21.195 1.00 90.50 319 ASN A O 1
ATOM 2519 N N . TRP A 1 320 ? -3.252 9.237 20.366 1.00 87.75 320 TRP A N 1
ATOM 2520 C CA . TRP A 1 320 ? -3.700 9.181 18.977 1.00 87.75 320 TRP A CA 1
ATOM 2521 C C . TRP A 1 320 ? -4.054 7.751 18.571 1.00 87.75 320 TRP A C 1
ATOM 2523 O O . TRP A 1 320 ? -3.272 6.818 18.782 1.00 87.75 320 TRP A O 1
ATOM 2533 N N . GLY A 1 321 ? -5.263 7.593 18.034 1.00 90.38 321 GLY A N 1
ATOM 2534 C CA . GLY A 1 321 ? -5.711 6.339 17.459 1.00 90.38 321 GLY A CA 1
ATOM 2535 C C . GLY A 1 321 ? -5.035 6.087 16.119 1.00 90.38 321 GLY A C 1
ATOM 2536 O O . GLY A 1 321 ? -4.726 7.019 15.385 1.00 90.38 321 GLY A O 1
ATOM 2537 N N . TYR A 1 322 ? -4.807 4.821 15.791 1.00 91.44 322 TYR A N 1
ATOM 2538 C CA . TYR A 1 322 ? -4.289 4.434 14.482 1.00 91.44 322 TYR A CA 1
ATOM 2539 C C . TYR A 1 322 ? -4.895 3.109 14.017 1.00 91.44 322 TYR A C 1
ATOM 2541 O O . TYR A 1 322 ? -5.536 2.387 14.786 1.00 91.44 322 TYR A O 1
ATOM 2549 N N . SER A 1 323 ? -4.695 2.794 12.739 1.00 95.25 323 SER A N 1
ATOM 2550 C CA . SER A 1 323 ? -5.157 1.562 12.104 1.00 95.25 323 SER A CA 1
ATOM 2551 C C . SER A 1 323 ? -3.975 0.749 11.588 1.00 95.25 323 SER A C 1
ATOM 2553 O O . SER A 1 323 ? -3.113 1.303 10.919 1.00 95.25 323 SER A O 1
ATOM 2555 N N . GLU A 1 324 ? -3.959 -0.574 11.801 1.00 94.88 324 GLU A N 1
ATOM 2556 C CA . GLU A 1 324 ? -2.979 -1.453 11.127 1.00 94.88 324 GLU A CA 1
ATOM 2557 C C . GLU A 1 324 ? -3.084 -1.333 9.594 1.00 94.88 324 GLU A C 1
ATOM 2559 O O . GLU A 1 324 ? -2.099 -1.439 8.869 1.00 94.88 324 GLU A O 1
ATOM 2564 N N . ALA A 1 325 ? -4.286 -1.049 9.090 1.00 95.69 325 ALA A N 1
ATOM 2565 C CA . ALA A 1 325 ? -4.568 -0.994 7.665 1.00 95.69 325 ALA A CA 1
ATOM 2566 C C . ALA A 1 325 ? -4.022 0.258 6.953 1.00 95.69 325 ALA A C 1
ATOM 2568 O O . ALA A 1 325 ? -4.037 0.280 5.724 1.00 95.69 325 ALA A O 1
ATOM 2569 N N . THR A 1 326 ? -3.525 1.275 7.672 1.00 93.12 326 THR A N 1
ATOM 2570 C CA . THR A 1 326 ? -2.877 2.439 7.036 1.00 93.12 326 THR A CA 1
ATOM 2571 C C . THR A 1 326 ? -1.433 2.165 6.619 1.00 93.12 326 THR A C 1
ATOM 2573 O O . THR A 1 326 ? -0.922 2.891 5.771 1.00 93.12 326 THR A O 1
ATOM 2576 N N . TYR A 1 327 ? -0.782 1.131 7.160 1.00 90.31 327 TYR A N 1
ATOM 2577 C CA . TYR A 1 327 ? 0.587 0.736 6.790 1.00 90.31 327 TYR A CA 1
ATOM 2578 C C . TYR A 1 327 ? 0.685 -0.690 6.240 1.00 90.31 327 TYR A C 1
ATOM 2580 O O . TYR A 1 327 ? 1.605 -0.999 5.490 1.00 90.31 327 TYR A O 1
ATOM 2588 N N . GLU A 1 328 ? -0.247 -1.576 6.593 1.00 93.62 328 GLU A N 1
ATOM 2589 C CA . GLU A 1 328 ? -0.273 -2.962 6.136 1.00 93.62 328 GLU A CA 1
ATOM 2590 C C . GLU A 1 328 ? -1.594 -3.248 5.415 1.00 93.62 328 GLU A C 1
ATOM 2592 O O . GLU A 1 328 ? -2.641 -3.488 6.023 1.00 93.62 328 GLU A O 1
ATOM 2597 N N . HIS A 1 329 ? -1.542 -3.272 4.083 1.00 93.19 329 HIS A N 1
ATOM 2598 C CA . HIS A 1 329 ? -2.711 -3.501 3.232 1.00 93.19 329 HIS A CA 1
ATOM 2599 C C . HIS A 1 329 ? -3.424 -4.834 3.520 1.00 93.19 329 HIS A C 1
ATOM 2601 O O . HIS A 1 329 ? -4.619 -4.950 3.263 1.00 93.19 329 HIS A O 1
ATOM 2607 N N . LYS A 1 330 ? -2.742 -5.848 4.078 1.00 94.25 330 LYS A N 1
ATOM 2608 C CA . LYS A 1 330 ? -3.371 -7.131 4.458 1.00 94.25 330 LYS A CA 1
ATOM 2609 C C . LYS A 1 330 ? -4.306 -7.013 5.661 1.00 94.25 330 LYS A C 1
ATOM 2611 O O . LYS A 1 330 ? -5.070 -7.941 5.928 1.00 94.25 330 LYS A O 1
ATOM 2616 N N . ALA A 1 331 ? -4.236 -5.917 6.410 1.00 95.94 331 ALA A N 1
ATOM 2617 C CA . ALA A 1 331 ? -5.200 -5.607 7.456 1.00 95.94 331 ALA A CA 1
ATOM 2618 C C . ALA A 1 331 ? -6.464 -4.929 6.892 1.00 95.94 331 ALA A C 1
ATOM 2620 O O . ALA A 1 331 ? -7.534 -5.048 7.490 1.00 95.94 331 ALA A O 1
ATOM 2621 N N . PHE A 1 332 ? -6.380 -4.304 5.711 1.00 96.31 332 PHE A N 1
ATOM 2622 C CA . PHE A 1 332 ? -7.529 -3.783 4.972 1.00 96.31 332 PHE A CA 1
ATOM 2623 C C . PHE A 1 332 ? -8.290 -4.934 4.300 1.00 96.31 332 PHE A C 1
ATOM 2625 O O . PHE A 1 332 ? -7.876 -5.466 3.270 1.00 96.31 332 PHE A O 1
ATOM 2632 N N . THR A 1 333 ? -9.415 -5.351 4.884 1.00 96.69 333 THR A N 1
ATOM 2633 C CA . THR A 1 333 ? -10.146 -6.535 4.403 1.00 96.69 333 THR A CA 1
ATOM 2634 C C . THR A 1 333 ? -11.483 -6.141 3.790 1.00 96.69 333 THR A C 1
ATOM 2636 O O . THR A 1 333 ? -12.454 -5.913 4.510 1.00 96.69 333 THR A O 1
ATOM 2639 N N . TYR A 1 334 ? -11.554 -6.105 2.459 1.00 96.25 334 TYR A N 1
ATOM 2640 C CA . TYR A 1 334 ? -12.806 -5.914 1.728 1.00 96.25 334 TYR A CA 1
ATOM 2641 C C . TYR A 1 334 ? -13.356 -7.248 1.204 1.00 96.25 334 TYR A C 1
ATOM 2643 O O . TYR A 1 334 ? -12.643 -8.025 0.569 1.00 96.25 334 TYR A O 1
ATOM 2651 N N . TRP A 1 335 ? -14.636 -7.518 1.456 1.00 93.94 335 TRP A N 1
ATOM 2652 C CA . TRP A 1 335 ? -15.343 -8.703 0.975 1.00 93.94 335 TRP A CA 1
ATOM 2653 C C . TRP A 1 335 ? -16.471 -8.290 0.030 1.00 93.94 335 TRP A C 1
ATOM 2655 O O . TRP A 1 335 ? -17.592 -7.995 0.456 1.00 93.94 335 TRP A O 1
ATOM 2665 N N . ALA A 1 336 ? -16.170 -8.315 -1.271 1.00 91.69 336 ALA A N 1
ATOM 2666 C CA . ALA A 1 336 ? -17.090 -7.904 -2.330 1.00 91.69 336 ALA A CA 1
ATOM 2667 C C . ALA A 1 336 ? -18.458 -8.618 -2.297 1.00 91.69 336 ALA A C 1
ATOM 2669 O O . ALA A 1 336 ? -19.465 -7.926 -2.403 1.00 91.69 336 ALA A O 1
ATOM 2670 N N . PRO A 1 337 ? -18.574 -9.947 -2.063 1.00 89.38 337 PRO A N 1
ATOM 2671 C CA . PRO A 1 337 ? -19.885 -10.612 -2.075 1.00 89.38 337 PRO A CA 1
ATOM 2672 C C . PRO A 1 337 ? -20.890 -10.128 -1.016 1.00 89.38 337 PRO A C 1
ATOM 2674 O O . PRO A 1 337 ? -22.068 -10.455 -1.109 1.00 89.38 337 PRO A O 1
ATOM 2677 N N . ALA A 1 338 ? -20.431 -9.417 0.015 1.00 89.38 338 ALA A N 1
ATOM 2678 C CA . ALA A 1 338 ? -21.274 -8.845 1.064 1.00 89.38 338 ALA A CA 1
ATOM 2679 C C . ALA A 1 338 ? -21.120 -7.320 1.166 1.00 89.38 338 ALA A C 1
ATOM 2681 O O . ALA A 1 338 ? -21.714 -6.727 2.066 1.00 89.38 338 ALA A O 1
ATOM 2682 N N . GLU A 1 339 ? -20.311 -6.718 0.285 1.00 94.00 339 GLU A N 1
ATOM 2683 C CA . GLU A 1 339 ? -20.020 -5.283 0.256 1.00 94.00 339 GLU A CA 1
ATOM 2684 C C . GLU A 1 339 ? -19.578 -4.742 1.627 1.00 94.00 339 GLU A C 1
ATOM 2686 O O . GLU A 1 339 ? -20.013 -3.684 2.086 1.00 94.00 339 GLU A O 1
ATOM 2691 N N . LYS A 1 340 ? -18.723 -5.508 2.322 1.00 95.56 340 LYS A N 1
ATOM 2692 C CA . LYS A 1 340 ? -18.222 -5.158 3.659 1.00 95.56 340 LYS A CA 1
ATOM 2693 C C . LYS A 1 340 ? -16.738 -4.862 3.638 1.00 95.56 340 LYS A C 1
ATOM 2695 O O . LYS A 1 340 ? -15.960 -5.650 3.106 1.00 95.56 340 LYS A O 1
ATOM 2700 N N . LEU A 1 341 ? -16.356 -3.788 4.313 1.00 97.88 341 LEU A N 1
ATOM 2701 C CA . LEU A 1 341 ? -14.976 -3.501 4.679 1.00 97.88 341 LEU A CA 1
ATOM 2702 C C . LEU A 1 341 ? -14.793 -3.743 6.179 1.00 97.88 341 LEU A C 1
ATOM 2704 O O . LEU A 1 341 ? -15.663 -3.377 6.963 1.00 97.88 341 LEU A O 1
ATOM 2708 N N . ALA A 1 342 ? -13.672 -4.334 6.580 1.00 97.88 342 ALA A N 1
ATOM 2709 C CA . ALA A 1 342 ? -13.237 -4.404 7.969 1.00 97.88 342 ALA A CA 1
ATOM 2710 C C . ALA A 1 342 ? -11.927 -3.623 8.151 1.00 97.88 342 ALA A C 1
ATOM 2712 O O . ALA A 1 342 ? -10.959 -3.859 7.423 1.00 97.88 342 ALA A O 1
ATOM 2713 N N . VAL A 1 343 ? -11.915 -2.703 9.121 1.00 97.75 343 VAL A N 1
ATOM 2714 C CA . VAL A 1 343 ? -10.799 -1.795 9.422 1.00 97.75 343 VAL A CA 1
ATOM 2715 C C . VAL A 1 343 ? -10.439 -1.912 10.902 1.00 97.75 343 VAL A C 1
ATOM 2717 O O . VAL A 1 343 ? -11.291 -1.646 11.755 1.00 97.75 343 VAL A O 1
ATOM 2720 N N . PRO A 1 344 ? -9.213 -2.332 11.248 1.00 97.19 344 PRO A N 1
ATOM 2721 C CA . PRO A 1 344 ? -8.786 -2.377 12.638 1.00 97.19 344 PRO A CA 1
ATOM 2722 C C . PRO A 1 344 ? -8.466 -0.974 13.145 1.00 97.19 344 PRO A C 1
ATOM 2724 O O . PRO A 1 344 ? -7.884 -0.181 12.416 1.00 97.19 344 PRO A O 1
ATOM 2727 N N . LEU A 1 345 ? -8.804 -0.671 14.391 1.00 96.44 345 LEU A N 1
ATOM 2728 C CA . LEU A 1 345 ? -8.472 0.581 15.064 1.00 96.44 345 LEU A CA 1
ATOM 2729 C C . LEU A 1 345 ? -7.977 0.271 16.469 1.00 96.44 345 LEU A C 1
ATOM 2731 O O . LEU A 1 345 ? -8.523 -0.597 17.156 1.00 96.44 345 LEU A O 1
ATOM 2735 N N . THR A 1 346 ? -6.955 0.992 16.903 1.00 95.12 346 THR A N 1
ATOM 2736 C CA . THR A 1 346 ? -6.369 0.821 18.227 1.00 95.12 346 THR A CA 1
ATOM 2737 C C . THR A 1 346 ? -5.992 2.163 18.836 1.00 95.12 346 THR A C 1
ATOM 2739 O O . THR A 1 346 ? -5.634 3.106 18.131 1.00 95.12 346 THR A O 1
ATOM 2742 N N . THR A 1 347 ? -6.087 2.256 20.156 1.00 94.56 347 THR A N 1
ATOM 2743 C CA . THR A 1 347 ? -5.516 3.346 20.954 1.00 94.56 347 THR A CA 1
ATOM 2744 C C . THR A 1 347 ? -5.277 2.853 22.380 1.00 94.56 347 THR A C 1
ATOM 2746 O O . THR A 1 347 ? -5.646 1.738 22.753 1.00 94.56 347 THR A O 1
ATOM 2749 N N . TRP A 1 348 ? -4.646 3.678 23.201 1.00 93.00 348 TRP A N 1
ATOM 2750 C CA . TRP A 1 348 ? -4.427 3.403 24.607 1.00 93.00 348 TRP A CA 1
ATOM 2751 C C . TRP A 1 348 ? -4.379 4.697 25.414 1.00 93.00 348 TRP A C 1
ATOM 2753 O O . TRP A 1 348 ? -4.130 5.782 24.882 1.00 93.00 348 TRP A O 1
ATOM 2763 N N . ARG A 1 349 ? -4.558 4.583 26.727 1.00 91.94 349 ARG A N 1
ATOM 2764 C CA . ARG A 1 349 ? -4.317 5.668 27.682 1.00 91.94 349 ARG A CA 1
ATOM 2765 C C . ARG A 1 349 ? -3.692 5.160 28.965 1.00 91.94 349 ARG A C 1
ATOM 2767 O O . ARG A 1 349 ? -3.762 3.973 29.270 1.00 91.94 349 ARG A O 1
ATOM 2774 N N . TYR A 1 350 ? -3.103 6.075 29.724 1.00 89.56 350 TYR A N 1
ATOM 2775 C CA . TYR A 1 350 ? -2.735 5.834 31.113 1.00 89.56 350 TYR A CA 1
ATOM 2776 C C . TYR A 1 350 ? -3.700 6.593 32.021 1.00 89.56 350 TYR A C 1
ATOM 2778 O O . TYR A 1 350 ? -3.843 7.810 31.906 1.00 89.56 350 TYR A O 1
ATOM 2786 N N . THR A 1 351 ? -4.336 5.875 32.939 1.00 83.81 351 THR A N 1
ATOM 2787 C CA . THR A 1 351 ? -5.337 6.421 33.857 1.00 83.81 351 THR A CA 1
ATOM 2788 C C . THR A 1 351 ? -4.805 6.377 35.286 1.00 83.81 351 THR A C 1
ATOM 2790 O O . THR A 1 351 ? -4.179 5.400 35.697 1.00 83.81 351 THR A O 1
ATOM 2793 N N . TYR A 1 352 ? -5.078 7.429 36.059 1.00 82.75 352 TYR A N 1
ATOM 2794 C CA . TYR A 1 352 ? -4.875 7.492 37.507 1.00 82.75 352 TYR A CA 1
ATOM 2795 C C . TYR A 1 352 ? -6.148 8.066 38.142 1.00 82.75 352 TYR A C 1
ATOM 2797 O O . TYR A 1 352 ? -6.522 9.199 37.845 1.00 82.75 352 TYR A O 1
ATOM 2805 N N . ASP A 1 353 ? -6.810 7.293 39.001 1.00 74.81 353 ASP A N 1
ATOM 2806 C CA . ASP A 1 353 ? -7.966 7.728 39.791 1.00 74.81 353 ASP A CA 1
ATOM 2807 C C . ASP A 1 353 ? -7.679 7.539 41.286 1.00 74.81 353 ASP A C 1
ATOM 2809 O O . ASP A 1 353 ? -7.049 6.569 41.715 1.00 74.81 353 ASP A O 1
ATOM 2813 N N . GLU A 1 354 ? -8.168 8.471 42.095 1.00 77.88 354 GLU A N 1
ATOM 2814 C CA . GLU A 1 354 ? -8.052 8.443 43.545 1.00 77.88 354 GLU A CA 1
ATOM 2815 C C . GLU A 1 354 ? -9.448 8.544 44.163 1.00 77.88 354 GLU A C 1
ATOM 2817 O O . GLU A 1 354 ? -10.123 9.571 44.086 1.00 77.88 354 GLU A O 1
ATOM 2822 N N . ARG A 1 355 ? -9.893 7.469 44.820 1.00 76.31 355 ARG A N 1
ATOM 2823 C CA . ARG A 1 355 ? -11.213 7.397 45.452 1.00 76.31 355 ARG A CA 1
ATOM 2824 C C . ARG A 1 355 ? -11.101 7.276 46.957 1.00 76.31 355 ARG A C 1
ATOM 2826 O O . ARG A 1 355 ? -10.472 6.360 47.481 1.00 76.31 355 ARG A O 1
ATOM 2833 N N . VAL A 1 356 ? -11.786 8.165 47.671 1.00 79.38 356 VAL A N 1
ATOM 2834 C CA . VAL A 1 356 ? -11.905 8.088 49.130 1.00 79.38 356 VAL A CA 1
ATOM 2835 C C . VAL A 1 356 ? -13.183 7.337 49.495 1.00 79.38 356 VAL A C 1
ATOM 2837 O O . VAL A 1 356 ? -14.285 7.849 49.305 1.00 79.38 356 VAL A O 1
ATOM 2840 N N . ILE A 1 357 ? -13.040 6.131 50.046 1.00 80.75 357 ILE A N 1
ATOM 2841 C CA . ILE A 1 357 ? -14.151 5.305 50.541 1.00 80.75 357 ILE A CA 1
ATOM 2842 C C . ILE A 1 357 ? -13.952 5.108 52.044 1.00 80.75 357 ILE A C 1
ATOM 2844 O O . ILE A 1 357 ? -12.893 4.664 52.485 1.00 80.75 357 ILE A O 1
ATOM 2848 N N . ASP A 1 358 ? -14.952 5.487 52.846 1.00 80.31 358 ASP A N 1
ATOM 2849 C CA . ASP A 1 358 ? -14.932 5.376 54.314 1.00 80.31 358 ASP A CA 1
ATOM 2850 C C . ASP A 1 358 ? -13.682 5.990 54.985 1.00 80.31 358 ASP A C 1
ATOM 2852 O O . ASP A 1 358 ? -13.159 5.482 55.979 1.00 80.31 358 ASP A O 1
ATOM 2856 N N . GLY A 1 359 ? -13.181 7.103 54.437 1.00 79.00 359 GLY A N 1
ATOM 2857 C CA . GLY A 1 359 ? -12.003 7.812 54.952 1.00 79.00 359 GLY A CA 1
ATOM 2858 C C . GLY A 1 359 ? -10.659 7.156 54.616 1.00 79.00 359 GLY A C 1
ATOM 2859 O O . GLY A 1 359 ? -9.634 7.581 55.146 1.00 79.00 359 GLY A O 1
ATOM 2860 N N . ARG A 1 360 ? -10.648 6.136 53.748 1.00 70.94 360 ARG A N 1
ATOM 2861 C CA . ARG A 1 360 ? -9.437 5.544 53.170 1.00 70.94 360 ARG A CA 1
ATOM 2862 C C . ARG A 1 360 ? -9.321 5.932 51.704 1.00 70.94 360 ARG A C 1
ATOM 2864 O O . ARG A 1 360 ? -10.281 5.791 50.951 1.00 70.94 360 ARG A O 1
ATOM 2871 N N . THR A 1 361 ? -8.145 6.409 51.326 1.00 78.69 361 THR A N 1
ATOM 2872 C CA . THR A 1 361 ? -7.798 6.725 49.944 1.00 78.69 361 THR A CA 1
ATOM 2873 C C . THR A 1 361 ? -7.366 5.454 49.223 1.00 78.69 361 THR A C 1
ATOM 2875 O O . THR A 1 361 ? -6.453 4.765 49.676 1.00 78.69 361 THR A O 1
ATOM 2878 N N . TYR A 1 362 ? -8.026 5.153 48.111 1.00 74.94 362 TYR A N 1
ATOM 2879 C CA . TYR A 1 362 ? -7.677 4.086 47.185 1.00 74.94 362 TYR A CA 1
ATOM 2880 C C . TYR A 1 362 ? -7.216 4.723 45.882 1.00 74.94 362 TYR A C 1
ATOM 2882 O O . TYR A 1 362 ? -7.981 5.438 45.242 1.00 74.94 362 TYR A O 1
ATOM 2890 N N . THR A 1 363 ? -5.972 4.464 45.503 1.00 76.31 363 THR A N 1
ATOM 2891 C CA . THR A 1 363 ? -5.405 4.888 44.223 1.00 76.31 363 THR A CA 1
ATOM 2892 C C . THR A 1 363 ? -5.470 3.724 43.249 1.00 76.31 363 THR A C 1
ATOM 2894 O O . THR A 1 363 ? -5.027 2.621 43.578 1.00 76.31 363 THR A O 1
ATOM 2897 N N . TYR A 1 364 ? -6.010 3.966 42.063 1.00 76.50 364 TYR A N 1
ATOM 2898 C CA . TYR A 1 364 ? -6.060 3.003 40.977 1.00 76.50 364 TYR A CA 1
ATOM 2899 C C . TYR A 1 364 ? -5.371 3.608 39.762 1.00 76.50 364 TYR A C 1
ATOM 2901 O O . TYR A 1 364 ? -5.734 4.697 39.324 1.00 76.50 364 TYR A O 1
ATOM 2909 N N . SER A 1 365 ? -4.349 2.930 39.252 1.00 84.56 365 SER A N 1
ATOM 2910 C CA . SER A 1 365 ? -3.579 3.416 38.116 1.00 84.56 365 SER A CA 1
ATOM 2911 C C . SER A 1 365 ? -3.173 2.287 37.193 1.00 84.56 365 SER A C 1
ATOM 2913 O O . SER A 1 365 ? -2.826 1.203 37.664 1.00 84.56 365 SER A O 1
ATOM 2915 N N . GLY A 1 366 ? -3.165 2.561 35.896 1.00 87.19 366 GLY A N 1
ATOM 2916 C CA . GLY A 1 366 ? -2.749 1.599 34.891 1.00 87.19 366 GLY A CA 1
ATOM 2917 C C . GLY A 1 366 ? -3.087 2.044 33.477 1.00 87.19 366 GLY A C 1
ATOM 2918 O O . GLY A 1 366 ? -3.635 3.124 33.254 1.00 87.19 366 GLY A O 1
ATOM 2919 N N . TYR A 1 367 ? -2.735 1.188 32.532 1.00 89.44 367 TYR A N 1
ATOM 2920 C CA . TYR A 1 367 ? -2.998 1.349 31.117 1.00 89.44 367 TYR A CA 1
ATOM 2921 C C . TYR A 1 367 ? -4.343 0.743 30.738 1.00 89.44 367 TYR A C 1
ATOM 2923 O O . TYR A 1 367 ? -4.723 -0.320 31.226 1.00 89.44 367 TYR A O 1
ATOM 2931 N N . GLU A 1 368 ? -5.038 1.423 29.843 1.00 91.88 368 GLU A N 1
ATOM 2932 C CA . GLU A 1 368 ? -6.269 0.956 29.222 1.00 91.88 368 GLU A CA 1
ATOM 2933 C C . GLU A 1 368 ? -6.065 0.943 27.714 1.00 91.88 368 GLU A C 1
ATOM 2935 O O . GLU A 1 368 ? -5.579 1.925 27.149 1.00 91.88 368 GLU A O 1
ATOM 2940 N N . TYR A 1 369 ? -6.430 -0.161 27.073 1.00 93.25 369 TYR A N 1
ATOM 2941 C CA . TYR A 1 369 ? -6.258 -0.361 25.638 1.00 93.25 369 TYR A CA 1
ATOM 2942 C C . TYR A 1 369 ? -7.610 -0.459 24.943 1.00 93.25 369 TYR A C 1
ATOM 2944 O O . TYR A 1 369 ? -8.518 -1.118 25.442 1.00 93.25 369 TYR A O 1
ATOM 2952 N N . VAL A 1 370 ? -7.733 0.137 23.765 1.00 94.88 370 VAL A N 1
ATOM 2953 C CA . VAL A 1 370 ? -8.856 -0.091 22.855 1.00 94.88 370 VAL A CA 1
ATOM 2954 C C . VAL A 1 370 ? -8.314 -0.810 21.637 1.00 94.88 370 VAL A C 1
ATOM 2956 O O . VAL A 1 370 ? -7.351 -0.353 21.033 1.00 94.88 370 VAL A O 1
ATOM 2959 N N . SER A 1 371 ? -8.920 -1.940 21.292 1.00 95.81 371 SER A N 1
ATOM 2960 C CA . SER A 1 371 ? -8.574 -2.742 20.120 1.00 95.81 371 SER A CA 1
ATOM 2961 C C . SER A 1 371 ? -9.856 -3.209 19.457 1.00 95.81 371 SER A C 1
ATOM 2963 O O . SER A 1 371 ? -10.583 -4.038 20.004 1.00 95.81 371 SER A O 1
ATOM 2965 N N . GLN A 1 372 ? -10.172 -2.637 18.303 1.00 96.38 372 GLN A N 1
ATOM 2966 C CA . GLN A 1 372 ? -11.458 -2.811 17.642 1.00 96.38 372 GLN A CA 1
ATOM 2967 C C . GLN A 1 372 ? -11.280 -3.124 16.159 1.00 96.38 372 GLN A C 1
ATOM 2969 O O . GLN A 1 372 ? -10.304 -2.727 15.534 1.00 96.38 372 GLN A O 1
ATOM 2974 N N . LEU A 1 373 ? -12.246 -3.833 15.583 1.00 97.69 373 LEU A N 1
ATOM 2975 C CA . LEU A 1 373 ? -12.400 -4.018 14.144 1.00 97.69 373 LEU A CA 1
ATOM 2976 C C . LEU A 1 373 ? -13.748 -3.426 13.752 1.00 97.69 373 LEU A C 1
ATOM 2978 O O . LEU A 1 373 ? -14.799 -4.002 14.048 1.00 97.69 373 LEU A O 1
ATOM 2982 N N . VAL A 1 374 ? -13.713 -2.264 13.109 1.00 97.50 374 VAL A N 1
ATOM 2983 C CA . VAL A 1 374 ? -14.905 -1.574 12.622 1.00 97.50 374 VAL A CA 1
ATOM 2984 C C . VAL A 1 374 ? -15.271 -2.129 11.254 1.00 97.50 374 VAL A C 1
ATOM 2986 O O . VAL A 1 374 ? -14.442 -2.221 10.352 1.00 97.50 374 VAL A O 1
ATOM 2989 N N . LEU A 1 375 ? -16.531 -2.518 11.105 1.00 97.88 375 LEU A N 1
ATOM 2990 C CA . LEU A 1 375 ? -17.117 -2.983 9.859 1.00 97.88 375 LEU A CA 1
ATOM 2991 C C . LEU A 1 375 ? -17.885 -1.839 9.212 1.00 97.88 375 LEU A C 1
ATOM 2993 O O . LEU A 1 375 ? -18.709 -1.202 9.869 1.00 97.88 375 LEU A O 1
ATOM 2997 N N . LEU A 1 376 ? -17.676 -1.638 7.916 1.00 98.06 376 LEU A N 1
ATOM 2998 C CA . LEU A 1 376 ? -18.395 -0.666 7.104 1.00 98.06 376 LEU A CA 1
ATOM 2999 C C . LEU A 1 376 ? -19.188 -1.369 6.001 1.00 98.06 376 LEU A C 1
ATOM 3001 O O . LEU A 1 376 ? -18.747 -2.374 5.442 1.00 98.06 376 LEU A O 1
ATOM 3005 N N . ASN A 1 377 ? -20.353 -0.813 5.685 1.00 97.62 377 ASN A N 1
ATOM 3006 C CA . ASN A 1 377 ? -21.059 -1.044 4.432 1.00 97.62 377 ASN A CA 1
ATOM 3007 C C . ASN A 1 377 ? -20.408 -0.190 3.346 1.00 97.62 377 ASN A C 1
ATOM 3009 O O . ASN A 1 377 ? -20.223 1.009 3.561 1.00 97.62 377 ASN A O 1
ATOM 3013 N N . VAL A 1 378 ? -20.107 -0.795 2.200 1.00 97.62 378 VAL A N 1
ATOM 3014 C CA . VAL A 1 378 ? -19.566 -0.102 1.026 1.00 97.62 378 VAL A CA 1
ATOM 3015 C C . VAL A 1 378 ? -20.545 -0.260 -0.129 1.00 97.62 378 VAL A C 1
ATOM 3017 O O . VAL A 1 378 ? -20.458 -1.214 -0.898 1.00 97.62 378 VAL A O 1
ATOM 3020 N N . ASP A 1 379 ? -21.484 0.672 -0.245 1.00 96.38 379 ASP A N 1
ATOM 3021 C CA . ASP A 1 379 ? -22.496 0.660 -1.299 1.00 96.38 379 ASP A CA 1
ATOM 3022 C C . ASP A 1 379 ? -22.023 1.532 -2.467 1.00 96.38 379 ASP A C 1
ATOM 3024 O O . ASP A 1 379 ? -22.347 2.718 -2.560 1.00 96.38 379 ASP A O 1
ATOM 3028 N N . ALA A 1 380 ? -21.223 0.935 -3.354 1.00 94.25 380 ALA A N 1
ATOM 3029 C CA . ALA A 1 380 ? -20.697 1.607 -4.544 1.00 94.25 380 ALA A CA 1
ATOM 3030 C C . ALA A 1 380 ? -21.793 1.979 -5.555 1.00 94.25 380 ALA A C 1
ATOM 3032 O O . ALA A 1 380 ? -21.622 2.900 -6.345 1.00 94.25 380 ALA A O 1
ATOM 3033 N N . ALA A 1 381 ? -22.934 1.283 -5.540 1.00 93.88 381 ALA A N 1
ATOM 3034 C CA . ALA A 1 381 ? -24.038 1.583 -6.446 1.00 93.88 381 ALA A CA 1
ATOM 3035 C C . ALA A 1 381 ? -24.758 2.886 -6.067 1.00 93.88 381 ALA A C 1
ATOM 3037 O O . ALA A 1 381 ? -25.299 3.564 -6.943 1.00 93.88 381 ALA A O 1
ATOM 3038 N N . ASN A 1 382 ? -24.773 3.219 -4.774 1.00 96.00 382 ASN A N 1
ATOM 3039 C CA . ASN A 1 382 ? -25.363 4.446 -4.242 1.00 96.00 382 ASN A CA 1
ATOM 3040 C C . ASN A 1 382 ? -24.322 5.449 -3.730 1.00 96.00 382 ASN A C 1
ATOM 3042 O O . ASN A 1 382 ? -24.715 6.415 -3.076 1.00 96.00 382 ASN A O 1
ATOM 3046 N N . ASP A 1 383 ? -23.035 5.235 -4.028 1.00 96.81 383 ASP A N 1
ATOM 3047 C CA . ASP A 1 383 ? -21.944 6.137 -3.655 1.00 96.81 383 ASP A CA 1
ATOM 3048 C C . ASP A 1 383 ? -21.928 6.445 -2.141 1.00 96.81 383 ASP A C 1
ATOM 3050 O O . ASP A 1 383 ? -21.828 7.601 -1.744 1.00 96.81 383 ASP A O 1
ATOM 3054 N N . SER A 1 384 ? -22.078 5.424 -1.280 1.00 97.50 384 SER A N 1
ATOM 3055 C CA . SER A 1 384 ? -22.189 5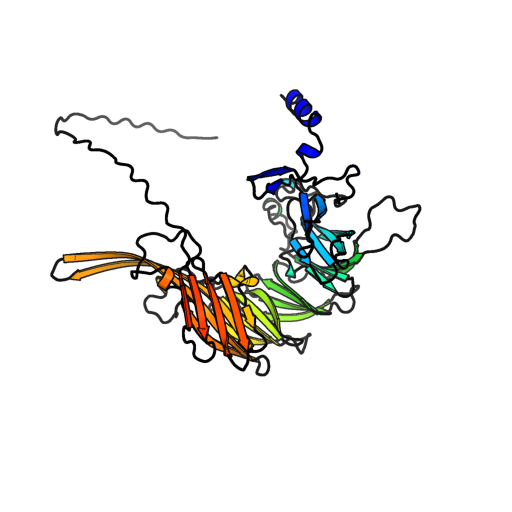.642 0.174 1.00 97.50 384 SER A CA 1
ATOM 3056 C C . SER A 1 384 ? -21.420 4.650 1.047 1.00 97.50 384 SER A C 1
ATOM 3058 O O . SER A 1 384 ? -21.312 3.454 0.752 1.00 97.50 384 SER A O 1
ATOM 3060 N N . LEU A 1 385 ? -20.931 5.164 2.173 1.00 98.06 385 LEU A N 1
ATOM 3061 C CA . LEU A 1 385 ? -20.271 4.450 3.255 1.00 98.06 385 LEU A CA 1
ATOM 3062 C C . LEU A 1 385 ? -21.107 4.577 4.533 1.00 98.06 385 LEU A C 1
ATOM 3064 O O . LEU A 1 385 ? -21.706 5.607 4.830 1.00 98.06 385 LEU A O 1
ATOM 3068 N N . SER A 1 386 ? -21.167 3.514 5.332 1.00 97.38 386 SER A N 1
ATOM 3069 C CA . SER A 1 386 ? -21.766 3.605 6.669 1.00 97.38 386 SER A CA 1
ATOM 3070 C C . SER A 1 386 ? -21.205 2.563 7.617 1.00 97.38 386 SER A C 1
ATOM 3072 O O . SER A 1 386 ? -20.876 1.450 7.211 1.00 97.38 386 SER A O 1
ATOM 3074 N N . ILE A 1 387 ? -21.135 2.897 8.904 1.00 97.12 387 ILE A N 1
ATOM 3075 C CA . ILE A 1 387 ? -20.709 1.951 9.937 1.00 97.12 387 ILE A CA 1
ATOM 3076 C C . ILE A 1 387 ? -21.777 0.862 10.098 1.00 97.12 387 ILE A C 1
ATOM 3078 O O . ILE A 1 387 ? -22.948 1.135 10.361 1.00 97.12 387 ILE A O 1
ATOM 3082 N N . HIS A 1 388 ? -21.356 -0.391 9.946 1.00 96.88 388 HIS A N 1
ATOM 3083 C CA . HIS A 1 388 ? -22.186 -1.582 10.115 1.00 96.88 388 HIS A CA 1
ATOM 3084 C C . HIS A 1 388 ? -22.145 -2.106 11.556 1.00 96.88 388 HIS A C 1
ATOM 3086 O O . HIS A 1 388 ? -23.167 -2.526 12.098 1.00 96.88 388 HIS A O 1
ATOM 3092 N N . GLY A 1 389 ? -20.973 -2.080 12.189 1.00 96.25 389 GLY A N 1
ATOM 3093 C CA . GLY A 1 389 ? -20.793 -2.508 13.575 1.00 96.25 389 GLY A CA 1
ATOM 3094 C C . GLY A 1 389 ? -19.327 -2.692 13.940 1.00 96.25 389 GLY A C 1
ATOM 3095 O O . GLY A 1 389 ? -18.451 -2.505 13.103 1.00 96.25 389 GLY A O 1
ATOM 3096 N N . THR A 1 390 ? -19.064 -3.104 15.176 1.00 96.56 390 THR A N 1
ATOM 3097 C CA . THR A 1 390 ? -17.697 -3.235 15.695 1.00 96.56 390 THR A CA 1
ATOM 3098 C C . THR A 1 390 ? -17.502 -4.585 16.374 1.00 96.56 390 THR A C 1
ATOM 3100 O O . THR A 1 390 ? -18.389 -5.067 17.081 1.00 96.56 390 THR A O 1
ATOM 3103 N N . VAL A 1 391 ? -16.342 -5.202 16.156 1.00 97.12 391 VAL A N 1
ATOM 3104 C CA . VAL A 1 391 ? -15.839 -6.332 16.948 1.00 97.12 391 VAL A CA 1
ATOM 3105 C C . VAL A 1 391 ? -14.787 -5.799 17.912 1.00 97.12 391 VAL A C 1
ATOM 3107 O O . VAL A 1 391 ? -13.897 -5.067 17.494 1.00 97.12 391 VAL A O 1
ATOM 3110 N N . ASP A 1 392 ? -14.889 -6.155 19.189 1.00 95.69 392 ASP A N 1
ATOM 3111 C CA . ASP A 1 392 ? -14.058 -5.589 20.252 1.00 95.69 392 ASP A CA 1
ATOM 3112 C C . ASP A 1 392 ? -13.130 -6.650 20.867 1.00 95.69 392 ASP A C 1
ATOM 3114 O O . ASP A 1 392 ? -13.586 -7.680 21.368 1.00 95.69 392 ASP A O 1
ATOM 3118 N N . HIS A 1 393 ? -11.823 -6.400 20.797 1.00 95.31 393 HIS A N 1
ATOM 3119 C CA . HIS A 1 393 ? -10.741 -7.197 21.381 1.00 95.31 393 HIS A CA 1
ATOM 3120 C C . HIS A 1 393 ? -10.115 -6.520 22.613 1.00 95.31 393 HIS A C 1
ATOM 3122 O O . HIS A 1 393 ? -9.205 -7.085 23.218 1.00 95.31 393 HIS A O 1
ATOM 3128 N N . SER A 1 394 ? -10.604 -5.348 23.033 1.00 93.88 394 SER A N 1
ATOM 3129 C CA . SER A 1 394 ? -10.075 -4.590 24.181 1.00 93.88 394 SER A CA 1
ATOM 3130 C C . SER A 1 394 ? -10.059 -5.426 25.466 1.00 93.88 394 SER A C 1
ATOM 3132 O O . SER A 1 394 ? -9.130 -5.337 26.267 1.00 93.88 394 SER A O 1
ATOM 3134 N N . GLY A 1 395 ? -11.043 -6.318 25.633 1.00 91.31 395 GLY A N 1
ATOM 3135 C CA . GLY A 1 395 ? -11.127 -7.234 26.774 1.00 91.31 395 GLY A CA 1
ATOM 3136 C C . GLY A 1 395 ? -9.924 -8.172 26.932 1.00 91.31 395 GLY A C 1
ATOM 3137 O O . GLY A 1 395 ? -9.604 -8.535 28.060 1.00 91.31 395 GLY A O 1
ATOM 3138 N N . PHE A 1 396 ? -9.212 -8.512 25.849 1.00 90.69 396 PHE A N 1
ATOM 3139 C CA . PHE A 1 396 ? -7.996 -9.333 25.934 1.00 90.69 396 PHE A CA 1
ATOM 3140 C C . PHE A 1 396 ? -6.817 -8.597 26.584 1.00 90.69 396 PHE A C 1
ATOM 3142 O O . PHE A 1 396 ? -5.911 -9.232 27.116 1.00 90.69 396 PHE A O 1
ATOM 3149 N N . TYR A 1 397 ? -6.827 -7.265 26.549 1.00 89.62 397 TYR A N 1
ATOM 3150 C CA . TYR A 1 397 ? -5.749 -6.418 27.065 1.00 89.62 397 TYR A CA 1
ATOM 3151 C C . TYR A 1 397 ? -6.112 -5.751 28.401 1.00 89.62 397 TYR A C 1
ATOM 3153 O O . TYR A 1 397 ? -5.224 -5.284 29.117 1.00 89.62 397 TYR A O 1
ATOM 3161 N N . ASN A 1 398 ? -7.401 -5.777 28.764 1.00 89.00 398 ASN A N 1
ATOM 3162 C CA . ASN A 1 398 ? -7.966 -5.158 29.964 1.00 89.00 398 ASN A CA 1
ATOM 3163 C C . ASN A 1 398 ? -8.698 -6.179 30.877 1.00 89.00 398 ASN A C 1
ATOM 3165 O O . ASN A 1 398 ? -9.851 -5.932 31.244 1.00 89.00 398 ASN A O 1
ATOM 3169 N N . PRO A 1 399 ? -8.094 -7.324 31.266 1.00 78.38 399 PRO A N 1
ATOM 3170 C CA . PRO A 1 399 ? -8.805 -8.404 31.968 1.00 78.38 399 PRO A CA 1
ATOM 3171 C C . PRO A 1 399 ? -9.429 -7.970 33.308 1.00 78.38 399 PRO A C 1
ATOM 3173 O O . PRO A 1 399 ? -10.517 -8.428 33.653 1.00 78.38 399 PRO A O 1
ATOM 3176 N N . ASP A 1 400 ? -8.786 -7.035 34.016 1.00 77.31 400 ASP A N 1
ATOM 3177 C CA . ASP A 1 400 ? -9.253 -6.455 35.286 1.00 77.31 400 ASP A CA 1
ATOM 3178 C C . ASP A 1 400 ? -9.607 -4.954 35.166 1.00 77.31 400 ASP A C 1
ATOM 3180 O O . ASP A 1 400 ? -9.648 -4.228 36.161 1.00 77.31 400 ASP A O 1
ATOM 3184 N N . GLY A 1 401 ? -9.851 -4.465 33.944 1.00 79.19 401 GLY A N 1
ATOM 3185 C CA . GLY A 1 401 ? -10.153 -3.060 33.645 1.00 79.19 401 GLY A CA 1
ATOM 3186 C C . GLY A 1 401 ? -8.923 -2.233 33.264 1.00 79.19 401 GLY A C 1
ATOM 3187 O O . GLY A 1 401 ? -8.858 -1.746 32.143 1.00 79.19 401 GLY A O 1
ATOM 3188 N N . LEU A 1 402 ? -7.940 -2.099 34.159 1.00 80.38 402 LEU A N 1
ATOM 3189 C CA . LEU A 1 402 ? -6.637 -1.492 33.853 1.00 80.38 402 LEU A CA 1
ATOM 3190 C C . LEU A 1 402 ? -5.510 -2.508 33.989 1.00 80.38 402 LEU A C 1
ATOM 3192 O O . LEU A 1 402 ? -5.477 -3.303 34.930 1.00 80.38 402 LEU A O 1
ATOM 3196 N N . ASN A 1 403 ? -4.537 -2.408 33.091 1.00 78.25 403 ASN A N 1
ATOM 3197 C CA . ASN A 1 403 ? -3.286 -3.134 33.178 1.00 78.25 403 ASN A CA 1
ATOM 3198 C C . ASN A 1 403 ? -2.262 -2.325 33.985 1.00 78.25 403 ASN A C 1
ATOM 3200 O O . ASN A 1 403 ? -1.922 -1.198 33.630 1.00 78.25 403 ASN A O 1
ATOM 3204 N N . SER A 1 404 ? -1.741 -2.881 35.079 1.00 75.44 404 SER A N 1
ATOM 3205 C CA . SER A 1 404 ? -0.735 -2.193 35.900 1.00 75.44 404 SER A CA 1
ATOM 3206 C C . SER A 1 404 ? 0.595 -1.976 35.171 1.00 75.44 404 SER A C 1
ATOM 3208 O O . SER A 1 404 ? 1.401 -1.157 35.609 1.00 75.44 404 SER A O 1
ATOM 3210 N N . TYR A 1 405 ? 0.829 -2.701 34.075 1.00 75.44 405 TYR A N 1
ATOM 3211 C CA . TYR A 1 405 ? 2.038 -2.619 33.270 1.00 75.44 405 TYR A CA 1
ATOM 3212 C C . TYR A 1 405 ? 1.717 -2.292 31.814 1.00 75.44 405 TYR A C 1
ATOM 3214 O O . TYR A 1 405 ? 0.651 -2.610 31.293 1.00 75.44 405 TYR A O 1
ATOM 3222 N N . TRP A 1 406 ? 2.679 -1.655 31.152 1.00 78.81 406 TRP A N 1
ATOM 3223 C CA . TRP A 1 406 ? 2.623 -1.438 29.716 1.00 78.81 406 TRP A CA 1
ATOM 3224 C C . TRP A 1 406 ? 2.669 -2.782 28.978 1.00 78.81 406 TRP A C 1
ATOM 3226 O O . TRP A 1 406 ? 3.594 -3.572 29.184 1.00 78.81 406 TRP A O 1
ATOM 3236 N N . TYR A 1 407 ? 1.702 -3.030 28.098 1.00 77.12 407 TYR A N 1
ATOM 3237 C CA . TYR A 1 407 ? 1.724 -4.166 27.188 1.00 77.12 407 TYR A CA 1
ATOM 3238 C C . TYR A 1 407 ? 2.789 -3.942 26.109 1.00 77.12 407 TYR A C 1
ATOM 3240 O O . TYR A 1 407 ? 2.693 -3.022 25.304 1.00 77.12 407 TYR A O 1
ATOM 3248 N N . SER A 1 408 ? 3.829 -4.777 26.105 1.00 76.06 408 SER A N 1
ATOM 3249 C CA . SER A 1 408 ? 4.950 -4.661 25.163 1.00 76.06 408 SER A CA 1
ATOM 3250 C C . SER A 1 408 ? 4.660 -5.234 23.774 1.00 76.06 408 SER A C 1
ATOM 3252 O O . SER A 1 408 ? 5.449 -5.013 22.857 1.00 76.06 408 SER A O 1
ATOM 3254 N N . GLY A 1 409 ? 3.572 -5.993 23.620 1.00 79.25 409 GLY A N 1
ATOM 3255 C CA . GLY A 1 409 ? 3.140 -6.524 22.333 1.00 79.25 409 GLY A CA 1
ATOM 3256 C C . GLY A 1 409 ? 2.279 -5.535 21.546 1.00 79.25 409 GLY A C 1
ATOM 3257 O O . GLY A 1 409 ? 1.937 -4.452 22.010 1.00 79.25 409 GLY A O 1
ATOM 3258 N N . ASP A 1 410 ? 1.883 -5.949 20.349 1.00 86.44 410 ASP A N 1
ATOM 3259 C CA . ASP A 1 410 ? 0.951 -5.202 19.506 1.00 86.44 410 ASP A CA 1
ATOM 3260 C C . ASP A 1 410 ? -0.493 -5.459 19.955 1.00 86.44 410 ASP A C 1
ATOM 3262 O O . ASP A 1 410 ? -0.897 -6.618 20.077 1.00 86.44 410 ASP A O 1
ATOM 3266 N N . THR A 1 411 ? -1.271 -4.412 20.222 1.00 91.00 411 THR A N 1
ATOM 3267 C CA . THR A 1 411 ? -2.683 -4.530 20.618 1.00 91.00 411 THR A CA 1
ATOM 3268 C C . THR A 1 411 ? -3.642 -4.512 19.432 1.00 91.00 411 THR A C 1
ATOM 3270 O O . THR A 1 411 ? -4.832 -4.753 19.618 1.00 91.00 411 THR A O 1
ATOM 3273 N N . SER A 1 412 ? -3.168 -4.262 18.213 1.00 92.31 412 SER A N 1
ATOM 3274 C CA . SER A 1 412 ? -3.996 -4.170 17.013 1.00 92.31 412 SER A CA 1
ATOM 3275 C C . SER A 1 412 ? -4.596 -5.522 16.625 1.00 92.31 412 SER A C 1
ATOM 3277 O O . SER A 1 412 ? -3.978 -6.585 16.754 1.00 92.31 412 SER A O 1
ATOM 3279 N N . ILE A 1 413 ? -5.810 -5.493 16.073 1.00 95.81 413 ILE A N 1
ATOM 3280 C CA . ILE A 1 413 ? -6.300 -6.606 15.256 1.00 95.81 413 ILE A CA 1
ATOM 3281 C C . ILE A 1 413 ? -5.528 -6.552 13.939 1.00 95.81 413 ILE A C 1
ATOM 3283 O O . ILE A 1 413 ? -5.682 -5.625 13.152 1.00 95.81 413 ILE A O 1
ATOM 3287 N N . ARG A 1 414 ? -4.669 -7.543 13.707 1.00 94.38 414 ARG A N 1
ATOM 3288 C CA . ARG A 1 414 ? -3.698 -7.509 12.607 1.00 94.38 414 ARG A CA 1
ATOM 3289 C C . ARG A 1 414 ? -4.246 -8.095 11.321 1.00 94.38 414 ARG A C 1
ATOM 3291 O O . ARG A 1 414 ? -3.804 -7.738 10.234 1.00 94.38 414 ARG A O 1
ATOM 3298 N N . ARG A 1 415 ? -5.180 -9.040 11.421 1.00 95.75 415 ARG A N 1
ATOM 3299 C CA . ARG A 1 415 ? -5.810 -9.685 10.265 1.00 95.75 415 ARG A CA 1
ATOM 3300 C C . ARG A 1 415 ? -7.292 -9.862 10.515 1.00 95.75 415 ARG A C 1
ATOM 3302 O O . ARG A 1 415 ? -7.719 -10.114 11.644 1.00 95.75 415 ARG A O 1
ATOM 3309 N N . SER A 1 416 ? -8.061 -9.806 9.438 1.00 97.06 416 SER A N 1
ATOM 3310 C CA . SER A 1 416 ? -9.443 -10.249 9.456 1.00 97.06 416 SER A CA 1
ATOM 3311 C C . SER A 1 416 ? -9.772 -11.044 8.202 1.00 97.06 416 SER A C 1
ATOM 3313 O O . SER A 1 416 ? -9.134 -10.880 7.166 1.00 97.06 416 SER A O 1
ATOM 3315 N N . ILE A 1 417 ? -10.721 -11.965 8.315 1.00 96.38 417 ILE A N 1
ATOM 3316 C CA . ILE A 1 417 ? -11.167 -12.801 7.203 1.00 96.38 417 ILE A CA 1
ATOM 3317 C C . ILE A 1 417 ? -12.677 -12.931 7.313 1.00 96.38 417 ILE A C 1
ATOM 3319 O O . ILE A 1 417 ? -13.201 -13.369 8.338 1.00 96.38 417 ILE A O 1
ATOM 3323 N N . PHE A 1 418 ? -13.391 -12.581 6.254 1.00 95.38 418 PHE A N 1
ATOM 3324 C CA . PHE A 1 418 ? -14.798 -12.934 6.149 1.00 95.38 418 PHE A CA 1
ATOM 3325 C C . PHE A 1 418 ? -14.914 -14.382 5.672 1.00 95.38 418 PHE A C 1
ATOM 3327 O O . PHE A 1 418 ? -14.110 -14.852 4.878 1.00 95.38 418 PHE A O 1
ATOM 3334 N N . MET A 1 419 ? -15.886 -15.128 6.178 1.00 91.94 419 MET A N 1
ATOM 3335 C CA . MET A 1 419 ? -16.193 -16.472 5.696 1.00 91.94 419 MET A CA 1
ATOM 3336 C C . MET A 1 419 ? -17.682 -16.730 5.836 1.00 91.94 419 MET A C 1
ATOM 3338 O O . MET A 1 419 ? -18.300 -16.383 6.841 1.00 91.94 419 MET A O 1
ATOM 3342 N N . GLY A 1 420 ? -18.267 -17.382 4.843 1.00 84.56 420 GLY A N 1
ATOM 3343 C CA . GLY A 1 420 ? -19.667 -17.768 4.892 1.00 84.56 420 GLY A CA 1
ATOM 3344 C C . GLY A 1 420 ? -20.264 -17.958 3.513 1.00 84.56 420 GLY A C 1
ATOM 3345 O O . GLY A 1 420 ? -19.623 -17.734 2.488 1.00 84.56 420 GLY A O 1
ATOM 3346 N N . ASN A 1 421 ? -21.512 -18.399 3.506 1.00 78.19 421 ASN A N 1
ATOM 3347 C CA . ASN A 1 421 ? -22.348 -18.482 2.322 1.00 78.19 421 ASN A CA 1
ATOM 3348 C C . ASN A 1 421 ? -23.802 -18.190 2.708 1.00 78.19 421 ASN A C 1
ATOM 3350 O O . ASN A 1 421 ? -24.134 -18.065 3.891 1.00 78.19 421 ASN A O 1
ATOM 3354 N N . GLU A 1 422 ? -24.682 -18.148 1.711 1.00 72.94 422 GLU A N 1
ATOM 3355 C CA . GLU A 1 422 ? -26.111 -17.872 1.902 1.00 72.94 422 GLU A CA 1
ATOM 3356 C C . GLU A 1 422 ? -26.798 -18.818 2.907 1.00 72.94 422 GLU A C 1
ATOM 3358 O O . GLU A 1 422 ? -27.788 -18.445 3.530 1.00 72.94 422 GLU A O 1
ATOM 3363 N N . SER A 1 423 ? -26.288 -20.042 3.094 1.00 77.19 423 SER A N 1
ATOM 3364 C CA . SER A 1 423 ? -26.889 -21.044 3.987 1.00 77.19 423 SER A CA 1
ATOM 3365 C C . SER A 1 423 ? -26.416 -20.936 5.441 1.00 77.19 423 SER A C 1
ATOM 3367 O O . SER A 1 423 ? -27.175 -21.263 6.352 1.00 77.19 423 SER A O 1
ATOM 3369 N N . THR A 1 424 ? -25.172 -20.514 5.683 1.00 79.31 424 THR A N 1
ATOM 3370 C CA . THR A 1 424 ? -24.589 -20.415 7.037 1.00 79.31 424 THR A CA 1
ATOM 3371 C C . THR A 1 424 ? -24.663 -19.004 7.625 1.00 79.31 424 THR A C 1
ATOM 3373 O O . THR A 1 424 ? -24.533 -18.829 8.842 1.00 79.31 424 THR A O 1
ATOM 3376 N N . GLY A 1 425 ? -24.896 -18.003 6.773 1.00 84.94 425 GLY A N 1
ATOM 3377 C CA . GLY A 1 425 ? -24.647 -16.597 7.076 1.00 84.94 425 GLY A CA 1
ATOM 3378 C C . GLY A 1 425 ? -23.159 -16.258 6.972 1.00 84.94 425 GLY A C 1
ATOM 3379 O O . GLY A 1 425 ? -22.307 -17.153 6.894 1.00 84.94 425 GLY A O 1
ATOM 3380 N N . THR A 1 426 ? -22.869 -14.960 6.966 1.00 92.25 426 THR A N 1
ATOM 3381 C CA . THR A 1 426 ? -21.510 -14.416 6.879 1.00 92.25 426 THR A CA 1
ATOM 3382 C C . THR A 1 426 ? -20.948 -14.175 8.275 1.00 92.25 426 THR A C 1
ATOM 3384 O O . THR A 1 426 ? -21.612 -13.611 9.149 1.00 92.25 426 THR A O 1
ATOM 3387 N N . PHE A 1 427 ? -19.705 -14.588 8.477 1.00 95.12 427 PHE A N 1
ATOM 3388 C CA . PHE A 1 427 ? -18.939 -14.390 9.695 1.00 95.12 427 PHE A CA 1
ATOM 3389 C C . PHE A 1 427 ? -17.692 -13.573 9.381 1.00 95.12 427 PHE A C 1
ATOM 3391 O O . PHE A 1 427 ? -17.137 -13.691 8.291 1.00 95.12 427 PHE A O 1
ATOM 3398 N N . VAL A 1 428 ? -17.237 -12.785 10.347 1.00 97.12 428 VAL A N 1
ATOM 3399 C CA . VAL A 1 428 ? -15.914 -12.165 10.337 1.00 97.12 428 VAL A CA 1
ATOM 3400 C C . VAL A 1 428 ? -15.066 -12.806 11.427 1.00 97.12 428 VAL A C 1
ATOM 3402 O O . VAL A 1 428 ? -15.509 -12.965 12.566 1.00 97.12 428 VAL A O 1
ATOM 3405 N N . TYR A 1 429 ? -13.865 -13.215 11.046 1.00 97.44 429 TYR A N 1
ATOM 3406 C CA . TYR A 1 429 ? -12.827 -13.736 11.918 1.00 97.44 429 TYR A CA 1
ATOM 3407 C C . TYR A 1 429 ? -11.829 -12.610 12.131 1.00 97.44 429 TYR A C 1
ATOM 3409 O O . TYR A 1 429 ? -11.318 -12.074 11.151 1.00 97.44 429 TYR A O 1
ATOM 3417 N N . ALA A 1 430 ? -11.568 -12.247 13.380 1.00 97.69 430 ALA A N 1
ATOM 3418 C CA . ALA A 1 430 ? -10.633 -11.189 13.742 1.00 97.69 430 ALA A CA 1
ATOM 3419 C C . ALA A 1 430 ? -9.477 -11.786 14.543 1.00 97.69 430 ALA A C 1
ATOM 3421 O O . ALA A 1 430 ? -9.714 -12.541 15.485 1.00 97.69 430 ALA A O 1
ATOM 3422 N N . PHE A 1 431 ? -8.242 -11.456 14.169 1.00 96.19 431 PHE A N 1
ATOM 3423 C CA . PHE A 1 431 ? -7.025 -12.011 14.760 1.00 96.19 431 PHE A CA 1
ATOM 3424 C C . PHE A 1 431 ? -6.178 -10.882 15.354 1.00 96.19 431 PHE A C 1
ATOM 3426 O O . PHE A 1 431 ? -5.658 -10.045 14.613 1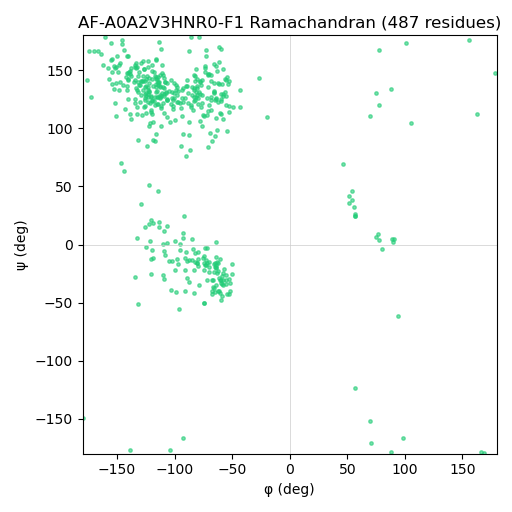.00 96.19 431 PHE A O 1
ATOM 3433 N N . SER A 1 432 ? -6.015 -10.870 16.676 1.00 94.69 432 SER A N 1
ATOM 3434 C CA . SER A 1 432 ? -5.032 -10.033 17.373 1.00 94.69 432 SER A CA 1
ATOM 3435 C C . SER A 1 432 ? -3.959 -10.903 18.031 1.00 94.69 432 SER A C 1
ATOM 3437 O O . SER A 1 432 ? -4.037 -12.131 18.018 1.00 94.69 432 SER A O 1
ATOM 3439 N N . SER A 1 433 ? -2.938 -10.272 18.608 1.00 90.94 433 SER A N 1
ATOM 3440 C CA . SER A 1 433 ? -1.856 -10.966 19.322 1.00 90.94 433 SER A CA 1
ATOM 3441 C C . SER A 1 433 ? -2.338 -11.800 20.516 1.00 90.94 433 SER A C 1
ATOM 3443 O O . SER A 1 433 ? -1.729 -12.818 20.836 1.00 90.94 433 SER A O 1
ATOM 3445 N N . ALA A 1 434 ? -3.423 -11.376 21.167 1.00 90.69 434 ALA A N 1
ATOM 3446 C CA . ALA A 1 434 ? -3.929 -11.982 22.395 1.00 90.69 434 ALA A CA 1
ATOM 3447 C C . ALA A 1 434 ? -5.146 -12.893 22.174 1.00 90.69 434 ALA A C 1
ATOM 3449 O O . ALA A 1 434 ? -5.497 -13.678 23.053 1.00 90.69 434 ALA A O 1
ATOM 3450 N N . GLY A 1 435 ? -5.794 -12.838 21.007 1.00 93.19 435 GLY A N 1
ATOM 3451 C CA . GLY A 1 435 ? -6.990 -13.637 20.788 1.00 93.19 435 GLY A CA 1
ATOM 3452 C C . GLY A 1 435 ? -7.561 -13.589 19.381 1.00 93.19 435 GLY A C 1
ATOM 3453 O O . GLY A 1 435 ? -7.226 -12.745 18.548 1.00 93.19 435 GLY A O 1
ATOM 3454 N N . VAL A 1 436 ? -8.465 -14.531 19.136 1.00 96.44 436 VAL A N 1
ATOM 3455 C CA . VAL A 1 436 ? -9.226 -14.670 17.900 1.00 96.44 436 VAL A CA 1
ATOM 3456 C C . VAL A 1 436 ? -10.708 -14.692 18.236 1.00 96.44 436 VAL A C 1
ATOM 3458 O O . VAL A 1 436 ? -11.145 -15.484 19.072 1.00 96.44 436 VAL A O 1
ATOM 3461 N N . THR A 1 437 ? -11.501 -13.871 17.554 1.00 97.56 437 THR A N 1
ATOM 3462 C CA . THR A 1 437 ? -12.964 -13.895 17.679 1.00 97.56 437 THR A CA 1
ATOM 3463 C C . THR A 1 437 ? -13.629 -14.202 16.348 1.00 97.56 437 THR A C 1
ATOM 3465 O O . THR A 1 437 ? -13.077 -13.964 15.273 1.00 97.56 437 THR A O 1
ATOM 3468 N N . VAL A 1 438 ? -14.834 -14.765 16.427 1.00 97.19 438 VAL A N 1
ATOM 3469 C CA . VAL A 1 438 ? -15.700 -15.033 15.280 1.00 97.19 438 VAL A CA 1
ATOM 3470 C C . VAL A 1 438 ? -17.043 -14.382 15.542 1.00 97.19 438 VAL A C 1
ATOM 3472 O O . VAL A 1 438 ? -17.736 -14.761 16.488 1.00 97.19 438 VAL A O 1
ATOM 3475 N N . THR A 1 439 ? -17.444 -13.450 14.687 1.00 97.31 439 THR A N 1
ATOM 3476 C CA . THR A 1 439 ? -18.667 -12.656 14.860 1.00 97.31 439 THR A CA 1
ATOM 3477 C C . THR A 1 439 ? -19.577 -12.813 13.650 1.00 97.31 439 THR A C 1
ATOM 3479 O O . THR A 1 439 ? -19.115 -12.778 12.512 1.00 97.31 439 THR A O 1
ATOM 3482 N N . ARG A 1 440 ? -20.886 -12.997 13.872 1.00 95.38 440 ARG A N 1
ATOM 3483 C CA . ARG A 1 440 ? -21.877 -12.992 12.781 1.00 95.38 440 ARG A CA 1
ATOM 3484 C C . ARG A 1 440 ? -22.047 -11.572 12.268 1.00 95.38 440 ARG A C 1
ATOM 3486 O O . ARG A 1 440 ? -22.372 -10.688 13.052 1.00 95.38 440 ARG A O 1
ATOM 3493 N N . VAL A 1 441 ? -21.893 -11.372 10.964 1.00 94.25 441 VAL A N 1
ATOM 3494 C CA . VAL A 1 441 ? -21.980 -10.038 10.360 1.00 94.25 441 VAL A CA 1
ATOM 3495 C C . VAL A 1 441 ? -23.408 -9.496 10.445 1.00 94.25 441 VAL A C 1
ATOM 3497 O O . VAL A 1 441 ? -23.589 -8.355 10.836 1.00 94.25 441 VAL A O 1
ATOM 3500 N N . ASP A 1 442 ? -24.441 -10.302 10.187 1.00 90.50 442 ASP A N 1
ATOM 3501 C CA . ASP A 1 442 ? -25.833 -9.814 10.085 1.00 90.50 442 ASP A CA 1
ATOM 3502 C C . ASP A 1 442 ? -26.361 -9.087 11.334 1.00 90.50 442 ASP A C 1
ATOM 3504 O O . ASP A 1 442 ? -27.184 -8.182 11.234 1.00 90.50 442 ASP A O 1
ATOM 3508 N N . ASN A 1 443 ? -25.940 -9.524 12.521 1.00 92.69 443 ASN A N 1
ATOM 3509 C CA . ASN A 1 443 ? -26.469 -9.058 13.805 1.00 92.69 443 ASN A CA 1
ATOM 3510 C C . ASN A 1 443 ? -25.374 -8.707 14.820 1.00 92.69 443 ASN A C 1
ATOM 3512 O O . ASN A 1 443 ? -25.692 -8.468 15.984 1.00 92.69 443 ASN A O 1
ATOM 3516 N N . MET A 1 444 ? -24.106 -8.744 14.403 1.00 95.75 444 MET A N 1
ATOM 3517 C CA . MET A 1 444 ? -22.940 -8.477 15.243 1.00 95.75 444 MET A CA 1
ATOM 3518 C C . MET A 1 444 ? -22.827 -9.363 16.495 1.00 95.75 444 MET A C 1
ATOM 3520 O O . MET A 1 444 ? -22.181 -8.990 17.470 1.00 95.75 444 MET A O 1
ATOM 3524 N N . SER A 1 445 ? -23.427 -10.562 16.499 1.00 95.94 445 SER A N 1
ATOM 3525 C CA . SER A 1 445 ? -23.335 -11.469 17.649 1.00 95.94 445 SER A CA 1
ATOM 3526 C C . SER A 1 445 ? -22.045 -12.293 17.625 1.00 95.94 445 SER A C 1
ATOM 3528 O O . SER A 1 445 ? -21.792 -13.015 16.651 1.00 95.94 445 SER A O 1
ATOM 3530 N N . LEU A 1 446 ? -21.286 -12.257 18.723 1.00 96.31 446 LEU A N 1
ATOM 3531 C CA . LEU A 1 446 ? -20.125 -13.121 18.943 1.00 96.31 446 LEU A CA 1
ATOM 3532 C C . LEU A 1 446 ? -20.548 -14.599 18.915 1.00 96.31 446 LEU A C 1
ATOM 3534 O O . LEU A 1 446 ? -21.444 -15.020 19.645 1.00 96.31 446 LEU A O 1
ATOM 3538 N N . SER A 1 447 ? -19.902 -15.383 18.058 1.00 95.06 447 SER A N 1
ATOM 3539 C CA . SER A 1 447 ? -20.139 -16.824 17.897 1.00 95.06 447 SER A CA 1
ATOM 3540 C C . SER A 1 447 ? -19.120 -17.668 18.649 1.00 95.06 447 SER A C 1
ATOM 3542 O O . SER A 1 447 ? -19.483 -18.681 19.243 1.00 95.06 447 SER A O 1
ATOM 3544 N N . ALA A 1 448 ? -17.850 -17.268 18.609 1.00 95.75 448 ALA A N 1
ATOM 3545 C CA . ALA A 1 448 ? -16.762 -17.962 19.282 1.00 95.75 448 ALA A CA 1
ATOM 3546 C C . ALA A 1 448 ? -15.631 -16.988 19.620 1.00 95.75 448 ALA A C 1
ATOM 3548 O O . ALA A 1 448 ? -15.445 -15.981 18.941 1.00 95.75 448 ALA A O 1
ATOM 3549 N N . THR A 1 449 ? -14.873 -17.324 20.658 1.00 96.38 449 THR A N 1
ATOM 3550 C CA . THR A 1 449 ? -13.659 -16.620 21.067 1.00 96.38 449 THR A CA 1
ATOM 3551 C C . THR A 1 449 ? -12.616 -17.642 21.503 1.00 96.38 449 THR A C 1
ATOM 3553 O O . THR A 1 449 ? -12.964 -18.676 22.082 1.00 96.38 449 THR A O 1
ATOM 3556 N N . VAL A 1 450 ? -11.358 -17.375 21.180 1.00 94.94 450 VAL A N 1
ATOM 3557 C CA . VAL A 1 450 ? -10.193 -18.146 21.604 1.00 94.94 450 VAL A CA 1
ATOM 3558 C C . VAL A 1 450 ? -9.143 -17.152 22.071 1.00 94.94 450 VAL A C 1
ATOM 3560 O O . VAL A 1 450 ? -8.713 -16.305 21.294 1.00 94.94 450 VAL A O 1
ATOM 3563 N N . GLU A 1 451 ? -8.712 -17.276 23.319 1.00 91.88 451 GLU A N 1
ATOM 3564 C CA . GLU A 1 451 ? -7.518 -16.584 23.799 1.00 91.88 451 GLU A CA 1
ATOM 3565 C C . GLU A 1 451 ? -6.287 -17.313 23.271 1.00 91.88 451 GLU A C 1
ATOM 3567 O O . GLU A 1 451 ? -6.173 -18.541 23.375 1.00 91.88 451 GLU A O 1
ATOM 3572 N N . LEU A 1 452 ? -5.381 -16.558 22.661 1.00 88.06 452 LEU A N 1
ATOM 3573 C CA . LEU A 1 452 ? -4.081 -17.080 22.286 1.00 88.06 452 LEU A CA 1
ATOM 3574 C C . LEU A 1 452 ? -3.185 -17.013 23.522 1.00 88.06 452 LEU A C 1
ATOM 3576 O O . LEU A 1 452 ? -3.266 -16.038 24.271 1.00 88.06 452 LEU A O 1
ATOM 3580 N N . PRO A 1 453 ? -2.335 -18.027 23.763 1.00 74.94 453 PRO A N 1
ATOM 3581 C CA . PRO A 1 453 ? -1.321 -17.920 24.797 1.00 74.94 453 PRO A CA 1
ATOM 3582 C C . PRO A 1 453 ? -0.469 -16.697 24.455 1.00 74.94 453 PRO A C 1
ATOM 3584 O O . PRO A 1 453 ? 0.231 -16.686 23.442 1.00 74.94 453 PRO A O 1
ATOM 3587 N N . GLY A 1 454 ? -0.627 -15.633 25.243 1.00 61.16 454 GLY A N 1
ATOM 3588 C CA . GLY A 1 454 ? 0.092 -14.390 25.021 1.00 61.16 454 GLY A CA 1
ATOM 3589 C C . GLY A 1 454 ? 1.599 -14.610 25.123 1.00 61.16 454 GLY A C 1
ATOM 3590 O O . GLY A 1 454 ? 2.074 -15.643 25.600 1.00 61.16 454 GLY A O 1
ATOM 3591 N N . LEU A 1 455 ? 2.361 -13.592 24.728 1.00 54.78 455 LEU A N 1
ATOM 3592 C CA . LEU A 1 455 ? 3.678 -13.373 25.313 1.00 54.78 455 LEU A CA 1
ATOM 3593 C C . LEU A 1 455 ? 3.468 -13.308 26.832 1.00 54.78 455 LEU A C 1
ATOM 3595 O O . LEU A 1 455 ? 3.032 -12.275 27.339 1.00 54.78 455 LEU A O 1
ATOM 3599 N N . GLU A 1 456 ? 3.694 -14.416 27.548 1.00 46.28 456 GLU A N 1
ATOM 3600 C CA . GLU A 1 456 ? 3.866 -14.369 28.997 1.00 46.28 456 GLU A CA 1
ATOM 3601 C C . GLU A 1 456 ? 4.890 -13.262 29.237 1.00 46.28 456 GLU A C 1
ATOM 3603 O O . GLU A 1 456 ? 6.001 -13.310 28.698 1.00 46.28 456 GLU A O 1
ATOM 3608 N N . SER A 1 457 ? 4.498 -12.204 29.954 1.00 45.38 457 SER A N 1
ATOM 3609 C CA . SER A 1 457 ? 5.481 -11.239 30.422 1.00 45.38 457 SER A CA 1
ATOM 3610 C C . SER A 1 457 ? 6.526 -12.065 31.151 1.00 45.38 457 SER A C 1
ATOM 3612 O O . SER A 1 457 ? 6.155 -12.766 32.094 1.00 45.38 457 SER A O 1
ATOM 3614 N N . ASN A 1 458 ? 7.781 -12.045 30.690 1.00 38.59 458 ASN A N 1
ATOM 3615 C CA . ASN A 1 458 ? 8.875 -12.656 31.436 1.00 38.59 458 ASN A CA 1
ATOM 3616 C C . ASN A 1 458 ? 8.682 -12.267 32.901 1.00 38.59 458 ASN A C 1
ATOM 3618 O O . ASN A 1 458 ? 8.637 -11.068 33.199 1.00 38.59 458 ASN A O 1
ATOM 3622 N N . ASP A 1 459 ? 8.484 -13.269 33.764 1.00 34.72 459 ASP A N 1
ATOM 3623 C CA . ASP A 1 459 ? 8.320 -13.066 35.198 1.00 34.72 459 ASP A CA 1
ATOM 3624 C C . ASP A 1 459 ? 9.369 -12.046 35.660 1.00 34.72 459 ASP A C 1
ATOM 3626 O O . ASP A 1 459 ? 10.542 -12.161 35.271 1.00 34.72 459 ASP A O 1
ATOM 3630 N N . PRO A 1 460 ? 8.991 -11.025 36.447 1.00 41.38 460 PRO A N 1
ATOM 3631 C CA . PRO A 1 460 ? 9.950 -10.045 36.915 1.00 41.38 460 PRO A CA 1
ATOM 3632 C C . PRO A 1 460 ? 11.077 -10.777 37.645 1.00 41.38 460 PRO A C 1
ATOM 3634 O O . PRO A 1 460 ? 10.858 -11.471 38.641 1.00 41.38 460 PRO A O 1
ATOM 3637 N N . ILE A 1 461 ? 12.304 -10.624 37.142 1.00 34.53 461 ILE A N 1
ATOM 3638 C CA . ILE A 1 461 ? 13.506 -11.025 37.865 1.00 34.53 461 ILE A CA 1
ATOM 3639 C C . ILE A 1 461 ? 13.551 -10.143 39.114 1.00 34.53 461 ILE A C 1
ATOM 3641 O O . ILE A 1 461 ? 13.940 -8.977 39.056 1.00 34.53 461 ILE A O 1
ATOM 3645 N N . TYR A 1 462 ? 13.102 -10.686 40.244 1.00 31.03 462 TYR A N 1
ATOM 3646 C CA . TYR A 1 462 ? 13.277 -10.060 41.545 1.00 31.03 462 TYR A CA 1
ATOM 3647 C C . TYR A 1 462 ? 14.777 -9.992 41.845 1.00 31.03 462 TYR A C 1
ATOM 3649 O O . TYR A 1 462 ? 15.410 -11.012 42.121 1.00 31.03 462 TYR A O 1
ATOM 3657 N N . TYR A 1 463 ? 15.347 -8.789 41.814 1.00 34.34 463 TYR A N 1
ATOM 3658 C CA . TYR A 1 463 ? 16.572 -8.522 42.554 1.00 34.34 463 TYR A CA 1
ATOM 3659 C C . TYR A 1 463 ? 16.181 -8.332 44.020 1.00 34.34 463 TYR A C 1
ATOM 3661 O O . TYR A 1 463 ? 15.563 -7.336 44.392 1.00 34.34 463 TYR A O 1
ATOM 3669 N N . ASP A 1 464 ? 16.495 -9.340 44.830 1.00 28.23 464 ASP A N 1
ATOM 3670 C CA . ASP A 1 464 ? 16.498 -9.249 46.286 1.00 28.23 464 ASP A CA 1
ATOM 3671 C C . ASP A 1 464 ? 17.641 -8.307 46.689 1.00 28.23 464 ASP A C 1
ATOM 3673 O O . ASP A 1 464 ? 18.785 -8.735 46.858 1.00 28.23 464 ASP A O 1
ATOM 3677 N N . ASP A 1 465 ? 17.356 -7.006 46.775 1.00 35.41 465 ASP A N 1
ATOM 3678 C CA . ASP A 1 465 ? 18.225 -6.080 47.500 1.00 35.41 465 ASP A CA 1
ATOM 3679 C C . ASP A 1 465 ? 18.062 -6.390 48.990 1.00 35.41 465 ASP A C 1
ATOM 3681 O O . ASP A 1 465 ? 17.245 -5.815 49.712 1.00 35.41 465 ASP A O 1
ATOM 3685 N N . GLY A 1 466 ? 18.826 -7.397 49.411 1.00 29.47 466 GLY A N 1
ATOM 3686 C CA . GLY A 1 466 ? 18.870 -7.878 50.774 1.00 29.47 466 GLY A CA 1
ATOM 3687 C C . GLY A 1 466 ? 19.145 -6.751 51.769 1.00 29.47 466 GLY A C 1
ATOM 3688 O O . GLY A 1 466 ? 19.963 -5.857 51.542 1.00 29.47 466 GLY A O 1
ATOM 3689 N N . ASP A 1 467 ? 18.449 -6.856 52.899 1.00 34.44 467 ASP A N 1
ATOM 3690 C CA . ASP A 1 467 ? 18.630 -6.117 54.145 1.00 34.44 467 ASP A CA 1
ATOM 3691 C C . ASP A 1 467 ? 20.015 -5.464 54.307 1.00 34.44 467 ASP A C 1
ATOM 3693 O O . ASP A 1 467 ? 21.008 -6.116 54.642 1.00 34.44 467 ASP A O 1
ATOM 3697 N N . THR A 1 468 ? 20.064 -4.134 54.224 1.00 30.20 468 THR A N 1
ATOM 3698 C CA . THR A 1 468 ? 21.077 -3.361 54.950 1.00 30.20 468 THR A CA 1
ATOM 3699 C C . THR A 1 468 ? 20.401 -2.453 55.964 1.00 30.20 468 THR A C 1
ATOM 3701 O O . THR A 1 468 ? 20.073 -1.292 55.729 1.00 30.20 468 THR A O 1
ATOM 3704 N N . VAL A 1 469 ? 20.220 -3.023 57.154 1.00 27.39 469 VAL A N 1
ATOM 3705 C CA . VAL A 1 469 ? 20.010 -2.294 58.404 1.00 27.39 469 VAL A CA 1
ATOM 3706 C C . VAL A 1 469 ? 21.142 -1.272 58.561 1.00 27.39 469 VAL A C 1
ATOM 3708 O O . VAL A 1 469 ? 22.301 -1.646 58.739 1.00 27.39 469 VAL A O 1
ATOM 3711 N N . ARG A 1 470 ? 20.817 0.024 58.513 1.00 28.31 470 ARG A N 1
ATOM 3712 C CA . ARG A 1 470 ? 21.715 1.096 58.962 1.00 28.31 470 ARG A CA 1
ATOM 3713 C C . ARG A 1 470 ? 21.527 1.285 60.473 1.00 28.31 470 ARG A C 1
ATOM 3715 O O . ARG A 1 470 ? 20.406 1.583 60.880 1.00 28.31 470 ARG A O 1
ATOM 3722 N N . PRO A 1 471 ? 22.562 1.115 61.313 1.00 29.11 471 PRO A N 1
ATOM 3723 C CA . PRO A 1 471 ? 22.508 1.577 62.688 1.00 29.11 471 PRO A CA 1
ATOM 3724 C C . PRO A 1 471 ? 22.799 3.081 62.740 1.00 29.11 471 PRO A C 1
ATOM 3726 O O . PRO A 1 471 ? 23.702 3.575 62.065 1.00 29.11 471 PRO A O 1
ATOM 3729 N N . ASP A 1 472 ? 22.007 3.786 63.542 1.00 30.16 472 ASP A N 1
ATOM 3730 C CA . ASP A 1 472 ? 22.144 5.207 63.849 1.00 30.16 472 ASP A CA 1
ATOM 3731 C C . ASP A 1 472 ? 23.520 5.572 64.434 1.00 30.16 472 ASP A C 1
ATOM 3733 O O . ASP A 1 472 ? 24.031 4.880 65.317 1.00 30.16 472 ASP A O 1
ATOM 3737 N N . GLY A 1 473 ? 24.012 6.751 64.032 1.00 28.11 473 GLY A N 1
ATOM 3738 C CA . GLY A 1 473 ? 24.812 7.651 64.870 1.00 28.11 473 GLY A CA 1
ATOM 3739 C C . GLY A 1 473 ? 26.315 7.715 64.587 1.00 28.11 473 GLY A C 1
ATOM 3740 O O . GLY A 1 473 ? 27.056 6.846 65.025 1.00 28.11 473 GLY A O 1
ATOM 3741 N N . GLU A 1 474 ? 26.766 8.794 63.937 1.00 26.59 474 GLU A N 1
ATOM 3742 C CA . GLU A 1 474 ? 27.622 9.841 64.537 1.00 26.59 474 GLU A CA 1
ATOM 3743 C C . GLU A 1 474 ? 27.873 10.983 63.520 1.00 26.59 474 GLU A C 1
ATOM 3745 O O . GLU A 1 474 ? 27.951 10.755 62.314 1.00 26.59 474 GLU A O 1
ATOM 3750 N N . GLU A 1 475 ? 27.877 12.218 64.033 1.00 27.62 475 GLU A N 1
ATOM 3751 C CA . GLU A 1 475 ? 27.986 13.513 63.336 1.00 27.62 475 GLU A CA 1
ATOM 3752 C C . GLU A 1 475 ? 29.431 13.877 62.912 1.00 27.62 475 GLU A C 1
ATOM 3754 O O . GLU A 1 475 ? 30.377 13.183 63.272 1.00 27.62 475 GLU A O 1
ATOM 3759 N N . GLU A 1 476 ? 29.549 15.048 62.254 1.00 26.39 476 GLU A N 1
ATOM 3760 C CA . GLU A 1 476 ? 30.749 15.851 61.909 1.00 26.39 476 GLU A CA 1
ATOM 3761 C C . GLU A 1 476 ? 31.443 15.486 60.572 1.00 26.39 476 GLU A C 1
ATOM 3763 O O . GLU A 1 476 ? 31.687 14.328 60.272 1.00 26.39 476 GLU A O 1
ATOM 3768 N N . ASP A 1 477 ? 31.835 16.397 59.675 1.00 26.08 477 ASP A N 1
ATOM 3769 C CA . ASP A 1 477 ? 31.737 17.854 59.597 1.00 26.08 477 ASP A CA 1
ATOM 3770 C C . ASP A 1 477 ? 32.008 18.303 58.138 1.00 26.08 477 ASP A C 1
ATOM 3772 O O . ASP A 1 477 ? 32.565 17.566 57.325 1.00 26.08 477 ASP A O 1
ATOM 3776 N N . SER A 1 478 ? 31.622 19.542 57.854 1.00 28.02 478 SER A N 1
ATOM 3777 C CA . SER A 1 478 ? 31.867 20.387 56.672 1.00 28.02 478 SER A CA 1
ATOM 3778 C C . SER A 1 478 ? 33.132 20.161 55.805 1.00 28.02 478 SER A C 1
ATOM 3780 O O . SER A 1 478 ? 34.242 20.007 56.318 1.00 28.02 478 SER A O 1
ATOM 3782 N N . LYS A 1 479 ? 32.979 20.335 54.474 1.00 27.25 479 LYS A N 1
ATOM 3783 C CA . LYS A 1 479 ? 33.755 21.302 53.658 1.00 27.25 479 LYS A CA 1
ATOM 3784 C C . LYS A 1 479 ? 33.257 21.431 52.213 1.00 27.25 479 LYS A C 1
ATOM 3786 O O . LYS A 1 479 ? 33.122 20.448 51.493 1.00 27.25 479 LYS A O 1
ATOM 3791 N N . GLU A 1 480 ? 33.005 22.686 51.851 1.00 26.27 480 GLU A N 1
ATOM 3792 C CA . GLU A 1 480 ? 32.982 23.230 50.493 1.00 26.27 480 GLU A CA 1
ATOM 3793 C C . GLU A 1 480 ? 34.305 22.932 49.777 1.00 26.27 480 GLU A C 1
ATOM 3795 O O . GLU A 1 480 ? 35.352 23.011 50.415 1.00 26.27 480 GLU A O 1
ATOM 3800 N N . ASP A 1 481 ? 34.247 22.671 48.472 1.00 27.84 481 ASP A N 1
ATOM 3801 C CA . ASP A 1 481 ? 35.260 23.125 47.516 1.00 27.84 481 ASP A CA 1
ATOM 3802 C C . ASP A 1 481 ? 34.584 23.305 46.144 1.00 27.84 481 ASP A C 1
ATOM 3804 O O . ASP A 1 481 ? 34.135 22.354 45.500 1.00 27.84 481 ASP A O 1
ATOM 3808 N N . ASP A 1 482 ? 34.474 24.574 45.751 1.00 25.27 482 ASP A N 1
ATOM 3809 C CA . ASP A 1 48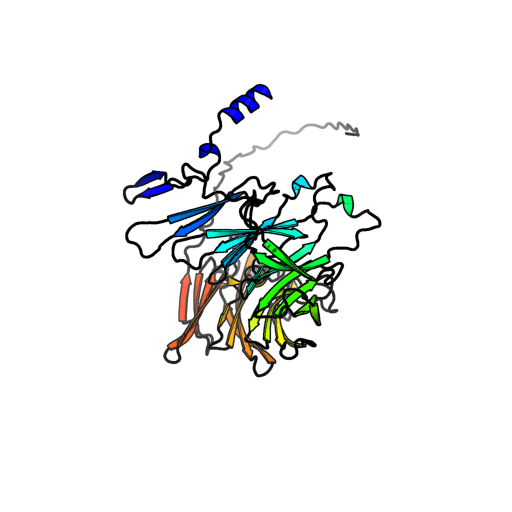2 ? 34.272 25.042 44.384 1.00 25.27 482 ASP A CA 1
ATOM 3810 C C . ASP A 1 482 ? 35.455 24.607 43.506 1.00 25.27 482 ASP A C 1
ATOM 3812 O O . ASP A 1 482 ? 36.602 24.831 43.882 1.00 25.27 482 ASP A O 1
ATOM 3816 N N . GLU A 1 483 ? 35.203 24.149 42.278 1.00 27.80 483 GLU A N 1
ATOM 3817 C CA . GLU A 1 483 ? 36.091 24.491 41.165 1.00 27.80 483 GLU A CA 1
ATOM 3818 C C . GLU A 1 483 ? 35.351 24.485 39.820 1.00 27.80 483 GLU A C 1
ATOM 3820 O O . GLU A 1 483 ? 34.565 23.600 39.486 1.00 27.80 483 GLU A O 1
ATOM 3825 N N . SER A 1 484 ? 35.608 25.546 39.061 1.00 26.95 484 SER A N 1
ATOM 3826 C CA . SER A 1 484 ? 35.041 25.874 37.757 1.00 26.95 484 SER A CA 1
ATOM 3827 C C . SER A 1 484 ? 36.132 25.790 36.685 1.00 26.95 484 SER A C 1
ATOM 3829 O O . SER A 1 484 ? 37.282 26.116 36.967 1.00 26.95 484 SER A O 1
ATOM 3831 N N . SER A 1 485 ? 35.778 25.375 35.464 1.00 28.06 485 SER A N 1
ATOM 3832 C CA . SER A 1 485 ? 36.382 25.721 34.148 1.00 28.06 485 SER A CA 1
ATOM 3833 C C . SER A 1 485 ? 35.913 24.670 33.126 1.00 28.06 485 SER A C 1
ATOM 3835 O O . SER A 1 485 ? 36.016 23.478 33.373 1.00 28.06 485 SER A O 1
ATOM 3837 N N . SER A 1 486 ? 35.092 25.001 32.128 1.00 27.89 486 SER A N 1
ATOM 3838 C CA . SER A 1 486 ? 35.339 25.743 30.878 1.00 27.89 486 SER A CA 1
ATOM 3839 C C . SER A 1 486 ? 36.090 24.965 29.786 1.00 27.89 486 SER A C 1
ATOM 3841 O O . SER A 1 486 ? 37.205 24.502 30.003 1.00 27.89 486 SER A O 1
ATOM 3843 N N . SER A 1 487 ? 35.481 25.030 28.595 1.00 28.69 487 SER A N 1
ATOM 3844 C CA . SER A 1 487 ? 36.033 25.036 27.227 1.00 28.69 487 SER A CA 1
ATOM 3845 C C . SER A 1 487 ? 36.527 23.739 26.569 1.00 28.69 487 SER A C 1
ATOM 3847 O O . SER A 1 487 ? 37.520 23.149 26.979 1.00 28.69 487 SER A O 1
ATOM 3849 N N . ASP A 1 488 ? 35.847 23.468 25.449 1.00 29.88 488 ASP A N 1
ATOM 3850 C CA . ASP A 1 488 ? 36.362 23.172 24.105 1.00 29.88 488 ASP A CA 1
ATOM 3851 C C . ASP A 1 488 ? 37.089 21.845 23.842 1.00 29.88 488 ASP A C 1
ATOM 3853 O O . ASP A 1 488 ? 38.257 21.657 24.186 1.00 29.88 488 ASP A O 1
ATOM 3857 N N . ASN A 1 489 ? 36.416 20.985 23.069 1.00 32.16 489 ASN A N 1
ATOM 3858 C CA . ASN A 1 489 ? 36.816 20.701 21.684 1.00 32.16 489 ASN A CA 1
ATOM 3859 C C . ASN A 1 489 ? 35.650 20.153 20.857 1.00 32.16 489 ASN A C 1
ATOM 3861 O O . ASN A 1 489 ? 34.894 19.323 21.410 1.00 32.16 489 ASN A O 1
#

Mean predicted aligned error: 10.86 Å